Protein AF-M1VGS0-F1 (afdb_monomer)

Radius of gyration: 26.42 Å; Cα contacts (8 Å, |Δi|>4): 892; chains: 1; bounding box: 94×74×79 Å

Sequence (501 aa):
MVRCVHLRRPRSCIGFVDAQLIRDHRKLTRCRSDTGGTGLRSTCCTRRWCCAQAQRLPLPERSPGTILRVACVGDVHDQWSDVDAHLLDTVVQPDVVLFTGDYGNENVALVRNIAAYARRRSGAATSARCVASVFGNHDAWYTASARRQAAAAADAAAAAGLTRRFGVPLLETKVEGAVREQLALLREVDVGYGVRTVHLAERDIGVPLSIVGGRPFSWGGPNWRYPRFYEEYFQVSSMEESAARIRACLRAEVERVWSARLERLEEERSGQATSNRHPSKQDAFAPVPCLGVHQVVFLAHNGPCGLGDEPHDICGRDFGFGTAGGTGFDTSSKLQGDFGCPDLADVIQSLKTKPMMAILDGEASVFIDVPLCVFGHMHEQLQWDPQGYGIRQMVVESHHTVYVNAAVVPRVRAAREIAELSGQASLEPGEQPFHNFTVIDMEQRACRETEAATCPAKEPDDALYRVRKVFQVWLSEKAPQTASYVTCLYESSTEYGQDPE

Mean predicted aligned error: 13.73 Å

Structure (mmCIF, N/CA/C/O backbone):
data_AF-M1VGS0-F1
#
_entry.id   AF-M1VGS0-F1
#
loop_
_atom_site.group_PDB
_atom_site.id
_atom_site.type_symbol
_atom_site.label_atom_id
_atom_site.label_alt_id
_atom_site.label_comp_id
_atom_site.label_asym_id
_atom_site.label_entity_id
_atom_site.label_seq_id
_atom_site.pdbx_PDB_ins_code
_atom_site.Cartn_x
_atom_site.Cartn_y
_atom_site.Cartn_z
_atom_site.occupancy
_atom_site.B_iso_or_equiv
_atom_site.auth_seq_id
_atom_site.auth_comp_id
_atom_site.auth_asym_id
_atom_site.auth_atom_id
_atom_site.pdbx_PDB_model_num
ATOM 1 N N . MET A 1 1 ? 55.144 39.462 27.107 1.00 38.09 1 MET A N 1
ATOM 2 C CA . MET A 1 1 ? 54.023 39.599 26.146 1.00 38.09 1 MET A CA 1
ATOM 3 C C . MET A 1 1 ? 53.288 38.273 26.192 1.00 38.09 1 MET A C 1
ATOM 5 O O . MET A 1 1 ? 53.939 37.269 25.986 1.00 38.09 1 MET A O 1
ATOM 9 N N . VAL A 1 2 ? 52.074 38.176 26.720 1.00 26.83 2 VAL A N 1
ATOM 10 C CA . VAL A 1 2 ? 50.825 38.436 25.992 1.00 26.83 2 VAL A CA 1
ATOM 11 C C . VAL A 1 2 ? 49.760 38.918 26.986 1.00 26.83 2 VAL A C 1
ATOM 13 O O . VAL A 1 2 ? 49.619 38.376 28.079 1.00 26.83 2 VAL A O 1
ATOM 16 N N . ARG A 1 3 ? 49.054 39.985 26.597 1.00 23.03 3 ARG A N 1
ATOM 17 C CA . ARG A 1 3 ? 47.938 40.595 27.324 1.00 23.03 3 ARG A CA 1
ATOM 18 C C . ARG A 1 3 ? 46.659 39.787 27.123 1.00 23.03 3 ARG A C 1
ATOM 20 O O . ARG A 1 3 ? 46.345 39.368 26.015 1.00 23.03 3 ARG A O 1
ATOM 27 N N . CYS A 1 4 ? 45.903 39.691 28.205 1.00 22.73 4 CYS A N 1
ATOM 28 C CA . CYS A 1 4 ? 44.500 39.317 28.242 1.00 22.73 4 CYS A CA 1
ATOM 29 C C . CYS A 1 4 ? 43.649 40.429 27.596 1.00 22.73 4 CYS A C 1
ATOM 31 O O . CYS A 1 4 ? 43.816 41.595 27.958 1.00 22.73 4 CYS A O 1
ATOM 33 N N . VAL A 1 5 ? 42.725 40.087 26.692 1.00 26.44 5 VAL A N 1
ATOM 34 C CA . VAL A 1 5 ? 41.585 40.944 26.322 1.00 26.44 5 VAL A CA 1
ATOM 35 C C . VAL A 1 5 ? 40.337 40.069 26.213 1.00 26.44 5 VAL A C 1
ATOM 37 O O . VAL A 1 5 ? 40.267 39.146 25.407 1.00 26.44 5 VAL A O 1
ATOM 40 N N . HIS A 1 6 ? 39.367 40.369 27.075 1.00 25.58 6 HIS A N 1
ATOM 41 C CA . HIS A 1 6 ? 37.988 39.893 27.038 1.00 25.58 6 HIS A CA 1
ATOM 42 C C . HIS A 1 6 ? 37.260 40.390 25.789 1.00 25.58 6 HIS A C 1
ATOM 44 O O . HIS A 1 6 ? 37.245 41.597 25.574 1.00 25.58 6 HIS A O 1
ATOM 50 N N . LEU A 1 7 ? 36.502 39.525 25.106 1.00 25.22 7 LEU A N 1
ATOM 51 C CA . LEU A 1 7 ? 35.268 39.933 24.426 1.00 25.22 7 LEU A CA 1
ATOM 52 C C . LEU A 1 7 ? 34.176 38.857 24.572 1.00 25.22 7 LEU A C 1
ATOM 54 O O . LEU A 1 7 ? 34.434 37.657 24.597 1.00 25.22 7 LEU A O 1
ATOM 58 N N . ARG A 1 8 ? 32.960 39.358 24.792 1.00 24.52 8 ARG A N 1
ATOM 59 C CA . ARG A 1 8 ? 31.770 38.706 25.354 1.00 24.52 8 ARG A CA 1
ATOM 60 C C . ARG A 1 8 ? 31.062 37.756 24.375 1.00 24.52 8 ARG A C 1
ATOM 62 O O . ARG A 1 8 ? 31.015 38.009 23.179 1.00 24.52 8 ARG A O 1
ATOM 69 N N . ARG A 1 9 ? 30.408 36.730 24.939 1.00 25.30 9 ARG A N 1
ATOM 70 C CA . ARG A 1 9 ? 29.343 35.923 24.306 1.00 25.30 9 ARG A CA 1
ATOM 71 C C . ARG A 1 9 ? 28.120 36.787 23.945 1.00 25.30 9 ARG A C 1
ATOM 73 O O . ARG A 1 9 ? 27.846 37.753 24.659 1.00 25.30 9 ARG A O 1
ATOM 80 N N . PRO A 1 10 ? 27.262 36.287 23.042 1.00 25.28 10 PRO A N 1
ATOM 81 C CA . PRO A 1 10 ? 25.863 36.100 23.405 1.00 25.28 10 PRO A CA 1
ATOM 82 C C . PRO A 1 10 ? 25.462 34.620 23.363 1.00 25.28 10 PRO A C 1
ATOM 84 O O . PRO A 1 10 ? 26.018 33.804 22.634 1.00 25.28 10 PRO A O 1
ATOM 87 N N . ARG A 1 11 ? 24.528 34.288 24.253 1.00 26.25 11 ARG A N 1
ATOM 88 C CA . ARG A 1 11 ? 23.952 32.964 24.487 1.00 26.25 11 ARG A CA 1
ATOM 89 C C . ARG A 1 11 ? 22.928 32.639 23.394 1.00 26.25 11 ARG A C 1
ATOM 91 O O . ARG A 1 11 ? 22.034 33.444 23.166 1.00 26.25 11 ARG A O 1
ATOM 98 N N . SER A 1 12 ? 22.978 31.430 22.848 1.00 25.55 12 SER A N 1
ATOM 99 C CA . SER A 1 12 ? 21.788 30.701 22.405 1.00 25.55 12 SER A CA 1
ATOM 100 C C . SER A 1 12 ? 21.895 29.269 22.926 1.00 25.55 12 SER A C 1
ATOM 102 O O . SER A 1 12 ? 22.878 28.564 22.705 1.00 25.55 12 SER A O 1
ATOM 104 N N . CYS A 1 13 ? 20.917 28.893 23.743 1.00 23.45 13 CYS A N 1
ATOM 105 C CA . CYS A 1 13 ? 20.770 27.570 24.323 1.00 23.45 13 CYS A CA 1
ATOM 106 C C . CYS A 1 13 ? 19.939 26.729 23.352 1.00 23.45 13 CYS A C 1
ATOM 108 O O . CYS A 1 13 ? 18.747 26.975 23.207 1.00 23.45 13 CYS A O 1
ATOM 110 N N . ILE A 1 14 ? 20.565 25.749 22.706 1.00 26.92 14 ILE A N 1
ATOM 111 C CA . ILE A 1 14 ? 19.888 24.578 22.143 1.00 26.92 14 ILE A CA 1
ATOM 112 C C . ILE A 1 14 ? 20.425 23.400 22.951 1.00 26.92 14 ILE A C 1
ATOM 114 O O . ILE A 1 14 ? 21.624 23.120 22.934 1.00 26.92 14 ILE A O 1
ATOM 118 N N . GLY A 1 15 ? 19.548 22.800 23.755 1.00 24.41 15 GLY A N 1
ATOM 119 C CA . GLY A 1 15 ? 19.853 21.601 24.522 1.00 24.41 15 GLY A CA 1
ATOM 120 C C . GLY A 1 15 ? 20.025 20.426 23.570 1.00 24.41 15 GLY A C 1
ATOM 121 O O . GLY A 1 15 ? 19.091 20.057 22.866 1.00 24.41 15 GLY A O 1
ATOM 122 N N . PHE A 1 16 ? 21.233 19.873 23.542 1.00 24.97 16 PHE A N 1
ATOM 123 C CA . PHE A 1 16 ? 21.519 18.569 22.965 1.00 24.97 16 PHE A CA 1
ATOM 124 C C . PHE A 1 16 ? 20.865 17.493 23.839 1.00 24.97 16 PHE A C 1
ATOM 126 O O . PHE A 1 16 ? 21.088 17.474 25.049 1.00 24.97 16 PHE A O 1
ATOM 133 N N . VAL A 1 17 ? 20.077 16.609 23.227 1.00 29.06 17 VAL A N 1
ATOM 134 C CA . VAL A 1 17 ? 19.682 15.336 23.840 1.00 29.06 17 VAL A CA 1
ATOM 135 C C . VAL A 1 17 ? 20.772 14.312 23.522 1.00 29.06 17 VAL A C 1
ATOM 137 O O . VAL A 1 17 ? 21.295 14.255 22.410 1.00 29.06 17 VAL A O 1
ATOM 140 N N . ASP A 1 18 ? 21.152 13.595 24.569 1.00 25.55 18 ASP A N 1
ATOM 141 C CA . ASP A 1 18 ? 22.368 12.815 24.757 1.00 25.55 18 ASP A CA 1
ATOM 142 C C . ASP A 1 18 ? 22.451 11.565 23.857 1.00 25.55 18 ASP A C 1
ATOM 144 O O . ASP A 1 18 ? 21.531 10.750 23.799 1.00 25.55 18 ASP A O 1
ATOM 148 N N . ALA A 1 19 ? 23.578 11.404 23.162 1.00 29.12 19 ALA A N 1
ATOM 149 C CA . ALA A 1 19 ? 23.860 10.338 22.200 1.00 29.12 19 ALA A CA 1
ATOM 150 C C . ALA A 1 19 ? 24.774 9.260 22.815 1.00 29.12 19 ALA A C 1
ATOM 152 O O . ALA A 1 19 ? 25.866 8.987 22.305 1.00 29.12 19 ALA A O 1
ATOM 153 N N . GLN A 1 20 ? 24.348 8.655 23.928 1.00 25.62 20 GLN A N 1
ATOM 154 C CA . GLN A 1 20 ? 25.165 7.689 24.681 1.00 25.62 20 GLN A CA 1
ATOM 155 C C . GLN A 1 20 ? 24.482 6.356 25.031 1.00 25.62 20 GLN A C 1
ATOM 157 O O . GLN A 1 20 ? 24.907 5.679 25.962 1.00 25.62 20 GLN A O 1
ATOM 162 N N . LEU A 1 21 ? 23.508 5.900 24.234 1.00 27.95 21 LEU A N 1
ATOM 163 C CA . LEU A 1 21 ? 22.920 4.559 24.392 1.00 27.95 21 LEU A CA 1
ATOM 164 C C . LEU A 1 21 ? 22.957 3.687 23.121 1.00 27.95 21 LEU A C 1
ATOM 166 O O . LEU A 1 21 ? 22.048 2.906 22.890 1.00 27.95 21 LEU A O 1
ATOM 170 N N . ILE A 1 22 ? 23.988 3.803 22.274 1.00 30.83 22 ILE A N 1
ATOM 171 C CA . ILE A 1 22 ? 24.199 2.886 21.128 1.00 30.83 22 ILE A CA 1
ATOM 172 C C . ILE A 1 22 ? 25.700 2.644 20.913 1.00 30.83 22 ILE A C 1
ATOM 174 O O . ILE A 1 22 ? 26.270 2.998 19.885 1.00 30.83 22 ILE A O 1
ATOM 178 N N . ARG A 1 23 ? 26.389 2.077 21.905 1.00 29.64 23 ARG A N 1
ATOM 179 C CA . ARG A 1 23 ? 27.716 1.464 21.717 1.00 29.64 23 ARG A CA 1
ATOM 180 C C . ARG A 1 23 ? 27.909 0.362 22.746 1.00 29.64 23 ARG A C 1
ATOM 182 O O . ARG A 1 23 ? 28.511 0.623 23.769 1.00 29.64 23 ARG A O 1
ATOM 189 N N . ASP A 1 24 ? 27.369 -0.823 22.469 1.00 30.22 24 ASP A N 1
ATOM 190 C CA . ASP A 1 24 ? 27.946 -2.104 22.909 1.00 30.22 24 ASP A CA 1
ATOM 191 C C . ASP A 1 24 ? 27.191 -3.296 22.303 1.00 30.22 24 ASP A C 1
ATOM 193 O O . ASP A 1 24 ? 26.548 -4.084 22.981 1.00 30.22 24 ASP A O 1
ATOM 197 N N . HIS A 1 25 ? 27.305 -3.468 20.984 1.00 29.95 25 HIS A N 1
ATOM 198 C CA . HIS A 1 25 ? 27.052 -4.759 20.337 1.00 29.95 25 HIS A CA 1
ATOM 199 C C . HIS A 1 25 ? 28.072 -4.989 19.219 1.00 29.95 25 HIS A C 1
ATOM 201 O O . HIS A 1 25 ? 27.787 -4.905 18.029 1.00 29.95 25 HIS A O 1
ATOM 207 N N . ARG A 1 26 ? 29.314 -5.288 19.615 1.00 31.94 26 ARG A N 1
ATOM 208 C CA . ARG A 1 26 ? 30.295 -5.947 18.746 1.00 31.94 26 ARG A CA 1
ATOM 209 C C . ARG A 1 26 ? 30.685 -7.284 19.358 1.00 31.94 26 ARG A C 1
ATOM 211 O O . ARG A 1 26 ? 31.087 -7.332 20.514 1.00 31.94 26 ARG A O 1
ATOM 218 N N . LYS A 1 27 ? 30.686 -8.298 18.486 1.00 29.78 27 LYS A N 1
ATOM 219 C CA . LYS A 1 27 ? 31.072 -9.711 18.656 1.00 29.78 27 LYS A CA 1
ATOM 220 C C . LYS A 1 27 ? 29.912 -10.634 19.023 1.00 29.78 27 LYS A C 1
ATOM 222 O O . LYS A 1 27 ? 29.533 -10.714 20.180 1.00 29.78 27 LYS A O 1
ATOM 227 N N . LEU A 1 28 ? 29.436 -11.377 18.020 1.00 26.30 28 LEU A N 1
ATOM 228 C CA . LEU A 1 28 ? 29.247 -12.834 18.069 1.00 26.30 28 LEU A CA 1
ATOM 229 C C . LEU A 1 28 ? 28.812 -13.334 16.679 1.00 26.30 28 LEU A C 1
ATOM 231 O O . LEU A 1 28 ? 27.636 -13.335 16.336 1.00 26.30 28 LEU A O 1
ATOM 235 N N . THR A 1 29 ? 29.786 -13.763 15.876 1.00 27.98 29 THR A N 1
ATOM 236 C CA . THR A 1 29 ? 29.583 -14.573 14.667 1.00 27.98 29 THR A CA 1
ATOM 237 C C . THR A 1 29 ? 30.297 -15.908 14.851 1.00 27.98 29 THR A C 1
ATOM 239 O O . THR A 1 29 ? 31.525 -15.956 14.867 1.00 27.98 29 THR A O 1
ATOM 242 N N . ARG A 1 30 ? 29.496 -16.971 15.013 1.00 25.61 30 ARG A N 1
ATOM 243 C CA . ARG A 1 30 ? 29.707 -18.398 14.673 1.00 25.61 30 ARG A CA 1
ATOM 244 C C . ARG A 1 30 ? 29.001 -19.282 15.702 1.00 25.61 30 ARG A C 1
ATOM 246 O O . ARG A 1 30 ? 29.552 -19.547 16.763 1.00 25.61 30 ARG A O 1
ATOM 253 N N . CYS A 1 31 ? 27.841 -19.826 15.343 1.00 24.47 31 CYS A N 1
ATOM 254 C CA . CYS A 1 31 ? 27.439 -21.127 15.874 1.00 24.47 31 CYS A CA 1
ATOM 255 C C . CYS A 1 31 ? 28.011 -22.194 14.940 1.00 24.47 31 CYS A C 1
ATOM 257 O O . CYS A 1 31 ? 27.540 -22.371 13.819 1.00 24.47 31 CYS A O 1
ATOM 259 N N . ARG A 1 32 ? 29.080 -22.859 15.390 1.00 25.22 32 ARG A N 1
ATOM 260 C CA . ARG A 1 32 ? 29.419 -24.203 14.919 1.00 25.22 32 ARG A CA 1
ATOM 261 C C . ARG A 1 32 ? 28.544 -25.181 15.694 1.00 25.22 32 ARG A C 1
ATOM 263 O O . ARG A 1 32 ? 28.399 -25.050 16.904 1.00 25.22 32 ARG A O 1
ATOM 270 N N . SER A 1 33 ? 27.970 -26.130 14.973 1.00 33.16 33 SER A N 1
ATOM 271 C CA . SER A 1 33 ? 27.345 -27.325 15.518 1.00 33.16 33 SER A CA 1
ATOM 272 C C . SER A 1 33 ? 28.387 -28.139 16.285 1.00 33.16 33 SER A C 1
ATOM 274 O O . SER A 1 33 ? 29.294 -28.675 15.654 1.00 33.16 33 SER A O 1
ATOM 276 N N . ASP A 1 34 ? 28.246 -28.251 17.602 1.00 26.56 34 ASP A N 1
ATOM 277 C CA . ASP A 1 34 ? 28.884 -29.318 18.370 1.00 26.56 34 ASP A CA 1
ATOM 278 C C . ASP A 1 34 ? 27.832 -30.014 19.234 1.00 26.56 34 ASP A C 1
ATOM 280 O O . ASP A 1 34 ? 27.065 -29.408 19.983 1.00 26.56 34 ASP A O 1
ATOM 284 N N . THR A 1 35 ? 27.773 -31.323 19.039 1.00 36.28 35 THR A N 1
ATOM 285 C CA . THR A 1 35 ? 26.937 -32.290 19.736 1.00 36.28 35 THR A CA 1
ATOM 286 C C . THR A 1 35 ? 27.499 -32.598 21.122 1.00 36.28 35 THR A C 1
ATOM 288 O O . THR A 1 35 ? 28.669 -32.955 21.237 1.00 36.28 35 THR A O 1
ATOM 291 N N . GLY A 1 36 ? 26.630 -32.608 22.136 1.00 29.47 36 GLY A N 1
ATOM 292 C CA . GLY A 1 36 ? 26.839 -33.343 23.389 1.00 29.47 36 GLY A CA 1
ATOM 293 C C . GLY A 1 36 ? 27.176 -32.479 24.605 1.00 29.47 36 GLY A C 1
ATOM 294 O O . GLY A 1 36 ? 28.217 -31.837 24.659 1.00 29.47 36 GLY A O 1
ATOM 295 N N . GLY A 1 37 ? 26.316 -32.526 25.626 1.00 27.55 37 GLY A N 1
ATOM 296 C CA . GLY A 1 37 ? 26.633 -31.983 26.948 1.00 27.55 37 GLY A CA 1
ATOM 297 C C . GLY A 1 37 ? 25.408 -31.528 27.731 1.00 27.55 37 GLY A C 1
ATOM 298 O O . GLY A 1 37 ? 24.844 -30.472 27.479 1.00 27.55 37 GLY A O 1
ATOM 299 N N . THR A 1 38 ? 25.001 -32.341 28.696 1.00 32.81 38 THR A N 1
ATOM 300 C CA . THR A 1 38 ? 23.960 -32.080 29.694 1.00 32.81 38 THR A CA 1
ATOM 301 C C . THR A 1 38 ? 24.303 -30.904 30.619 1.00 32.81 38 THR A C 1
ATOM 303 O O . THR A 1 38 ? 25.372 -30.913 31.224 1.00 32.81 38 THR A O 1
ATOM 306 N N . GLY A 1 39 ? 23.349 -29.993 30.855 1.00 28.39 39 GLY A N 1
ATOM 307 C CA . GLY A 1 39 ? 23.265 -29.223 32.108 1.00 28.39 39 GLY A CA 1
ATOM 308 C C . GLY A 1 39 ? 23.200 -27.694 31.982 1.00 28.39 39 GLY A C 1
ATOM 309 O O . GLY A 1 39 ? 24.036 -27.085 31.334 1.00 28.39 39 GLY A O 1
ATOM 310 N N . LEU A 1 40 ? 22.239 -27.116 32.720 1.00 27.55 40 LEU A N 1
ATOM 311 C CA . LEU A 1 40 ? 21.983 -25.690 33.006 1.00 27.55 40 LEU A CA 1
ATOM 312 C C . LEU A 1 40 ? 21.310 -24.859 31.897 1.00 27.55 40 LEU A C 1
ATOM 314 O O . LEU A 1 40 ? 21.934 -24.246 31.038 1.00 27.55 40 LEU A O 1
ATOM 318 N N . ARG A 1 41 ? 19.975 -24.779 32.003 1.00 31.14 41 ARG A N 1
ATOM 319 C CA . ARG A 1 41 ? 19.126 -23.809 31.300 1.00 31.14 41 ARG A CA 1
ATOM 320 C C . ARG A 1 41 ? 19.409 -22.402 31.837 1.00 31.14 41 ARG A C 1
ATOM 322 O O . ARG A 1 41 ? 18.904 -22.041 32.895 1.00 31.14 41 ARG A O 1
ATOM 329 N N . SER A 1 42 ? 20.169 -21.602 31.093 1.00 26.73 42 SER A N 1
ATOM 330 C CA . SER A 1 42 ? 20.105 -20.143 31.193 1.00 26.73 42 SER A CA 1
ATOM 331 C C . SER A 1 42 ? 19.069 -19.633 30.192 1.00 26.73 42 SER A C 1
ATOM 333 O O . SER A 1 42 ? 19.208 -19.836 28.985 1.00 26.73 42 SER A O 1
ATOM 335 N N . THR A 1 43 ? 18.024 -18.985 30.689 1.00 30.53 43 THR A N 1
ATOM 336 C CA . THR A 1 43 ? 16.999 -18.283 29.914 1.00 30.53 43 THR A CA 1
ATOM 337 C C . THR A 1 43 ? 17.608 -17.078 29.188 1.00 30.53 43 THR A C 1
ATOM 339 O O . THR A 1 43 ? 17.593 -15.954 29.677 1.00 30.53 43 THR A O 1
ATOM 342 N N . CYS A 1 44 ? 18.147 -17.308 27.989 1.00 25.75 44 CYS A N 1
ATOM 343 C CA . CYS A 1 44 ? 18.466 -16.250 27.032 1.00 25.75 44 CYS A CA 1
ATOM 344 C C . CYS A 1 44 ? 17.171 -15.826 26.320 1.00 25.75 44 CYS A C 1
ATOM 346 O O . CYS A 1 44 ? 16.853 -16.274 25.221 1.00 25.75 44 CYS A O 1
ATOM 348 N N . CYS A 1 45 ? 16.384 -14.991 26.996 1.00 30.02 45 CYS A N 1
ATOM 349 C CA . CYS A 1 45 ? 15.237 -14.292 26.423 1.00 30.02 45 CYS A CA 1
ATOM 350 C C . CYS A 1 45 ? 15.718 -13.008 25.724 1.00 30.02 45 CYS A C 1
ATOM 352 O O . CYS A 1 45 ? 15.454 -11.916 26.198 1.00 30.02 45 CYS A O 1
ATOM 354 N N . THR A 1 46 ? 16.454 -13.127 24.617 1.00 31.22 46 THR A N 1
ATOM 355 C CA . THR A 1 46 ? 16.694 -12.027 23.659 1.00 31.22 46 THR A CA 1
ATOM 356 C C . THR A 1 46 ? 17.161 -12.609 22.323 1.00 31.22 46 THR A C 1
ATOM 358 O O . THR A 1 46 ? 18.350 -12.827 22.117 1.00 31.22 46 THR A O 1
ATOM 361 N N . ARG A 1 47 ? 16.185 -12.867 21.435 1.00 32.50 47 ARG A N 1
ATOM 362 C CA . ARG A 1 47 ? 16.242 -13.130 19.970 1.00 32.50 47 ARG A CA 1
ATOM 363 C C . ARG A 1 47 ? 15.307 -14.286 19.596 1.00 32.50 47 ARG A C 1
ATOM 365 O O . ARG A 1 47 ? 15.733 -15.397 19.306 1.00 32.50 47 ARG A O 1
ATOM 372 N N . ARG A 1 48 ? 14.007 -13.986 19.531 1.00 29.84 48 ARG A N 1
ATOM 373 C CA . ARG A 1 48 ? 13.002 -14.783 18.801 1.00 29.84 48 ARG A CA 1
ATOM 374 C C . ARG A 1 48 ? 13.005 -14.444 17.298 1.00 29.84 48 ARG A C 1
ATOM 376 O O . ARG A 1 48 ? 11.962 -14.369 16.676 1.00 29.84 48 ARG A O 1
ATOM 383 N N . TRP A 1 49 ? 14.181 -14.254 16.704 1.00 38.50 49 TRP A N 1
ATOM 384 C CA . TRP A 1 49 ? 14.339 -14.258 15.246 1.00 38.50 49 TRP A CA 1
ATOM 385 C C . TRP A 1 49 ? 14.962 -15.598 14.856 1.00 38.50 49 TRP A C 1
ATOM 387 O O . TRP A 1 49 ? 16.085 -15.673 14.368 1.00 38.50 49 TRP A O 1
ATOM 397 N N . CYS A 1 50 ? 14.260 -16.687 15.185 1.00 32.72 50 CYS A N 1
ATOM 398 C CA . CYS A 1 50 ? 14.471 -17.942 14.475 1.00 32.72 50 CYS A CA 1
ATOM 399 C C . CYS A 1 50 ? 13.830 -17.768 13.106 1.00 32.72 50 CYS A C 1
ATOM 401 O O . CYS A 1 50 ? 12.707 -17.279 13.029 1.00 32.72 50 CYS A O 1
ATOM 403 N N . CYS A 1 51 ? 14.555 -18.156 12.060 1.00 40.00 51 CYS A N 1
ATOM 404 C CA . CYS A 1 51 ? 14.070 -18.253 10.695 1.00 40.00 51 CYS A CA 1
ATOM 405 C C . CYS A 1 51 ? 12.655 -18.842 10.696 1.00 40.00 51 CYS A C 1
ATOM 407 O O . CYS A 1 51 ? 12.490 -20.043 10.917 1.00 40.00 51 CYS A O 1
ATOM 409 N N . ALA A 1 52 ? 11.638 -18.002 10.496 1.00 53.62 52 ALA A N 1
ATOM 410 C CA . ALA A 1 52 ? 10.314 -18.489 10.170 1.00 53.62 52 ALA A CA 1
ATOM 411 C C . ALA A 1 52 ? 10.462 -19.121 8.785 1.00 53.62 52 ALA A C 1
ATOM 413 O O . ALA A 1 52 ? 10.531 -18.431 7.772 1.00 53.62 52 ALA A O 1
ATOM 414 N N . GLN A 1 53 ? 10.681 -20.431 8.757 1.00 60.78 53 GLN A N 1
ATOM 415 C CA . GLN A 1 53 ? 10.736 -21.179 7.512 1.00 60.78 53 GLN A CA 1
ATOM 416 C C . GLN A 1 53 ? 9.316 -21.292 6.979 1.00 60.78 53 GLN A C 1
ATOM 418 O O . GLN A 1 53 ? 8.378 -21.499 7.752 1.00 60.78 53 GLN A O 1
ATOM 423 N N . ALA A 1 54 ? 9.164 -21.153 5.666 1.00 64.81 54 ALA A N 1
ATOM 424 C CA . ALA A 1 54 ? 7.887 -21.372 5.017 1.00 64.81 54 ALA A CA 1
ATOM 425 C C . ALA A 1 54 ? 7.446 -22.821 5.253 1.00 64.81 54 ALA A C 1
ATOM 427 O O . ALA A 1 54 ? 8.191 -23.757 4.968 1.00 64.81 54 ALA A O 1
ATOM 428 N N . GLN A 1 55 ? 6.247 -23.014 5.795 1.00 67.38 55 GLN A N 1
ATOM 429 C CA . GLN A 1 55 ? 5.700 -24.338 6.078 1.00 67.38 55 GLN A CA 1
ATOM 430 C C . GLN A 1 55 ? 4.515 -24.600 5.162 1.00 67.38 55 GLN A C 1
ATOM 432 O O . GLN A 1 55 ? 3.672 -23.724 4.970 1.00 67.38 55 GLN A O 1
ATOM 437 N N . ARG A 1 56 ? 4.418 -25.815 4.617 1.00 71.62 56 ARG A N 1
ATOM 438 C CA . ARG A 1 56 ? 3.224 -26.242 3.888 1.00 71.62 56 ARG A CA 1
ATOM 439 C C . ARG A 1 56 ? 2.066 -26.440 4.869 1.00 71.62 56 ARG A C 1
ATOM 441 O O . ARG A 1 56 ? 1.949 -27.490 5.496 1.00 71.62 56 ARG A O 1
ATOM 448 N N . LEU A 1 57 ? 1.244 -25.409 5.023 1.00 71.06 57 LEU A N 1
ATOM 449 C CA . LEU A 1 57 ? 0.134 -25.340 5.970 1.00 71.06 57 LEU A CA 1
ATOM 450 C C . LEU A 1 57 ? -1.094 -24.734 5.282 1.00 71.06 57 LEU A C 1
ATOM 452 O O . LEU A 1 57 ? -0.943 -23.928 4.360 1.00 71.06 57 LEU A O 1
ATOM 456 N N . PRO A 1 58 ? -2.319 -25.079 5.716 1.00 71.69 58 PRO A N 1
ATOM 457 C CA . PRO A 1 58 ? -3.489 -24.316 5.310 1.00 71.69 58 PRO A CA 1
ATOM 458 C C . PRO A 1 58 ? -3.372 -22.867 5.804 1.00 71.69 58 PRO A C 1
ATOM 460 O O . PRO A 1 58 ? -2.655 -22.570 6.765 1.00 71.69 58 PRO A O 1
ATOM 463 N N . LEU A 1 59 ? -4.106 -21.958 5.158 1.00 76.44 59 LEU A N 1
ATOM 464 C CA . LEU A 1 59 ? -4.263 -20.601 5.676 1.00 76.44 59 LEU A CA 1
ATOM 465 C C . LEU A 1 59 ? -4.841 -20.655 7.101 1.00 76.44 59 LEU A C 1
ATOM 467 O O . LEU A 1 59 ? -5.735 -21.470 7.344 1.00 76.44 59 LEU A O 1
ATOM 471 N N . PRO A 1 60 ? -4.386 -19.787 8.024 1.00 76.38 60 PRO A N 1
ATOM 472 C CA . PRO A 1 60 ? -4.965 -19.703 9.358 1.00 76.38 60 PRO A CA 1
ATOM 473 C C . PRO A 1 60 ? -6.489 -19.546 9.301 1.00 76.38 60 PRO A C 1
ATOM 475 O O . PRO A 1 60 ? -7.009 -18.678 8.583 1.00 76.38 60 PRO A O 1
ATOM 478 N N . GLU A 1 61 ? -7.203 -20.387 10.055 1.00 74.38 61 GLU A N 1
ATOM 479 C CA . GLU A 1 61 ? -8.657 -20.289 10.174 1.00 74.38 61 GLU A CA 1
ATOM 480 C C . GLU A 1 61 ? -9.048 -18.920 10.741 1.00 74.38 61 GLU A C 1
ATOM 482 O O . GLU A 1 61 ? -8.428 -18.399 11.669 1.00 74.38 61 GLU A O 1
ATOM 487 N N . ARG A 1 62 ? -10.083 -18.321 10.150 1.00 73.69 62 ARG A N 1
ATOM 488 C CA . ARG A 1 62 ? -10.622 -17.024 10.560 1.00 73.69 62 ARG A CA 1
ATOM 489 C C . ARG A 1 62 ? -11.835 -17.264 11.447 1.00 73.69 62 ARG A C 1
ATOM 491 O O . ARG A 1 62 ? -12.804 -17.842 10.966 1.00 73.69 62 ARG A O 1
ATOM 498 N N . SER A 1 63 ? -11.839 -16.725 12.665 1.00 66.50 63 SER A N 1
ATOM 499 C CA . SER A 1 63 ? -13.074 -16.590 13.447 1.00 66.50 63 SER A CA 1
ATOM 500 C C . SER A 1 63 ? -14.026 -15.616 12.732 1.00 66.50 63 SER A C 1
ATOM 502 O O . SER A 1 63 ? -13.701 -14.423 12.609 1.00 66.50 63 SER A O 1
ATOM 504 N N . PRO A 1 64 ? -15.181 -16.081 12.216 1.00 61.97 64 PRO A N 1
ATOM 505 C CA . PRO A 1 64 ? -16.150 -15.203 11.571 1.00 61.97 64 PRO A CA 1
ATOM 506 C C . PRO A 1 64 ? -16.667 -14.174 12.585 1.00 61.97 64 PRO A C 1
ATOM 508 O O . PRO A 1 64 ? -16.907 -14.503 13.741 1.00 61.97 64 PRO A O 1
ATOM 511 N N . GLY A 1 65 ? -16.813 -12.916 12.176 1.00 62.88 65 GLY A N 1
ATOM 512 C CA . GLY A 1 65 ? -17.340 -11.836 13.024 1.00 62.88 65 GLY A CA 1
ATOM 513 C C . GLY A 1 65 ? -16.322 -11.054 13.871 1.00 62.88 65 GLY A C 1
ATOM 514 O O . GLY A 1 65 ? -16.601 -9.902 14.173 1.00 62.88 65 GLY A O 1
ATOM 515 N N . THR A 1 66 ? -15.117 -11.576 14.163 1.00 71.88 66 THR A N 1
ATOM 516 C CA . THR A 1 66 ? -14.112 -10.857 14.996 1.00 71.88 66 THR A CA 1
ATOM 517 C C . THR A 1 66 ? -12.833 -10.462 14.258 1.00 71.88 66 THR A C 1
ATOM 519 O O . THR A 1 66 ? -12.281 -9.402 14.512 1.00 71.88 66 THR A O 1
ATOM 522 N N . ILE A 1 67 ? -12.416 -11.226 13.244 1.00 85.00 67 ILE A N 1
ATOM 523 C CA . ILE A 1 67 ? -11.199 -10.918 12.470 1.00 85.00 67 ILE A CA 1
ATOM 524 C C . ILE A 1 67 ? -11.518 -10.172 11.171 1.00 85.00 67 ILE A C 1
ATOM 526 O O . ILE A 1 67 ? -12.311 -10.670 10.369 1.00 85.00 67 ILE A O 1
ATOM 530 N N . LEU A 1 68 ? -10.880 -9.025 10.949 1.00 88.25 68 LEU A N 1
ATOM 531 C CA . LEU A 1 68 ? -10.749 -8.331 9.670 1.00 88.25 68 LEU A CA 1
ATOM 532 C C . LEU A 1 68 ? -9.483 -8.830 8.962 1.00 88.25 68 LEU A C 1
ATOM 534 O O . LEU A 1 68 ? -8.375 -8.637 9.460 1.00 88.25 68 LEU A O 1
ATOM 538 N N . ARG A 1 69 ? -9.641 -9.458 7.797 1.00 91.50 69 ARG A N 1
ATOM 539 C CA . ARG A 1 69 ? -8.527 -9.976 7.000 1.00 91.50 69 ARG A CA 1
ATOM 540 C C . ARG A 1 69 ? -8.145 -8.992 5.906 1.00 91.50 69 ARG A C 1
ATOM 542 O O . ARG A 1 69 ? -8.950 -8.668 5.031 1.00 91.50 69 ARG A O 1
ATOM 549 N N . VAL A 1 70 ? -6.890 -8.571 5.918 1.00 95.19 70 VAL A N 1
ATOM 550 C CA . VAL A 1 70 ? -6.293 -7.691 4.916 1.00 95.19 70 VAL A CA 1
ATOM 551 C C . VAL A 1 70 ? -5.299 -8.500 4.089 1.00 95.19 70 VAL A C 1
ATOM 553 O O . VAL A 1 70 ? -4.451 -9.191 4.645 1.00 95.19 70 VAL A O 1
ATOM 556 N N . ALA A 1 71 ? -5.387 -8.424 2.764 1.00 97.06 71 ALA A N 1
ATOM 557 C CA . ALA A 1 71 ? -4.371 -8.957 1.863 1.00 97.06 71 ALA A CA 1
ATOM 558 C C . ALA A 1 71 ? -3.605 -7.810 1.207 1.00 97.06 71 ALA A C 1
ATOM 560 O O . ALA A 1 71 ? -4.195 -6.925 0.590 1.00 97.06 71 ALA A O 1
ATOM 561 N N . CYS A 1 72 ? -2.287 -7.845 1.313 1.00 98.38 72 CYS A N 1
ATOM 562 C CA . CYS A 1 72 ? -1.379 -6.891 0.708 1.00 98.38 72 CYS A CA 1
ATOM 563 C C . CYS A 1 72 ? -0.763 -7.509 -0.550 1.00 98.38 72 CYS A C 1
ATOM 565 O O . CYS A 1 72 ? -0.124 -8.565 -0.507 1.00 98.38 72 CYS A O 1
ATOM 567 N N . VAL A 1 73 ? -0.962 -6.824 -1.669 1.00 98.06 73 VAL A N 1
ATOM 568 C CA . VAL A 1 73 ? -0.260 -7.038 -2.928 1.00 98.06 73 VAL A CA 1
ATOM 569 C C . VAL A 1 73 ? 0.900 -6.045 -2.936 1.00 98.06 73 VAL A C 1
ATOM 571 O O . VAL A 1 73 ? 0.689 -4.845 -3.112 1.00 98.06 73 VAL A O 1
ATOM 574 N N . GLY A 1 74 ? 2.099 -6.563 -2.661 1.00 95.81 74 GLY A N 1
ATOM 575 C CA . GLY A 1 74 ? 3.351 -5.808 -2.691 1.00 95.81 74 GLY A CA 1
ATOM 576 C C . GLY A 1 74 ? 3.723 -5.265 -4.069 1.00 95.81 74 GLY A C 1
ATOM 577 O O . GLY A 1 74 ? 2.924 -5.330 -5.000 1.00 95.81 74 GLY A O 1
ATOM 578 N N . ASP A 1 75 ? 4.971 -4.821 -4.204 1.00 97.69 75 ASP A N 1
ATOM 579 C CA . ASP A 1 75 ? 5.550 -4.350 -5.466 1.00 97.69 75 ASP A CA 1
ATOM 580 C C . ASP A 1 75 ? 5.330 -5.372 -6.592 1.00 97.69 75 ASP A C 1
ATOM 582 O O . ASP A 1 75 ? 5.730 -6.537 -6.501 1.00 97.69 75 ASP A O 1
ATOM 586 N N . VAL A 1 76 ? 4.609 -4.946 -7.630 1.00 97.56 76 VAL A N 1
ATOM 587 C CA . VAL A 1 76 ? 4.001 -5.861 -8.604 1.00 97.56 76 VAL A CA 1
ATOM 588 C C . VAL A 1 76 ? 4.955 -6.235 -9.735 1.00 97.56 76 VAL A C 1
ATOM 590 O O . VAL A 1 76 ? 4.987 -7.400 -10.115 1.00 97.56 76 VAL A O 1
ATOM 593 N N . HIS A 1 77 ? 5.728 -5.287 -10.266 1.00 95.06 77 HIS A N 1
ATOM 594 C CA . HIS A 1 77 ? 6.729 -5.478 -11.321 1.00 95.06 77 HIS A CA 1
ATOM 595 C C . HIS A 1 77 ? 6.267 -6.384 -12.471 1.00 95.06 77 HIS A C 1
ATOM 597 O O . HIS A 1 77 ? 6.901 -7.390 -12.784 1.00 95.06 77 HIS A O 1
ATOM 603 N N . ASP A 1 78 ? 5.131 -6.046 -13.079 1.00 95.12 78 ASP A N 1
ATOM 604 C CA . ASP A 1 78 ? 4.522 -6.793 -14.184 1.00 95.12 78 ASP A CA 1
ATOM 605 C C . ASP A 1 78 ? 3.970 -8.186 -13.815 1.00 95.12 78 ASP A C 1
ATOM 607 O O . ASP A 1 78 ? 3.448 -8.908 -14.666 1.00 95.12 78 ASP A O 1
ATOM 611 N N . GLN A 1 79 ? 4.000 -8.556 -12.530 1.00 94.25 79 GLN A N 1
ATOM 612 C CA . GLN A 1 79 ? 3.545 -9.847 -12.008 1.00 94.25 79 GLN A CA 1
ATOM 613 C C . GLN A 1 79 ? 2.156 -9.754 -11.354 1.00 94.25 79 GLN A C 1
ATOM 615 O O . GLN A 1 79 ? 1.972 -10.053 -10.169 1.00 94.25 79 GLN A O 1
ATOM 620 N N . TRP A 1 80 ? 1.165 -9.342 -12.152 1.00 95.12 80 TRP A N 1
ATOM 621 C CA . TRP A 1 80 ? -0.258 -9.388 -11.803 1.00 95.12 80 TRP A CA 1
ATOM 622 C C . TRP A 1 80 ? -1.084 -10.006 -12.931 1.00 95.12 80 TRP A C 1
ATOM 624 O O . TRP A 1 80 ? -0.962 -9.624 -14.096 1.00 95.12 80 TRP A O 1
ATOM 634 N N . SER A 1 81 ? -1.970 -10.935 -12.577 1.00 92.81 81 SER A N 1
ATOM 635 C CA . SER A 1 81 ? -2.808 -11.668 -13.524 1.00 92.81 81 SER A CA 1
ATOM 636 C C . SER A 1 81 ? -4.190 -12.002 -12.953 1.00 92.81 81 SER A C 1
ATOM 638 O O . SER A 1 81 ? -4.459 -11.825 -11.764 1.00 92.81 81 SER A O 1
ATOM 640 N N . ASP A 1 82 ? -5.069 -12.555 -13.792 1.00 92.31 82 ASP A N 1
ATOM 641 C CA . ASP A 1 82 ? -6.363 -13.083 -13.340 1.00 92.31 82 ASP A CA 1
ATOM 642 C C . ASP A 1 82 ? -6.216 -14.259 -12.357 1.00 92.31 82 ASP A C 1
ATOM 644 O O . ASP A 1 82 ? -7.129 -14.511 -11.569 1.00 92.31 82 ASP A O 1
ATOM 648 N N . VAL A 1 83 ? -5.060 -14.940 -12.345 1.00 91.50 83 VAL A N 1
ATOM 649 C CA . VAL A 1 83 ? -4.745 -15.976 -11.350 1.00 91.50 83 VAL A CA 1
ATOM 650 C C . VAL A 1 83 ? -4.635 -15.353 -9.959 1.00 91.50 83 VAL A C 1
ATOM 652 O O . VAL A 1 83 ? -5.253 -15.855 -9.022 1.00 91.50 83 VAL A O 1
ATOM 655 N N . ASP A 1 84 ? -3.939 -14.219 -9.815 1.00 94.25 84 ASP A N 1
ATOM 656 C CA . ASP A 1 84 ? -3.846 -13.500 -8.537 1.00 94.25 84 ASP A CA 1
ATOM 657 C C . ASP A 1 84 ? -5.233 -13.078 -8.038 1.00 94.25 84 ASP A C 1
ATOM 659 O O . ASP A 1 84 ? -5.581 -13.290 -6.874 1.00 94.25 84 ASP A O 1
ATOM 663 N N . ALA A 1 85 ? -6.052 -12.531 -8.941 1.00 93.94 85 ALA A N 1
ATOM 664 C CA . ALA A 1 85 ? -7.425 -12.145 -8.644 1.00 93.94 85 ALA A CA 1
ATOM 665 C C . ALA A 1 85 ? -8.273 -13.344 -8.183 1.00 93.94 85 ALA A C 1
ATOM 667 O O . ALA A 1 85 ? -9.006 -13.243 -7.197 1.00 93.94 85 ALA A O 1
ATOM 668 N N . HIS A 1 86 ? -8.159 -14.486 -8.868 1.00 91.38 86 HIS A N 1
ATOM 669 C CA . HIS A 1 86 ? -8.867 -15.713 -8.512 1.00 91.38 86 HIS A CA 1
ATOM 670 C C . HIS A 1 86 ? -8.444 -16.243 -7.137 1.00 91.38 86 HIS A C 1
ATOM 672 O O . HIS A 1 86 ? -9.306 -16.565 -6.317 1.00 91.38 86 HIS A O 1
ATOM 678 N N . LEU A 1 87 ? -7.139 -16.293 -6.854 1.00 91.94 87 LEU A N 1
ATOM 679 C CA . LEU A 1 87 ? -6.598 -16.751 -5.571 1.00 91.94 87 LEU A CA 1
ATOM 680 C C . LEU A 1 87 ? -7.041 -15.842 -4.414 1.00 91.94 87 LEU A C 1
ATOM 682 O O . LEU A 1 87 ? -7.462 -16.334 -3.364 1.00 91.94 87 LEU A O 1
ATOM 686 N N . LEU A 1 88 ? -7.034 -14.520 -4.606 1.00 93.00 88 LEU A N 1
ATOM 687 C CA . LEU A 1 88 ? -7.553 -13.583 -3.607 1.00 93.00 88 LEU A CA 1
ATOM 688 C C . LEU A 1 88 ? -9.046 -13.802 -3.336 1.00 93.00 88 LEU A C 1
ATOM 690 O O . LEU A 1 88 ? -9.462 -13.833 -2.178 1.00 93.00 88 LEU A O 1
ATOM 694 N N . ASP A 1 89 ? -9.855 -13.973 -4.381 1.00 89.88 89 ASP A N 1
ATOM 695 C CA . ASP A 1 89 ? -11.312 -14.068 -4.250 1.00 89.88 89 ASP A CA 1
ATOM 696 C C . ASP A 1 89 ? -11.799 -15.430 -3.725 1.00 89.88 89 ASP A C 1
ATOM 698 O O . ASP A 1 89 ? -12.853 -15.491 -3.088 1.00 89.88 89 ASP A O 1
ATOM 702 N N . THR A 1 90 ? -11.061 -16.516 -3.976 1.00 86.81 90 THR A N 1
ATOM 703 C CA . THR A 1 90 ? -11.511 -17.888 -3.665 1.00 86.81 90 THR A CA 1
ATOM 704 C C . THR A 1 90 ? -10.758 -18.560 -2.521 1.00 86.81 90 THR A C 1
ATOM 706 O O . THR A 1 90 ? -11.313 -19.460 -1.894 1.00 86.81 90 THR A O 1
ATOM 709 N N . VAL A 1 91 ? -9.532 -18.120 -2.219 1.00 87.44 91 VAL A N 1
ATOM 710 C CA . VAL A 1 91 ? -8.631 -18.804 -1.277 1.00 87.44 91 VAL A CA 1
ATOM 711 C C . VAL A 1 91 ? -8.330 -17.917 -0.083 1.00 87.44 91 VAL A C 1
ATOM 713 O O . VAL A 1 91 ? -8.628 -18.288 1.047 1.00 87.44 91 VAL A O 1
ATOM 716 N N . VAL A 1 92 ? -7.777 -16.724 -0.326 1.00 90.50 92 VAL A N 1
ATOM 717 C CA . VAL A 1 92 ? -7.452 -15.781 0.757 1.00 90.50 92 VAL A CA 1
ATOM 718 C C . VAL A 1 92 ? -8.728 -15.187 1.354 1.00 90.50 92 VAL A C 1
ATOM 720 O O . VAL A 1 92 ? -8.819 -15.017 2.570 1.00 90.50 92 VAL A O 1
ATOM 723 N N . GLN A 1 93 ? -9.700 -14.878 0.488 1.00 89.56 93 GLN A N 1
ATOM 724 C CA . GLN A 1 93 ? -10.987 -14.268 0.822 1.00 89.56 93 GLN A CA 1
ATOM 725 C C . GLN A 1 93 ? -10.857 -13.092 1.807 1.00 89.56 93 GLN A C 1
ATOM 727 O O . GLN A 1 93 ? -11.511 -13.087 2.854 1.00 89.56 93 GLN A O 1
ATOM 732 N N . PRO A 1 94 ? -10.004 -12.090 1.513 1.00 91.12 94 PRO A N 1
ATOM 733 C CA . PRO A 1 94 ? -9.814 -10.976 2.427 1.00 91.12 94 PRO A CA 1
ATOM 734 C C . PRO A 1 94 ? -11.071 -10.098 2.465 1.00 91.12 94 PRO A C 1
ATOM 736 O O . PRO A 1 94 ? -11.903 -10.149 1.557 1.00 91.12 94 PRO A O 1
ATOM 739 N N . ASP A 1 95 ? -11.196 -9.254 3.479 1.00 89.88 95 ASP A N 1
ATOM 740 C CA . ASP A 1 95 ? -12.170 -8.160 3.500 1.00 89.88 95 ASP A CA 1
ATOM 741 C C . ASP A 1 95 ? -11.581 -6.927 2.789 1.00 89.88 95 ASP A C 1
ATOM 743 O O . ASP A 1 95 ? -12.261 -6.249 2.019 1.00 89.88 95 ASP A O 1
ATOM 747 N N . VAL A 1 96 ? -10.275 -6.688 2.953 1.00 93.19 96 VAL A N 1
ATOM 748 C CA . VAL A 1 96 ? -9.555 -5.552 2.356 1.00 93.19 96 VAL A CA 1
ATOM 749 C C . VAL A 1 96 ? -8.386 -6.038 1.503 1.00 93.19 96 VAL A C 1
ATOM 751 O O . VAL A 1 96 ? -7.632 -6.909 1.925 1.00 93.19 96 VAL A O 1
ATOM 754 N N . VAL A 1 97 ? -8.207 -5.465 0.312 1.00 96.94 97 VAL A N 1
ATOM 755 C CA . VAL A 1 97 ? -7.014 -5.668 -0.525 1.00 96.94 97 VAL A CA 1
ATOM 756 C C . VAL A 1 97 ? -6.262 -4.349 -0.660 1.00 96.94 97 VAL A C 1
ATOM 758 O O . VAL A 1 97 ? -6.855 -3.347 -1.055 1.00 96.94 97 VAL A O 1
ATOM 761 N N . LEU A 1 98 ? -4.970 -4.352 -0.342 1.00 98.50 98 LEU A N 1
ATOM 762 C CA . LEU A 1 98 ? -4.093 -3.185 -0.411 1.00 98.50 98 LEU A CA 1
ATOM 763 C C . LEU A 1 98 ? -3.010 -3.412 -1.468 1.00 98.50 98 LEU A C 1
ATOM 765 O O . LEU A 1 98 ? -2.259 -4.376 -1.356 1.00 98.50 98 LEU A O 1
ATOM 769 N N . PHE A 1 99 ? -2.911 -2.532 -2.461 1.00 98.62 99 PHE A N 1
ATOM 770 C CA . PHE A 1 99 ? -1.817 -2.526 -3.439 1.00 98.62 99 PHE A CA 1
ATOM 771 C C . PHE A 1 99 ? -0.785 -1.456 -3.067 1.00 98.62 99 PHE A C 1
ATOM 773 O O . PHE A 1 99 ? -1.154 -0.292 -2.903 1.00 98.62 99 PHE A O 1
ATOM 780 N N . THR A 1 100 ? 0.495 -1.826 -2.952 1.00 98.38 100 THR A N 1
ATOM 781 C CA . THR A 1 100 ? 1.572 -0.894 -2.548 1.00 98.38 100 THR A CA 1
ATOM 782 C C . THR A 1 100 ? 2.267 -0.190 -3.716 1.00 98.38 100 THR A C 1
ATOM 784 O O . THR A 1 100 ? 3.148 0.635 -3.477 1.00 98.38 100 THR A O 1
ATOM 787 N N . GLY A 1 101 ? 1.865 -0.470 -4.959 1.00 97.69 101 GLY A N 1
ATOM 788 C CA . GLY A 1 101 ? 2.386 0.178 -6.164 1.00 97.69 101 GLY A CA 1
ATOM 789 C C . GLY A 1 101 ? 3.469 -0.625 -6.881 1.00 97.69 101 GLY A C 1
ATOM 790 O O . GLY A 1 101 ? 3.525 -1.847 -6.761 1.00 97.69 101 GLY A O 1
ATOM 791 N N . ASP A 1 102 ? 4.295 0.076 -7.659 1.00 98.00 102 ASP A N 1
ATOM 792 C CA . ASP A 1 102 ? 5.318 -0.503 -8.537 1.00 98.00 102 ASP A CA 1
ATOM 793 C C . ASP A 1 102 ? 4.716 -1.555 -9.478 1.00 98.00 102 ASP A C 1
ATOM 795 O O . ASP A 1 102 ? 5.155 -2.695 -9.549 1.00 98.00 102 ASP A O 1
ATOM 799 N N . TYR A 1 103 ? 3.680 -1.152 -10.215 1.00 97.31 103 TYR A N 1
ATOM 800 C CA . TYR A 1 103 ? 2.911 -1.963 -11.158 1.00 97.31 103 TYR A CA 1
ATOM 801 C C . TYR A 1 103 ? 3.740 -2.496 -12.322 1.00 97.31 103 TYR A C 1
ATOM 803 O O . TYR A 1 103 ? 3.569 -3.655 -12.694 1.00 97.31 103 TYR A O 1
ATOM 811 N N . GLY A 1 104 ? 4.659 -1.687 -12.851 1.00 86.25 104 GLY A N 1
ATOM 812 C CA . GLY A 1 104 ? 5.573 -2.107 -13.916 1.00 86.25 104 GLY A CA 1
ATOM 813 C C . GLY A 1 104 ? 5.962 -0.967 -14.845 1.00 86.25 104 GLY A C 1
ATOM 814 O O . GLY A 1 104 ? 5.398 -0.831 -15.914 1.00 86.25 104 GLY A O 1
ATOM 815 N N . ASN A 1 105 ? 6.890 -0.094 -14.442 1.00 92.00 105 ASN A N 1
ATOM 816 C CA . ASN A 1 105 ? 7.462 0.947 -15.317 1.00 92.00 105 ASN A CA 1
ATOM 817 C C . ASN A 1 105 ? 6.441 1.712 -16.193 1.00 92.00 105 ASN A C 1
ATOM 819 O O . ASN A 1 105 ? 6.625 1.814 -17.401 1.00 92.00 105 ASN A O 1
ATOM 823 N N . GLU A 1 106 ? 5.380 2.275 -15.603 1.00 93.81 106 GLU A N 1
ATOM 824 C CA . GLU A 1 106 ? 4.275 2.936 -16.336 1.00 93.81 106 GLU A CA 1
ATOM 825 C C . GLU A 1 106 ? 3.395 1.999 -17.205 1.00 93.81 106 GLU A C 1
ATOM 827 O O . GLU A 1 106 ? 2.809 2.430 -18.204 1.00 93.81 106 GLU A O 1
ATOM 832 N N . ASN A 1 107 ? 3.241 0.726 -16.826 1.00 93.75 107 ASN A N 1
ATOM 833 C CA . ASN A 1 107 ? 2.399 -0.252 -17.522 1.00 93.75 107 ASN A CA 1
ATOM 834 C C . ASN A 1 107 ? 0.891 -0.003 -17.316 1.00 93.75 107 ASN A C 1
ATOM 836 O O . ASN A 1 107 ? 0.213 -0.591 -16.468 1.00 93.75 107 ASN A O 1
ATOM 840 N N . VAL A 1 108 ? 0.337 0.842 -18.185 1.00 95.44 108 VAL A N 1
ATOM 841 C CA . VAL A 1 108 ? -1.094 1.181 -18.241 1.00 95.44 108 VAL A CA 1
ATOM 842 C C . VAL A 1 108 ? -1.992 -0.052 -18.415 1.00 95.44 108 VAL A C 1
ATOM 844 O O . VAL A 1 108 ? -3.089 -0.098 -17.855 1.00 95.44 108 VAL A O 1
ATOM 847 N N . ALA A 1 109 ? -1.573 -1.048 -19.204 1.00 94.81 109 ALA A N 1
ATOM 848 C CA . ALA A 1 109 ? -2.395 -2.227 -19.481 1.00 94.81 109 ALA A CA 1
ATOM 849 C C . ALA A 1 109 ? -2.594 -3.074 -18.218 1.00 94.81 109 ALA A C 1
ATOM 851 O O . ALA A 1 109 ? -3.718 -3.472 -17.909 1.00 94.81 109 ALA A O 1
ATOM 852 N N . LEU A 1 110 ? -1.528 -3.276 -17.445 1.00 96.06 110 LEU A N 1
ATOM 853 C CA . LEU A 1 110 ? -1.600 -3.966 -16.164 1.00 96.06 110 LEU A CA 1
ATOM 854 C C . LEU A 1 110 ? -2.428 -3.179 -15.144 1.00 96.06 110 LEU A C 1
ATOM 856 O O . LEU A 1 110 ? -3.307 -3.752 -14.498 1.00 96.06 110 LEU A O 1
ATOM 860 N N . VAL A 1 111 ? -2.234 -1.859 -15.056 1.00 97.69 111 VAL A N 1
ATOM 861 C CA . VAL A 1 111 ? -3.047 -0.996 -14.181 1.00 97.69 111 VAL A CA 1
ATOM 862 C C . VAL A 1 111 ? -4.533 -1.058 -14.555 1.00 97.69 111 VAL A C 1
ATOM 864 O O . VAL A 1 111 ? -5.396 -1.078 -13.676 1.00 97.69 111 VAL A O 1
ATOM 867 N N . ARG A 1 112 ? -4.867 -1.184 -15.846 1.00 97.38 112 ARG A N 1
ATOM 868 C CA . ARG A 1 112 ? -6.250 -1.399 -16.303 1.00 97.38 112 ARG A CA 1
ATOM 869 C C . ARG A 1 112 ? -6.828 -2.722 -15.795 1.00 97.38 112 ARG A C 1
ATOM 871 O O . ARG A 1 112 ? -8.003 -2.752 -15.420 1.00 97.38 112 ARG A O 1
ATOM 878 N N . ASN A 1 113 ? -6.027 -3.786 -15.744 1.00 97.06 113 ASN A N 1
ATOM 879 C CA . ASN A 1 113 ? -6.445 -5.081 -15.201 1.00 97.06 113 ASN A CA 1
ATOM 880 C C . ASN A 1 113 ? -6.691 -4.998 -13.686 1.00 97.06 113 ASN A C 1
ATOM 882 O O . ASN A 1 113 ? -7.720 -5.478 -13.206 1.00 97.06 113 ASN A O 1
ATOM 886 N N . ILE A 1 114 ? -5.819 -4.309 -12.940 1.00 97.19 114 ILE A N 1
ATOM 887 C CA . ILE A 1 114 ? -6.025 -4.034 -11.505 1.00 97.19 114 ILE A CA 1
ATOM 888 C C . ILE A 1 114 ? -7.303 -3.209 -11.291 1.00 97.19 114 ILE A C 1
ATOM 890 O O . ILE A 1 114 ? -8.132 -3.552 -10.448 1.00 97.19 114 ILE A O 1
ATOM 894 N N . ALA A 1 115 ? -7.530 -2.168 -12.096 1.00 96.81 115 ALA A N 1
ATOM 895 C CA . ALA A 1 115 ? -8.741 -1.352 -12.022 1.00 96.81 115 ALA A CA 1
ATOM 896 C C . ALA A 1 115 ? -10.018 -2.160 -12.328 1.00 96.81 115 ALA A C 1
ATOM 898 O O . ALA A 1 115 ? -11.073 -1.930 -11.731 1.00 96.81 115 ALA A O 1
ATOM 899 N N . ALA A 1 116 ? -9.960 -3.113 -13.264 1.00 95.50 116 ALA A N 1
ATOM 900 C CA . ALA A 1 116 ? -11.073 -4.016 -13.555 1.00 95.50 116 ALA A CA 1
ATOM 901 C C . ALA A 1 116 ? -11.371 -4.953 -12.372 1.00 95.50 116 ALA A C 1
ATOM 903 O O . ALA A 1 116 ? -12.533 -5.082 -11.976 1.00 95.50 116 ALA A O 1
ATOM 904 N N . TYR A 1 117 ? -10.330 -5.534 -11.767 1.00 94.94 117 TYR A N 1
ATOM 905 C CA . TYR A 1 117 ? -10.437 -6.317 -10.535 1.00 94.94 117 TYR A CA 1
ATOM 906 C C . TYR A 1 117 ? -11.077 -5.505 -9.399 1.00 94.94 117 TYR A C 1
ATOM 908 O O . TYR A 1 117 ? -12.071 -5.933 -8.807 1.00 94.94 117 TYR A O 1
ATOM 916 N N . ALA A 1 118 ? -10.566 -4.300 -9.144 1.00 93.81 118 ALA A N 1
ATOM 917 C CA . ALA A 1 118 ? -11.022 -3.435 -8.064 1.00 93.81 118 ALA A CA 1
ATOM 918 C C . ALA A 1 118 ? -12.502 -3.035 -8.204 1.00 93.81 118 ALA A C 1
ATOM 920 O O . ALA A 1 118 ? -13.250 -3.090 -7.222 1.00 93.81 118 ALA A O 1
ATOM 921 N N . ARG A 1 119 ? -12.948 -2.704 -9.426 1.00 91.12 119 ARG A N 1
ATOM 922 C CA . ARG A 1 119 ? -14.360 -2.401 -9.728 1.00 91.12 119 ARG A CA 1
ATOM 923 C C . ARG A 1 119 ? -15.266 -3.608 -9.515 1.00 91.12 119 ARG A C 1
ATOM 925 O O . ARG A 1 119 ? -16.296 -3.488 -8.856 1.00 91.12 119 ARG A O 1
ATOM 932 N N . ARG A 1 120 ? -14.872 -4.779 -10.027 1.00 90.38 120 ARG A N 1
ATOM 933 C CA . ARG A 1 120 ? -15.627 -6.030 -9.851 1.00 90.38 120 ARG A CA 1
ATOM 934 C C . ARG A 1 120 ? -15.789 -6.382 -8.373 1.00 90.38 120 ARG A C 1
ATOM 936 O O . ARG A 1 120 ? -16.854 -6.828 -7.959 1.00 90.38 120 ARG A O 1
ATOM 943 N N . ARG A 1 121 ? -14.734 -6.178 -7.586 1.00 86.75 121 ARG A N 1
ATOM 944 C CA . ARG A 1 121 ? -14.708 -6.507 -6.162 1.00 86.75 121 ARG A CA 1
ATOM 945 C C . ARG A 1 121 ? -15.491 -5.514 -5.302 1.00 86.75 121 ARG A C 1
ATOM 947 O O . ARG A 1 121 ? -16.222 -5.953 -4.422 1.00 86.75 121 ARG A O 1
ATOM 954 N N . SER A 1 122 ? -15.385 -4.215 -5.588 1.00 76.00 122 SER A N 1
ATOM 955 C CA . SER A 1 122 ? -16.103 -3.162 -4.849 1.00 76.00 122 SER A CA 1
ATOM 956 C C . SER A 1 122 ? -17.598 -3.094 -5.201 1.00 76.00 122 SER A C 1
ATOM 958 O O . SER A 1 122 ? -18.393 -2.637 -4.390 1.00 76.00 122 SER A O 1
ATOM 960 N N . GLY A 1 123 ? -17.996 -3.544 -6.399 1.00 66.94 123 GLY A N 1
ATOM 961 C CA . GLY A 1 123 ? -19.393 -3.555 -6.858 1.00 66.94 123 GLY A CA 1
ATOM 962 C C . GLY A 1 123 ? -20.204 -4.803 -6.481 1.00 66.94 123 GLY A C 1
ATOM 963 O O . GLY A 1 123 ? -21.397 -4.862 -6.775 1.00 66.94 123 GLY A O 1
ATOM 964 N N . ALA A 1 124 ? -19.592 -5.817 -5.860 1.00 58.06 124 ALA A N 1
ATOM 965 C CA . ALA A 1 124 ? -20.291 -7.031 -5.446 1.00 58.06 124 ALA A CA 1
ATOM 966 C C . ALA A 1 124 ? -21.154 -6.745 -4.201 1.00 58.06 124 ALA A C 1
ATOM 968 O O . ALA A 1 124 ? -20.660 -6.736 -3.077 1.00 58.06 124 ALA A O 1
ATOM 969 N N . ALA A 1 125 ? -22.449 -6.513 -4.427 1.00 47.28 125 ALA A N 1
ATOM 970 C CA . ALA A 1 125 ? -23.447 -5.985 -3.486 1.00 47.28 125 ALA A CA 1
ATOM 971 C C . ALA A 1 125 ? -23.683 -6.769 -2.172 1.00 47.28 125 ALA A C 1
ATOM 973 O O . ALA A 1 125 ? -24.566 -6.402 -1.404 1.00 47.28 125 ALA A O 1
ATOM 974 N N . THR A 1 126 ? -22.946 -7.847 -1.898 1.00 45.78 126 THR A N 1
ATOM 975 C CA . THR A 1 126 ? -23.259 -8.793 -0.813 1.00 45.78 126 THR A CA 1
ATOM 976 C C . THR A 1 126 ? -22.127 -9.036 0.181 1.00 45.78 126 THR A C 1
ATOM 978 O O . THR A 1 126 ? -22.301 -9.820 1.109 1.00 45.78 126 THR A O 1
ATOM 981 N N . SER A 1 127 ? -20.964 -8.392 0.050 1.00 51.72 127 SER A N 1
ATOM 982 C CA . SER A 1 127 ? -19.939 -8.442 1.102 1.00 51.72 127 SER A CA 1
ATOM 983 C C . SER A 1 127 ? -19.064 -7.200 1.057 1.00 51.72 127 SER A C 1
ATOM 985 O O . SER A 1 127 ? -18.539 -6.856 0.003 1.00 51.72 127 SER A O 1
ATOM 987 N N . ALA A 1 128 ? -18.895 -6.563 2.213 1.00 57.09 128 ALA A N 1
ATOM 988 C CA . ALA A 1 128 ? -18.004 -5.442 2.480 1.00 57.09 128 ALA A CA 1
ATOM 989 C C . ALA A 1 128 ? -16.554 -5.718 2.033 1.00 57.09 128 ALA A C 1
ATOM 991 O O . ALA A 1 128 ? -15.716 -6.156 2.818 1.00 57.09 128 ALA A O 1
ATOM 992 N N . ARG A 1 129 ? -16.264 -5.509 0.745 1.00 79.38 129 ARG A N 1
ATOM 993 C CA . ARG A 1 129 ? -14.950 -5.751 0.148 1.00 79.38 129 ARG A CA 1
ATOM 994 C C . ARG A 1 129 ? -14.350 -4.434 -0.302 1.00 79.38 129 ARG A C 1
ATOM 996 O O . ARG A 1 129 ? -14.850 -3.790 -1.220 1.00 79.38 129 ARG A O 1
ATOM 1003 N N . CYS A 1 130 ? -13.260 -4.049 0.345 1.00 89.69 130 CYS A N 1
ATOM 1004 C CA . CYS A 1 130 ? -12.542 -2.822 0.042 1.00 89.69 130 CYS A CA 1
ATOM 1005 C C . CYS A 1 130 ? -11.276 -3.134 -0.763 1.00 89.69 130 CYS A C 1
ATOM 1007 O O . CYS A 1 130 ? -10.577 -4.110 -0.491 1.00 89.69 130 CYS A O 1
ATOM 1009 N N . VAL A 1 131 ? -10.979 -2.298 -1.755 1.00 94.88 131 VAL A N 1
ATOM 1010 C CA . VAL A 1 131 ? -9.687 -2.279 -2.443 1.00 94.88 131 VAL A CA 1
ATOM 1011 C C . VAL A 1 131 ? -9.130 -0.870 -2.340 1.00 94.88 131 VAL A C 1
ATOM 1013 O O . VAL A 1 131 ? -9.838 0.076 -2.676 1.00 94.88 131 VAL A O 1
ATOM 1016 N N . ALA A 1 132 ? -7.890 -0.740 -1.882 1.00 97.31 132 ALA A N 1
ATOM 1017 C CA . ALA A 1 132 ? -7.151 0.514 -1.892 1.00 97.31 132 ALA A CA 1
ATOM 1018 C C . ALA A 1 132 ? -5.799 0.311 -2.577 1.00 97.31 132 ALA A C 1
ATOM 1020 O O . ALA A 1 132 ? -5.206 -0.768 -2.498 1.00 97.31 132 ALA A O 1
ATOM 1021 N N . SER A 1 133 ? -5.313 1.346 -3.245 1.00 98.25 133 SER A N 1
ATOM 1022 C CA . SER A 1 133 ? -4.029 1.322 -3.934 1.00 98.25 133 SER A CA 1
ATOM 1023 C C . SER A 1 133 ? -3.229 2.585 -3.666 1.00 98.25 133 SER A C 1
ATOM 1025 O O . SER A 1 133 ? -3.785 3.627 -3.343 1.00 98.25 133 SER A O 1
ATOM 1027 N N . VAL A 1 134 ? -1.922 2.500 -3.851 1.00 98.50 134 VAL A N 1
ATOM 1028 C CA . VAL A 1 134 ? -1.045 3.659 -4.022 1.00 98.50 134 VAL A CA 1
ATOM 1029 C C . VAL A 1 134 ? -0.132 3.392 -5.214 1.00 98.50 134 VAL A C 1
ATOM 1031 O O . VAL A 1 134 ? 0.037 2.242 -5.624 1.00 98.50 134 VAL A O 1
ATOM 1034 N N . PHE A 1 135 ? 0.430 4.442 -5.799 1.00 98.69 135 PHE A N 1
ATOM 1035 C CA . PHE A 1 135 ? 1.442 4.310 -6.841 1.00 98.69 135 PHE A CA 1
ATOM 1036 C C . PHE A 1 135 ? 2.845 4.278 -6.256 1.00 98.69 135 PHE A C 1
ATOM 1038 O O . PHE A 1 135 ? 3.177 5.057 -5.354 1.00 98.69 135 PHE A O 1
ATOM 1045 N N . GLY A 1 136 ? 3.672 3.413 -6.824 1.00 98.12 136 GLY A N 1
ATOM 1046 C CA . GLY A 1 136 ? 5.084 3.320 -6.530 1.00 98.12 136 GLY A CA 1
ATOM 1047 C C . GLY A 1 136 ? 5.940 4.111 -7.498 1.00 98.12 136 GLY A C 1
ATOM 1048 O O . GLY A 1 136 ? 5.466 4.742 -8.445 1.00 98.12 136 GLY A O 1
ATOM 1049 N N . ASN A 1 137 ? 7.232 4.164 -7.222 1.00 96.19 137 ASN A N 1
ATOM 1050 C CA . ASN A 1 137 ? 8.139 4.956 -8.033 1.00 96.19 137 ASN A CA 1
ATOM 1051 C C . ASN A 1 137 ? 8.349 4.425 -9.459 1.00 96.19 137 ASN A C 1
ATOM 1053 O O . ASN A 1 137 ? 8.651 5.211 -10.364 1.00 96.19 137 ASN A O 1
ATOM 1057 N N . HIS A 1 138 ? 8.211 3.117 -9.672 1.00 94.25 138 HIS A N 1
ATOM 1058 C CA . HIS A 1 138 ? 8.250 2.514 -10.997 1.00 94.25 138 HIS A CA 1
ATOM 1059 C C . HIS A 1 138 ? 7.013 2.915 -11.819 1.00 94.25 138 HIS A C 1
ATOM 1061 O O . HIS A 1 138 ? 7.081 2.966 -13.041 1.00 94.25 138 HIS A O 1
ATOM 1067 N N . ASP A 1 139 ? 5.928 3.368 -11.196 1.00 97.19 139 ASP A N 1
ATOM 1068 C CA . ASP A 1 139 ? 4.723 3.809 -11.914 1.00 97.19 139 ASP A CA 1
ATOM 1069 C C . ASP A 1 139 ? 4.855 5.198 -12.555 1.00 97.19 139 ASP A C 1
ATOM 1071 O O . ASP A 1 139 ? 3.959 5.636 -13.277 1.00 97.19 139 ASP A O 1
ATOM 1075 N N . ALA A 1 140 ? 5.982 5.880 -12.323 1.00 94.75 140 ALA A N 1
ATOM 1076 C CA . ALA A 1 140 ? 6.409 7.093 -13.023 1.00 94.75 140 ALA A CA 1
ATOM 1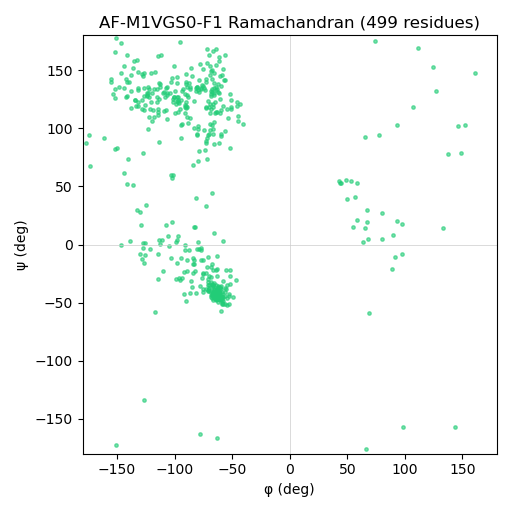077 C C . ALA A 1 140 ? 7.886 7.008 -13.456 1.00 94.75 140 ALA A C 1
ATOM 1079 O O . ALA A 1 140 ? 8.596 8.022 -13.502 1.00 94.75 140 ALA A O 1
ATOM 1080 N N . TRP A 1 141 ? 8.378 5.793 -13.730 1.00 89.94 141 TRP A N 1
ATOM 1081 C CA . TRP A 1 141 ? 9.794 5.511 -13.980 1.00 89.94 141 TRP A CA 1
ATOM 1082 C C . TRP A 1 141 ? 10.420 6.398 -15.069 1.00 89.94 141 TRP A C 1
ATOM 1084 O O . TRP A 1 141 ? 11.533 6.909 -14.896 1.00 89.94 141 TRP A O 1
ATOM 1094 N N . TYR A 1 142 ? 9.705 6.630 -16.168 1.00 87.44 142 TYR A N 1
ATOM 1095 C CA . TYR A 1 142 ? 10.142 7.456 -17.291 1.00 87.44 142 TYR A CA 1
ATOM 1096 C C . TYR A 1 142 ? 9.707 8.913 -17.136 1.00 87.44 142 TYR A C 1
ATOM 1098 O O . TYR A 1 142 ? 10.483 9.827 -17.412 1.00 87.44 142 TYR A O 1
ATOM 1106 N N . THR A 1 143 ? 8.470 9.141 -16.707 1.00 90.38 143 THR A N 1
ATOM 1107 C CA . THR A 1 143 ? 7.821 10.449 -16.641 1.00 90.38 143 THR A CA 1
ATOM 1108 C C . THR A 1 143 ? 8.430 11.332 -15.553 1.00 90.38 143 THR A C 1
ATOM 1110 O O . THR A 1 143 ? 8.654 12.515 -15.800 1.00 90.38 143 THR A O 1
ATOM 1113 N N . ALA A 1 144 ? 8.800 10.783 -14.391 1.00 88.12 144 ALA A N 1
ATOM 1114 C CA . ALA A 1 144 ? 9.439 11.564 -13.332 1.00 88.12 144 ALA A CA 1
ATOM 1115 C C . ALA A 1 144 ? 10.914 11.893 -13.639 1.00 88.12 144 ALA A C 1
ATOM 1117 O O . ALA A 1 144 ? 11.451 12.877 -13.130 1.00 88.12 144 ALA A O 1
ATOM 1118 N N . SER A 1 145 ? 11.602 11.099 -14.472 1.00 83.56 145 SER A N 1
ATOM 1119 C CA . SER A 1 145 ? 13.051 11.214 -14.686 1.00 83.56 145 SER A CA 1
ATOM 1120 C C . SER A 1 145 ? 13.429 11.521 -16.136 1.00 83.56 145 SER A C 1
ATOM 1122 O O . SER A 1 145 ? 13.498 10.628 -16.975 1.00 83.56 145 SER A O 1
ATOM 1124 N N . ALA A 1 146 ? 13.854 12.762 -16.399 1.00 76.31 146 ALA A N 1
ATOM 1125 C CA . ALA A 1 146 ? 14.355 13.182 -17.715 1.00 76.31 146 ALA A CA 1
ATOM 1126 C C . ALA A 1 146 ? 15.509 12.303 -18.245 1.00 76.31 146 ALA A C 1
ATOM 1128 O O . ALA A 1 146 ? 15.594 12.033 -19.441 1.00 76.31 146 ALA A O 1
ATOM 1129 N N . ARG A 1 147 ? 16.385 11.805 -17.357 1.00 74.56 147 ARG A N 1
ATOM 1130 C CA . ARG A 1 147 ? 17.461 10.874 -17.735 1.00 74.56 147 ARG A CA 1
ATOM 1131 C C . ARG A 1 147 ? 16.901 9.546 -18.246 1.00 74.56 147 ARG A C 1
ATOM 1133 O O . ARG A 1 147 ? 17.368 9.052 -19.267 1.00 74.56 147 ARG A O 1
ATOM 1140 N N . ARG A 1 148 ? 15.929 8.965 -17.538 1.00 75.00 148 ARG A N 1
ATOM 1141 C CA . ARG A 1 148 ? 15.297 7.700 -17.946 1.00 75.00 148 ARG A CA 1
ATOM 1142 C C . ARG A 1 148 ? 14.436 7.887 -19.188 1.00 75.00 148 ARG A C 1
ATOM 1144 O O . ARG A 1 148 ? 14.445 7.023 -20.052 1.00 75.00 148 ARG A O 1
ATOM 1151 N N . GLN A 1 149 ? 13.790 9.043 -19.332 1.00 68.00 149 GLN A N 1
ATOM 1152 C CA . GLN A 1 149 ? 13.107 9.430 -20.562 1.00 68.00 149 GLN A CA 1
ATOM 1153 C C . GLN A 1 149 ? 14.065 9.465 -21.763 1.00 68.00 149 GLN A C 1
ATOM 1155 O O . GLN A 1 149 ? 13.735 8.932 -22.818 1.00 68.00 149 GLN A O 1
ATOM 1160 N N . ALA A 1 150 ? 15.253 10.059 -21.610 1.00 66.19 150 ALA A N 1
ATOM 1161 C CA . ALA A 1 150 ? 16.255 10.101 -22.673 1.00 66.19 150 ALA A CA 1
ATOM 1162 C C . ALA A 1 150 ? 16.802 8.704 -23.018 1.00 66.19 150 ALA A C 1
ATOM 1164 O O . ALA A 1 150 ? 16.969 8.394 -24.195 1.00 66.19 150 ALA A O 1
ATOM 1165 N N . ALA A 1 151 ? 17.037 7.856 -22.009 1.00 69.31 151 ALA A N 1
ATOM 1166 C CA . ALA A 1 151 ? 17.463 6.471 -22.214 1.00 69.31 151 ALA A CA 1
ATOM 1167 C C . ALA A 1 151 ? 16.403 5.657 -22.976 1.00 69.31 151 ALA A C 1
ATOM 1169 O O . ALA A 1 151 ? 16.712 5.083 -24.013 1.00 69.31 151 ALA A O 1
ATOM 1170 N N . ALA A 1 152 ? 15.138 5.714 -22.546 1.00 68.50 152 ALA A N 1
ATOM 1171 C CA . ALA A 1 152 ? 14.039 5.017 -23.213 1.00 68.50 152 ALA A CA 1
ATOM 1172 C C . ALA A 1 152 ? 13.847 5.471 -2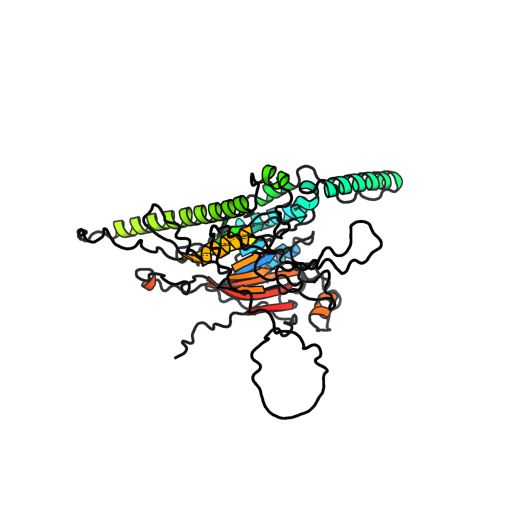4.670 1.00 68.50 152 ALA A C 1
ATOM 1174 O O . ALA A 1 152 ? 13.573 4.655 -25.545 1.00 68.50 152 ALA A O 1
ATOM 1175 N N . ALA A 1 153 ? 14.023 6.765 -24.959 1.00 65.56 153 ALA A N 1
ATOM 1176 C CA . ALA A 1 153 ? 13.963 7.277 -26.328 1.00 65.56 153 ALA A CA 1
ATOM 1177 C C . ALA A 1 153 ? 15.112 6.743 -27.205 1.00 65.56 153 ALA A C 1
ATOM 1179 O O . ALA A 1 153 ? 14.897 6.429 -28.377 1.00 65.56 153 ALA A O 1
ATOM 1180 N N . ALA A 1 154 ? 16.319 6.616 -26.643 1.00 65.31 154 ALA A N 1
ATOM 1181 C CA . ALA A 1 154 ? 17.463 6.031 -27.337 1.00 65.31 154 ALA A CA 1
ATOM 1182 C C . ALA A 1 154 ? 17.262 4.529 -27.601 1.00 65.31 154 ALA A C 1
ATOM 1184 O O . ALA A 1 154 ? 17.499 4.072 -28.721 1.00 65.31 154 ALA A O 1
ATOM 1185 N N . ASP A 1 155 ? 16.759 3.787 -26.612 1.00 66.88 155 ASP A N 1
ATOM 1186 C CA . ASP A 1 155 ? 16.460 2.358 -26.735 1.00 66.88 155 ASP A CA 1
ATOM 1187 C C . ASP A 1 155 ? 15.348 2.106 -27.760 1.00 66.88 155 ASP A C 1
ATOM 1189 O O . ASP A 1 155 ? 15.493 1.246 -28.627 1.00 66.88 155 ASP A O 1
ATOM 1193 N N . ALA A 1 156 ? 14.281 2.912 -27.746 1.00 66.06 156 ALA A N 1
ATOM 1194 C CA . ALA A 1 156 ? 13.213 2.850 -28.743 1.00 66.06 156 ALA A CA 1
ATOM 1195 C C . ALA A 1 156 ? 13.736 3.123 -30.164 1.00 66.06 156 ALA A C 1
ATOM 1197 O O . ALA A 1 156 ? 13.371 2.422 -31.110 1.00 66.06 156 ALA A O 1
ATOM 1198 N N . ALA A 1 157 ? 14.632 4.103 -30.329 1.00 65.50 157 ALA A N 1
ATOM 1199 C CA . ALA A 1 157 ? 15.258 4.396 -31.617 1.00 65.50 157 ALA A CA 1
ATOM 1200 C C . ALA A 1 157 ? 16.156 3.241 -32.103 1.00 65.50 157 ALA A C 1
ATOM 1202 O O . ALA A 1 157 ? 16.124 2.882 -33.284 1.00 65.50 157 ALA A O 1
ATOM 1203 N N . ALA A 1 158 ? 16.920 2.621 -31.198 1.00 66.50 158 ALA A N 1
ATOM 1204 C CA . ALA A 1 158 ? 17.742 1.453 -31.503 1.00 66.50 158 ALA A CA 1
ATOM 1205 C C . ALA A 1 158 ? 16.883 0.230 -31.868 1.00 66.50 158 ALA A C 1
ATOM 1207 O O . ALA A 1 158 ? 17.123 -0.413 -32.894 1.00 66.50 158 ALA A O 1
ATOM 1208 N N . ALA A 1 159 ? 15.836 -0.050 -31.086 1.00 62.91 159 ALA A N 1
ATOM 1209 C CA . ALA A 1 159 ? 14.892 -1.136 -31.322 1.00 62.91 159 ALA A CA 1
ATOM 1210 C C . ALA A 1 159 ? 14.126 -0.950 -32.637 1.00 62.91 159 ALA A C 1
ATOM 1212 O O . ALA A 1 159 ? 13.974 -1.913 -33.382 1.00 62.91 159 ALA A O 1
ATOM 1213 N N . ALA A 1 160 ? 13.723 0.273 -32.996 1.00 62.75 160 ALA A N 1
ATOM 1214 C CA . ALA A 1 160 ? 13.129 0.569 -34.302 1.00 62.75 160 ALA A CA 1
ATOM 1215 C C . ALA A 1 160 ? 14.110 0.288 -35.458 1.00 62.75 160 ALA A C 1
ATOM 1217 O O . ALA A 1 160 ? 13.719 -0.251 -36.498 1.00 62.75 160 ALA A O 1
ATOM 1218 N N . GLY A 1 161 ? 15.400 0.584 -35.262 1.00 64.44 161 GLY A N 1
ATOM 1219 C CA . GLY A 1 161 ? 16.471 0.224 -36.193 1.00 64.44 161 GLY A CA 1
ATOM 1220 C C . GLY A 1 161 ? 16.633 -1.290 -36.372 1.00 64.44 161 GLY A C 1
ATOM 1221 O O . GLY A 1 161 ? 16.767 -1.760 -37.504 1.00 64.44 161 GLY A O 1
ATOM 1222 N N . LEU A 1 162 ? 16.567 -2.065 -35.282 1.00 60.56 162 LEU A N 1
ATOM 1223 C CA . LEU A 1 162 ? 16.590 -3.532 -35.329 1.00 60.56 162 LEU A CA 1
ATOM 1224 C C . LEU A 1 162 ? 15.295 -4.132 -35.890 1.00 60.56 162 LEU A C 1
ATOM 1226 O O . LEU A 1 162 ? 15.371 -5.063 -36.684 1.00 60.56 162 LEU A O 1
ATOM 1230 N N . THR A 1 163 ? 14.127 -3.585 -35.552 1.00 57.22 163 THR A N 1
ATOM 1231 C CA . THR A 1 163 ? 12.817 -4.015 -36.074 1.00 57.22 163 THR A CA 1
ATOM 1232 C C . THR A 1 163 ? 12.806 -3.896 -37.594 1.00 57.22 163 THR A C 1
ATOM 1234 O O . THR A 1 163 ? 12.500 -4.852 -38.303 1.00 57.22 163 THR A O 1
ATOM 1237 N N . ARG A 1 164 ? 13.243 -2.742 -38.116 1.00 60.34 164 ARG A N 1
ATOM 1238 C CA . ARG A 1 164 ? 13.320 -2.480 -39.558 1.00 60.34 164 ARG A CA 1
ATOM 1239 C C . ARG A 1 164 ? 14.304 -3.404 -40.284 1.00 60.34 164 ARG A C 1
ATOM 1241 O O . ARG A 1 164 ? 14.139 -3.638 -41.477 1.00 60.34 164 ARG A O 1
ATOM 1248 N N . ARG A 1 165 ? 15.333 -3.897 -39.589 1.00 63.41 165 ARG A N 1
ATOM 1249 C CA . ARG A 1 165 ? 16.424 -4.689 -40.177 1.00 63.41 165 ARG A CA 1
ATOM 1250 C C . ARG A 1 165 ? 16.260 -6.202 -40.000 1.00 63.41 165 ARG A C 1
ATOM 1252 O O . ARG A 1 165 ? 16.740 -6.948 -40.844 1.00 63.41 165 ARG A O 1
ATOM 1259 N N . PHE A 1 166 ? 15.602 -6.643 -38.931 1.00 59.81 166 PHE A N 1
ATOM 1260 C CA . PHE A 1 166 ? 15.557 -8.046 -38.504 1.00 59.81 166 PHE A CA 1
ATOM 1261 C C . PHE A 1 166 ? 14.171 -8.515 -38.023 1.00 59.81 166 PHE A C 1
ATOM 1263 O O . PHE A 1 166 ? 14.051 -9.656 -37.592 1.00 59.81 166 PHE A O 1
ATOM 1270 N N . GLY A 1 167 ? 13.127 -7.677 -38.076 1.00 53.19 167 GLY A N 1
ATOM 1271 C CA . GLY A 1 167 ? 11.765 -8.065 -37.678 1.00 53.19 167 GLY A CA 1
ATOM 1272 C C . GLY A 1 167 ? 11.588 -8.349 -36.180 1.00 53.19 167 GLY A C 1
ATOM 1273 O O . GLY A 1 167 ? 10.642 -9.029 -35.797 1.00 53.19 167 GLY A O 1
ATOM 1274 N N . VAL A 1 168 ? 12.500 -7.859 -35.335 1.00 50.81 168 VAL A N 1
ATOM 1275 C CA . VAL A 1 168 ? 12.448 -8.034 -33.873 1.00 50.81 168 VAL A CA 1
ATOM 1276 C C . VAL A 1 168 ? 11.358 -7.125 -33.280 1.00 50.81 168 VAL A C 1
ATOM 1278 O O . VAL A 1 168 ? 11.318 -5.960 -33.669 1.00 50.81 168 VAL A O 1
ATOM 1281 N N . PRO A 1 169 ? 10.490 -7.596 -32.362 1.00 46.53 169 PRO A N 1
ATOM 1282 C CA . PRO A 1 169 ? 9.476 -6.756 -31.717 1.00 46.53 169 PRO A CA 1
ATOM 1283 C C . PRO A 1 169 ? 10.085 -5.587 -30.926 1.00 46.53 169 PRO A C 1
ATOM 1285 O O . PRO A 1 169 ? 11.148 -5.729 -30.320 1.00 46.53 169 PRO A O 1
ATOM 1288 N N . LEU A 1 170 ? 9.399 -4.439 -30.911 1.00 51.81 170 LEU A N 1
ATOM 1289 C CA . LEU A 1 170 ? 9.783 -3.263 -30.121 1.00 51.81 170 LEU A CA 1
ATOM 1290 C C . LEU A 1 170 ? 9.753 -3.588 -28.615 1.00 51.81 170 LEU A C 1
ATOM 1292 O O . LEU A 1 170 ? 8.762 -4.125 -28.124 1.00 51.81 170 LEU A O 1
ATOM 1296 N N . LEU A 1 171 ? 10.826 -3.235 -27.895 1.00 50.88 171 LEU A N 1
ATOM 1297 C CA . LEU A 1 171 ? 10.833 -3.168 -26.427 1.00 50.88 171 LEU A CA 1
ATOM 1298 C C . LEU A 1 171 ? 9.854 -2.089 -25.940 1.00 50.88 171 LEU A C 1
ATOM 1300 O O . LEU A 1 171 ? 9.600 -1.131 -26.669 1.00 50.88 171 LEU A O 1
ATOM 1304 N N . GLU A 1 172 ? 9.346 -2.241 -24.713 1.00 52.97 172 GLU A N 1
ATOM 1305 C CA . GLU A 1 172 ? 8.417 -1.311 -24.054 1.00 52.97 172 GLU A CA 1
ATOM 1306 C C . GLU A 1 172 ? 8.846 0.149 -24.233 1.00 52.97 172 GLU A C 1
ATOM 1308 O O . GLU A 1 172 ? 9.827 0.632 -23.664 1.00 52.97 172 GLU A O 1
ATOM 1313 N N . THR A 1 173 ? 8.117 0.863 -25.086 1.00 55.16 173 THR A N 1
ATOM 1314 C CA . THR A 1 173 ? 8.357 2.277 -25.352 1.00 55.16 173 THR A CA 1
ATOM 1315 C C . THR A 1 173 ? 7.533 3.115 -24.392 1.00 55.16 173 THR A C 1
ATOM 1317 O O . THR A 1 173 ? 6.349 2.835 -24.207 1.00 55.16 173 THR A O 1
ATOM 1320 N N . LYS A 1 174 ? 8.125 4.189 -23.852 1.00 64.25 174 LYS A N 1
ATOM 1321 C CA . LYS A 1 174 ? 7.408 5.211 -23.079 1.00 64.25 174 LYS A CA 1
ATOM 1322 C C . LYS A 1 174 ? 6.087 5.570 -23.771 1.00 64.25 174 LYS A C 1
ATOM 1324 O O . LYS A 1 174 ? 6.099 6.071 -24.896 1.00 64.25 174 LYS A O 1
ATOM 1329 N N . VAL A 1 175 ? 4.976 5.384 -23.066 1.00 68.25 175 VAL A N 1
ATOM 1330 C CA . VAL A 1 175 ? 3.660 5.847 -23.509 1.00 68.25 175 VAL A CA 1
ATOM 1331 C C . VAL A 1 175 ? 3.455 7.264 -22.982 1.00 68.25 175 VAL A C 1
ATOM 1333 O O . VAL A 1 175 ? 3.515 7.526 -21.780 1.00 68.25 175 VAL A O 1
ATOM 1336 N N . GLU A 1 176 ? 3.273 8.222 -23.888 1.00 78.06 176 GLU A N 1
ATOM 1337 C CA . GLU A 1 176 ? 2.983 9.599 -23.500 1.00 78.06 176 GLU A CA 1
ATOM 1338 C C . GLU A 1 176 ? 1.664 9.662 -22.716 1.00 78.06 176 GLU A C 1
ATOM 1340 O O . GLU A 1 176 ? 0.658 9.095 -23.127 1.00 78.06 176 GLU A O 1
ATOM 1345 N N . GLY A 1 177 ? 1.674 10.330 -21.560 1.00 87.44 177 GLY A N 1
ATOM 1346 C CA . GLY A 1 177 ? 0.493 10.437 -20.701 1.00 87.44 177 GLY A CA 1
ATOM 1347 C C . GLY A 1 177 ? 0.208 9.223 -19.809 1.00 87.44 177 GLY A C 1
ATOM 1348 O O . GLY A 1 177 ? -0.781 9.267 -19.080 1.00 87.44 177 GLY A O 1
ATOM 1349 N N . ALA A 1 178 ? 1.072 8.200 -19.781 1.00 92.44 178 ALA A N 1
ATOM 1350 C CA . ALA A 1 178 ? 0.858 6.982 -18.992 1.00 92.44 178 ALA A CA 1
ATOM 1351 C C . ALA A 1 178 ? 0.550 7.249 -17.510 1.00 92.44 178 ALA A C 1
ATOM 1353 O O . ALA A 1 178 ? -0.395 6.683 -16.972 1.00 92.44 178 ALA A O 1
ATOM 1354 N N . VAL A 1 179 ? 1.275 8.156 -16.843 1.00 96.00 179 VAL A N 1
ATOM 1355 C CA . VAL A 1 179 ? 0.986 8.523 -15.440 1.00 96.00 179 VAL A CA 1
ATOM 1356 C C . VAL A 1 179 ? -0.431 9.085 -15.280 1.00 96.00 179 VAL A C 1
ATOM 1358 O O . VAL A 1 179 ? -1.154 8.665 -14.381 1.00 96.00 179 VAL A O 1
ATOM 1361 N N . ARG A 1 180 ? -0.868 9.992 -16.169 1.00 96.81 180 ARG A N 1
ATOM 1362 C CA . ARG A 1 180 ? -2.232 10.553 -16.124 1.00 96.81 180 ARG A CA 1
ATOM 1363 C C . ARG A 1 180 ? -3.289 9.476 -16.348 1.00 96.81 180 ARG A C 1
ATOM 1365 O O . ARG A 1 180 ? -4.317 9.486 -15.677 1.00 96.81 180 ARG A O 1
ATOM 1372 N N . GLU A 1 181 ? -3.042 8.556 -17.274 1.00 97.38 181 GLU A N 1
ATOM 1373 C CA . GLU A 1 181 ? -3.973 7.467 -17.558 1.00 97.38 181 GLU A CA 1
ATOM 1374 C C . GLU A 1 181 ? -4.062 6.470 -16.396 1.00 97.38 181 GLU A C 1
ATOM 1376 O O . GLU A 1 181 ? -5.165 6.107 -15.993 1.00 97.38 181 GLU A O 1
ATOM 1381 N N . GLN A 1 182 ? -2.931 6.084 -15.801 1.00 97.88 182 GLN A N 1
ATOM 1382 C CA . GLN A 1 182 ? -2.894 5.225 -14.614 1.00 97.88 182 GLN A CA 1
ATOM 1383 C C . GLN A 1 182 ? -3.656 5.859 -13.440 1.00 97.88 182 GLN A C 1
ATOM 1385 O O . GLN A 1 182 ? -4.522 5.206 -12.853 1.00 97.88 182 GLN A O 1
ATOM 1390 N N . LEU A 1 183 ? -3.405 7.144 -13.154 1.00 98.06 183 LEU A N 1
ATOM 1391 C CA . LEU A 1 183 ? -4.145 7.909 -12.143 1.00 98.06 183 LEU A CA 1
ATOM 1392 C C . LEU A 1 183 ? -5.653 7.898 -12.426 1.00 98.06 183 LEU A C 1
ATOM 1394 O O . LEU A 1 183 ? -6.450 7.668 -11.522 1.00 98.06 183 LEU A O 1
ATOM 1398 N N . ALA A 1 184 ? -6.064 8.093 -13.682 1.00 98.00 184 ALA A N 1
ATOM 1399 C CA . ALA A 1 184 ? -7.475 8.058 -14.059 1.00 98.00 184 ALA A CA 1
ATOM 1400 C C . ALA A 1 184 ? -8.105 6.663 -13.887 1.00 98.00 184 ALA A C 1
ATOM 1402 O O . ALA A 1 184 ? -9.255 6.564 -13.456 1.00 98.00 184 ALA A O 1
ATOM 1403 N N . LEU A 1 185 ? -7.366 5.593 -14.201 1.00 98.12 185 LEU A N 1
ATOM 1404 C CA . LEU A 1 185 ? -7.826 4.206 -14.084 1.00 98.12 185 LEU A CA 1
ATOM 1405 C C . LEU A 1 185 ? -8.059 3.784 -12.631 1.00 98.12 185 LEU A C 1
ATOM 1407 O O . LEU A 1 185 ? -9.048 3.105 -12.354 1.00 98.12 185 LEU A O 1
ATOM 1411 N N . LEU A 1 186 ? -7.174 4.187 -11.715 1.00 97.44 186 LEU A N 1
ATOM 1412 C CA . LEU A 1 186 ? -7.264 3.839 -10.293 1.00 97.44 186 LEU A CA 1
ATOM 1413 C C . LEU A 1 186 ? -7.890 4.930 -9.423 1.00 97.44 186 LEU A C 1
ATOM 1415 O O . LEU A 1 186 ? -8.011 4.715 -8.226 1.00 97.44 186 LEU A O 1
ATOM 1419 N N . ARG A 1 187 ? -8.366 6.048 -9.990 1.00 95.56 187 ARG A N 1
ATOM 1420 C CA . ARG A 1 187 ? -8.909 7.213 -9.253 1.00 95.56 187 ARG A CA 1
ATOM 1421 C C . ARG A 1 187 ? -9.899 6.877 -8.130 1.00 95.56 187 ARG A C 1
ATOM 1423 O O . ARG A 1 187 ? -10.048 7.640 -7.188 1.00 95.56 187 ARG A O 1
ATOM 1430 N N . GLU A 1 188 ? -10.648 5.783 -8.280 1.00 92.38 188 GLU A N 1
ATOM 1431 C CA . GLU A 1 188 ? -11.694 5.381 -7.339 1.00 92.38 188 GLU A CA 1
ATOM 1432 C C . GLU A 1 188 ? -11.148 4.589 -6.157 1.00 92.38 188 GLU A C 1
ATOM 1434 O O . GLU A 1 188 ? -11.871 4.444 -5.181 1.00 92.38 188 GLU A O 1
ATOM 1439 N N . VAL A 1 189 ? -9.930 4.049 -6.238 1.00 95.56 189 VAL A N 1
ATOM 1440 C CA . VAL A 1 189 ? -9.302 3.198 -5.213 1.00 95.56 189 VAL A CA 1
ATOM 1441 C C . VAL A 1 189 ? -7.923 3.687 -4.774 1.00 95.56 189 VAL A C 1
ATOM 1443 O O . VAL A 1 189 ? -7.450 3.267 -3.720 1.00 95.56 189 VAL A O 1
ATOM 1446 N N . ASP A 1 190 ? -7.294 4.576 -5.541 1.00 97.62 190 ASP A N 1
ATOM 1447 C CA . ASP A 1 190 ? -6.044 5.225 -5.174 1.00 97.62 190 ASP A CA 1
ATOM 1448 C C . ASP A 1 190 ? -6.242 6.127 -3.955 1.00 97.62 190 ASP A C 1
ATOM 1450 O O . ASP A 1 190 ? -7.147 6.960 -3.908 1.00 97.62 190 ASP A O 1
ATOM 1454 N N . VAL A 1 191 ? -5.388 5.933 -2.954 1.00 98.12 191 VAL A N 1
ATOM 1455 C CA . VAL A 1 191 ? -5.374 6.722 -1.722 1.00 98.12 191 VAL A CA 1
ATOM 1456 C C . VAL A 1 191 ? -4.134 7.603 -1.619 1.00 98.12 191 VAL A C 1
ATOM 1458 O O . VAL A 1 191 ? -3.981 8.268 -0.603 1.00 98.12 191 VAL A O 1
ATOM 1461 N N . GLY A 1 192 ? -3.249 7.653 -2.622 1.00 98.00 192 GLY A N 1
ATOM 1462 C CA . GLY A 1 192 ? -2.099 8.563 -2.610 1.00 98.00 192 GLY A CA 1
ATOM 1463 C C . GLY A 1 192 ? -2.530 10.019 -2.401 1.00 98.00 192 GLY A C 1
ATOM 1464 O O . GLY A 1 192 ? -3.249 10.574 -3.226 1.00 98.00 192 GLY A O 1
ATOM 1465 N N . TYR A 1 193 ? -2.114 10.642 -1.291 1.00 98.06 193 TYR A N 1
ATOM 1466 C CA . TYR A 1 193 ? -2.678 11.925 -0.828 1.00 98.06 193 TYR A CA 1
ATOM 1467 C C . TYR A 1 193 ? -4.220 11.955 -0.780 1.00 98.06 193 TYR A C 1
ATOM 1469 O O . TYR A 1 193 ? -4.860 12.951 -1.123 1.00 98.06 193 TYR A O 1
ATOM 1477 N N . GLY A 1 194 ? -4.818 10.851 -0.358 1.00 97.19 194 GLY A N 1
ATOM 1478 C CA . GLY A 1 194 ? -6.251 10.624 -0.314 1.00 97.19 194 GLY A CA 1
ATOM 1479 C C . GLY A 1 194 ? -6.623 9.662 0.807 1.00 97.19 194 GLY A C 1
ATOM 1480 O O . GLY A 1 194 ? -5.808 9.296 1.659 1.00 97.19 194 GLY A O 1
ATOM 1481 N N . VAL A 1 195 ? -7.895 9.281 0.827 1.00 96.00 195 VAL A N 1
ATOM 1482 C CA . VAL A 1 195 ? -8.463 8.442 1.878 1.00 96.00 195 VAL A CA 1
ATOM 1483 C C . VAL A 1 195 ? -9.547 7.539 1.316 1.00 96.00 195 VAL A C 1
ATOM 1485 O O . VAL A 1 195 ? -10.273 7.914 0.395 1.00 96.00 195 VAL A O 1
ATOM 1488 N N . ARG A 1 196 ? -9.670 6.346 1.893 1.00 93.12 196 ARG A N 1
ATOM 1489 C CA . ARG A 1 196 ? -10.750 5.410 1.605 1.00 93.12 196 ARG A CA 1
ATOM 1490 C C . ARG A 1 196 ? -11.313 4.836 2.894 1.00 93.12 196 ARG A C 1
ATOM 1492 O O . ARG A 1 196 ? -10.592 4.228 3.677 1.00 93.12 196 ARG A O 1
ATOM 1499 N N . THR A 1 197 ? -12.614 4.980 3.082 1.00 89.50 197 THR A N 1
ATOM 1500 C CA . THR A 1 197 ? -13.334 4.392 4.211 1.00 89.50 197 THR A CA 1
ATOM 1501 C C . THR A 1 197 ? -13.648 2.924 3.934 1.00 89.50 197 THR A C 1
ATOM 1503 O O . THR A 1 197 ? -14.143 2.568 2.863 1.00 89.50 197 THR A O 1
ATOM 1506 N N . VAL A 1 198 ? -13.371 2.057 4.901 1.00 85.19 198 VAL A N 1
ATOM 1507 C CA . VAL A 1 198 ? -13.790 0.657 4.890 1.00 85.19 198 VAL A CA 1
ATOM 1508 C C . VAL A 1 198 ? -15.142 0.579 5.592 1.00 85.19 198 VAL A C 1
ATOM 1510 O O . VAL A 1 198 ? -15.239 0.830 6.790 1.00 85.19 198 VAL A O 1
ATOM 1513 N N . HIS A 1 199 ? -16.182 0.243 4.834 1.00 74.56 199 HIS A N 1
ATOM 1514 C CA . HIS A 1 199 ? -17.524 0.011 5.364 1.00 74.56 199 HIS A CA 1
ATOM 1515 C C . HIS A 1 199 ? -17.713 -1.477 5.599 1.00 74.56 199 HIS A C 1
ATOM 1517 O O . HIS A 1 199 ? -17.688 -2.237 4.632 1.00 74.56 199 HIS A O 1
ATOM 1523 N N . LEU A 1 200 ? -17.906 -1.899 6.846 1.00 66.06 200 LEU A N 1
ATOM 1524 C CA . LEU A 1 200 ? -18.121 -3.299 7.186 1.00 66.06 200 LEU A CA 1
ATOM 1525 C C . LEU A 1 200 ? -19.550 -3.450 7.714 1.00 66.06 200 LEU A C 1
ATOM 1527 O O . LEU A 1 200 ? -19.792 -3.367 8.913 1.00 66.06 200 LEU A O 1
ATOM 1531 N N . ALA A 1 201 ? -20.499 -3.688 6.803 1.00 54.25 201 ALA A N 1
ATOM 1532 C CA . ALA A 1 201 ? -21.947 -3.655 7.064 1.00 54.25 201 ALA A CA 1
ATOM 1533 C C . ALA A 1 201 ? -22.445 -4.503 8.262 1.00 54.25 201 ALA A C 1
ATOM 1535 O O . ALA A 1 201 ? -23.510 -4.215 8.793 1.00 54.25 201 ALA A O 1
ATOM 1536 N N . GLU A 1 202 ? -21.690 -5.517 8.702 1.00 50.00 202 GLU A N 1
ATOM 1537 C CA . GLU A 1 202 ? -22.025 -6.397 9.841 1.00 50.00 202 GLU A CA 1
ATOM 1538 C C . GLU A 1 202 ? -21.083 -6.231 11.053 1.00 50.00 202 GLU A C 1
ATOM 1540 O O . GLU A 1 202 ? -21.218 -6.937 12.049 1.00 50.00 202 GLU A O 1
ATOM 1545 N N . ARG A 1 203 ? -20.096 -5.330 10.969 1.00 53.28 203 ARG A N 1
ATOM 1546 C CA . ARG A 1 203 ? -19.032 -5.135 11.973 1.00 53.28 203 ARG A CA 1
ATOM 1547 C C . ARG A 1 203 ? -18.849 -3.687 12.402 1.00 53.28 203 ARG A C 1
ATOM 1549 O O . ARG A 1 203 ? -18.083 -3.426 13.327 1.00 53.28 203 ARG A O 1
ATOM 1556 N N . ASP A 1 204 ? -19.503 -2.742 11.741 1.00 50.91 204 ASP A N 1
ATOM 1557 C CA . ASP A 1 204 ? -19.418 -1.338 12.107 1.00 50.91 204 ASP A CA 1
ATOM 1558 C C . ASP A 1 204 ? -20.074 -1.140 13.483 1.00 50.91 204 ASP A C 1
ATOM 1560 O O . ASP A 1 204 ? -21.287 -0.981 13.600 1.00 50.91 204 ASP A O 1
ATOM 1564 N N . ILE A 1 205 ? -19.260 -1.077 14.542 1.00 50.50 205 ILE A N 1
ATOM 1565 C CA . ILE A 1 205 ? -19.670 -0.670 15.903 1.00 50.50 205 ILE A CA 1
ATOM 1566 C C . ILE A 1 205 ? -19.918 0.859 15.952 1.00 50.50 205 ILE A C 1
ATOM 1568 O O . ILE A 1 205 ? -19.639 1.542 16.933 1.00 50.50 205 ILE A O 1
ATOM 1572 N N . GLY A 1 206 ? -20.396 1.435 14.845 1.00 56.16 206 GLY A N 1
ATOM 1573 C CA . GLY A 1 206 ? -20.702 2.855 14.682 1.00 56.16 206 GLY A CA 1
ATOM 1574 C C . GLY A 1 206 ? -19.581 3.750 14.132 1.00 56.16 206 GLY A C 1
ATOM 1575 O O . GLY A 1 206 ? -19.894 4.884 13.766 1.00 56.16 206 GLY A O 1
ATOM 1576 N N . VAL A 1 207 ? -18.327 3.280 14.018 1.00 64.44 207 VAL A N 1
ATOM 1577 C CA . VAL A 1 207 ? -17.190 4.052 13.459 1.00 64.44 207 VAL A CA 1
ATOM 1578 C C . VAL A 1 207 ? -16.416 3.210 12.428 1.00 64.44 207 VAL A C 1
ATOM 1580 O O . VAL A 1 207 ? -15.955 2.121 12.776 1.00 64.44 207 VAL A O 1
ATOM 1583 N N . PRO A 1 208 ? -16.265 3.677 11.173 1.00 77.62 208 PRO A N 1
ATOM 1584 C CA . PRO A 1 208 ? -15.554 2.938 10.136 1.00 77.62 208 PRO A CA 1
ATOM 1585 C C . PRO A 1 208 ? -14.027 3.039 10.276 1.00 77.62 208 PRO A C 1
ATOM 1587 O O . PRO A 1 208 ? -13.493 4.022 10.786 1.00 77.62 208 PRO A O 1
ATOM 1590 N N . LEU A 1 209 ? -13.319 2.043 9.740 1.00 86.69 209 LEU A N 1
ATOM 1591 C CA . LEU A 1 209 ? -11.862 2.070 9.573 1.00 86.69 209 LEU A CA 1
ATOM 1592 C C . LEU A 1 209 ? -11.497 2.914 8.340 1.00 86.69 209 LEU A C 1
ATOM 1594 O O . LEU A 1 209 ? -12.040 2.676 7.261 1.00 86.69 209 LEU A O 1
ATOM 1598 N N . SER A 1 210 ? -10.552 3.849 8.452 1.00 92.62 210 SER A N 1
ATOM 1599 C CA . SER A 1 210 ? -10.095 4.656 7.306 1.00 92.62 210 SER A CA 1
ATOM 1600 C C . SER A 1 210 ? -8.700 4.240 6.839 1.00 92.62 210 SER A C 1
ATOM 1602 O O . SER A 1 210 ? -7.785 4.083 7.641 1.00 92.62 210 SER A O 1
ATOM 1604 N N . ILE A 1 211 ? -8.518 4.103 5.527 1.00 96.81 211 ILE A N 1
ATOM 1605 C CA . ILE A 1 211 ? -7.222 3.882 4.880 1.00 96.81 211 ILE A CA 1
ATOM 1606 C C . ILE A 1 211 ? -6.738 5.223 4.335 1.00 96.81 211 ILE A C 1
ATOM 1608 O O . ILE A 1 211 ? -7.350 5.760 3.414 1.00 96.81 211 ILE A O 1
ATOM 1612 N N . VAL A 1 212 ? -5.654 5.764 4.883 1.00 98.06 212 VAL A N 1
ATOM 1613 C CA . VAL A 1 212 ? -5.058 7.038 4.451 1.00 98.06 212 VAL A CA 1
ATOM 1614 C C . VAL A 1 212 ? -3.778 6.757 3.685 1.00 98.06 212 VAL A C 1
ATOM 1616 O O . VAL A 1 212 ? -2.913 6.026 4.171 1.00 98.06 212 VAL A O 1
ATOM 1619 N N . GLY A 1 213 ? -3.635 7.332 2.491 1.00 98.44 213 GLY A N 1
ATOM 1620 C CA . GLY A 1 213 ? -2.427 7.116 1.711 1.00 98.44 213 GLY A CA 1
ATOM 1621 C C . GLY A 1 213 ? -1.323 8.134 1.971 1.00 98.44 213 GLY A C 1
ATOM 1622 O O . GLY A 1 213 ? -1.567 9.313 2.232 1.00 98.44 213 GLY A O 1
ATOM 1623 N N . GLY A 1 214 ? -0.081 7.661 1.880 1.00 98.31 214 GLY A N 1
ATOM 1624 C CA . GLY A 1 214 ? 1.111 8.505 1.899 1.00 98.31 214 GLY A CA 1
ATOM 1625 C C . GLY A 1 214 ? 1.369 9.204 0.559 1.00 98.31 214 GLY A C 1
ATOM 1626 O O . GLY A 1 214 ? 0.501 9.277 -0.314 1.00 98.31 214 GLY A O 1
ATOM 1627 N N . ARG A 1 215 ? 2.601 9.693 0.377 1.00 98.38 215 ARG A N 1
ATOM 1628 C CA . ARG A 1 215 ? 3.051 10.275 -0.892 1.00 98.38 215 ARG A CA 1
ATOM 1629 C C . ARG A 1 215 ? 3.122 9.201 -1.995 1.00 98.38 215 ARG A C 1
ATOM 1631 O O . ARG A 1 215 ? 3.934 8.277 -1.867 1.00 98.38 215 ARG A O 1
ATOM 1638 N N . PRO A 1 216 ? 2.343 9.321 -3.088 1.00 98.00 216 PRO A N 1
ATOM 1639 C CA . PRO A 1 216 ? 2.436 8.413 -4.229 1.00 98.00 216 PRO A CA 1
ATOM 1640 C C . PRO A 1 216 ? 3.728 8.663 -5.017 1.00 98.00 216 PRO A C 1
ATOM 1642 O O . PRO A 1 216 ? 4.286 9.758 -4.965 1.00 98.00 216 PRO A O 1
ATOM 1645 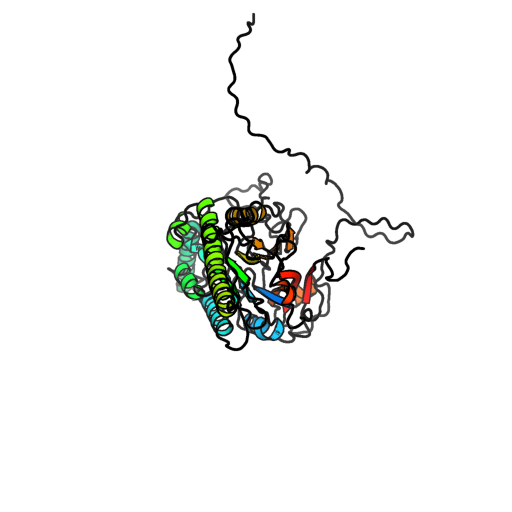N N . PHE A 1 217 ? 4.207 7.664 -5.759 1.00 98.06 217 PHE A N 1
ATOM 1646 C CA . PHE A 1 217 ? 5.430 7.728 -6.578 1.00 98.06 217 PHE A CA 1
ATOM 1647 C C . PHE A 1 217 ? 6.714 8.067 -5.791 1.00 98.06 217 PHE A C 1
ATOM 1649 O O . PHE A 1 217 ? 7.704 8.555 -6.354 1.00 98.06 217 PHE A O 1
ATOM 1656 N N . SER A 1 218 ? 6.712 7.849 -4.472 1.00 96.44 218 SER A N 1
ATOM 1657 C CA . SER A 1 218 ? 7.863 8.138 -3.612 1.00 96.44 218 SER A CA 1
ATOM 1658 C C . SER A 1 218 ? 9.041 7.225 -3.947 1.00 96.44 218 SER A C 1
ATOM 1660 O O . SER A 1 218 ? 8.852 6.040 -4.148 1.00 96.44 218 SER A O 1
ATOM 1662 N N . TRP A 1 219 ? 10.257 7.772 -3.956 1.00 93.19 219 TRP A N 1
ATOM 1663 C CA . TRP A 1 219 ? 11.516 7.013 -4.067 1.00 93.19 219 TRP A CA 1
ATOM 1664 C C . TRP A 1 219 ? 12.169 6.740 -2.705 1.00 93.19 219 TRP A C 1
ATOM 1666 O O . TRP A 1 219 ? 13.339 6.355 -2.644 1.00 93.19 219 TRP A O 1
ATOM 1676 N N . GLY A 1 220 ? 11.457 7.077 -1.630 1.00 93.00 220 GLY A N 1
ATOM 1677 C CA . GLY A 1 220 ? 11.995 7.042 -0.282 1.00 93.00 220 GLY A CA 1
ATOM 1678 C C . GLY A 1 220 ? 13.115 8.054 -0.029 1.00 93.00 220 GLY A C 1
ATOM 1679 O O . GLY A 1 220 ? 13.490 8.883 -0.872 1.00 93.00 220 GLY A O 1
ATOM 1680 N N . GLY A 1 221 ? 13.656 7.964 1.178 1.00 91.31 221 GLY A N 1
ATOM 1681 C CA . GLY A 1 221 ? 14.795 8.729 1.652 1.00 91.31 221 GLY A CA 1
ATOM 1682 C C . GLY A 1 221 ? 14.507 10.197 1.974 1.00 91.31 221 GLY A C 1
ATOM 1683 O O . GLY A 1 221 ? 13.417 10.724 1.739 1.00 91.31 221 GLY A O 1
ATOM 1684 N N . PRO A 1 222 ? 15.524 10.896 2.508 1.00 90.94 222 PRO A N 1
ATOM 1685 C CA . PRO A 1 222 ? 15.350 12.229 3.082 1.00 90.94 222 PRO A CA 1
ATOM 1686 C C . PRO A 1 222 ? 15.225 13.353 2.045 1.00 90.94 222 PRO A C 1
ATOM 1688 O O . PRO A 1 222 ? 14.849 14.474 2.378 1.00 90.94 222 PRO A O 1
ATOM 1691 N N . ASN A 1 223 ? 15.557 13.083 0.781 1.00 90.94 223 ASN A N 1
ATOM 1692 C CA . ASN A 1 223 ? 15.646 14.107 -0.255 1.00 90.94 223 ASN A CA 1
ATOM 1693 C C . ASN A 1 223 ? 14.328 14.246 -1.023 1.00 90.94 223 ASN A C 1
ATOM 1695 O O . ASN A 1 223 ? 13.794 13.258 -1.527 1.00 90.94 223 ASN A O 1
ATOM 1699 N N . TRP A 1 224 ? 13.869 15.483 -1.228 1.00 93.06 224 TRP A N 1
ATOM 1700 C CA . TRP A 1 224 ? 12.733 15.782 -2.105 1.00 93.06 224 TRP A CA 1
ATOM 1701 C C . TRP A 1 224 ? 13.111 15.594 -3.582 1.00 93.06 224 TRP A C 1
ATOM 1703 O O . TRP A 1 224 ? 13.658 16.482 -4.241 1.00 93.06 224 TRP A O 1
ATOM 1713 N N . ARG A 1 225 ? 12.885 14.385 -4.099 1.00 89.88 225 ARG A N 1
ATOM 1714 C CA . ARG A 1 225 ? 13.217 14.008 -5.478 1.00 89.88 225 ARG A CA 1
ATOM 1715 C C . ARG A 1 225 ? 12.099 14.414 -6.437 1.00 89.88 225 ARG A C 1
ATOM 1717 O O . ARG A 1 225 ? 10.927 14.294 -6.116 1.00 89.88 225 ARG A O 1
ATOM 1724 N N . TYR A 1 226 ? 12.482 14.813 -7.649 1.00 91.81 226 TYR A N 1
ATOM 1725 C CA . TYR A 1 226 ? 11.568 15.133 -8.757 1.00 91.81 226 TYR A CA 1
ATOM 1726 C C . TYR A 1 226 ? 10.551 16.260 -8.457 1.00 91.81 226 TYR A C 1
ATOM 1728 O O . TYR A 1 226 ? 9.361 16.087 -8.706 1.00 91.81 226 TYR A O 1
ATOM 1736 N N . PRO A 1 227 ? 10.994 17.450 -7.997 1.00 93.31 227 PRO A N 1
ATOM 1737 C CA . PRO A 1 227 ? 10.093 18.538 -7.595 1.00 93.31 227 PRO A CA 1
ATOM 1738 C C . PRO A 1 227 ? 9.108 18.964 -8.692 1.00 93.31 227 PRO A C 1
ATOM 1740 O O . PRO A 1 227 ? 7.932 19.136 -8.409 1.00 93.31 227 PRO A O 1
ATOM 1743 N N . ARG A 1 228 ? 9.554 19.050 -9.955 1.00 93.38 228 ARG A N 1
ATOM 1744 C CA . ARG A 1 228 ? 8.680 19.415 -11.087 1.00 93.38 228 ARG A CA 1
ATOM 1745 C C . ARG A 1 228 ? 7.544 18.416 -11.312 1.00 93.38 228 ARG A C 1
ATOM 1747 O O . ARG A 1 228 ? 6.451 18.821 -11.676 1.00 93.38 228 ARG A O 1
ATOM 1754 N N . PHE A 1 229 ? 7.804 17.124 -11.098 1.00 95.38 229 PHE A N 1
ATOM 1755 C CA . PHE A 1 229 ? 6.784 16.084 -11.228 1.00 95.38 229 PHE A CA 1
ATOM 1756 C C . PHE A 1 229 ? 5.711 16.251 -10.147 1.00 95.38 229 PHE A C 1
ATOM 1758 O O . PHE A 1 229 ? 4.523 16.266 -10.453 1.00 95.38 229 PHE A O 1
ATOM 1765 N N . TYR A 1 230 ? 6.119 16.442 -8.891 1.00 97.44 230 TYR A N 1
ATOM 1766 C CA . TYR A 1 230 ? 5.163 16.639 -7.801 1.00 97.44 230 TYR A CA 1
ATOM 1767 C C . TYR A 1 230 ? 4.394 17.960 -7.903 1.00 97.44 230 TYR A C 1
ATOM 1769 O O . TYR A 1 230 ? 3.202 17.992 -7.603 1.00 97.44 230 TYR A O 1
ATOM 1777 N N . GLU A 1 231 ? 5.032 19.024 -8.388 1.00 96.56 231 GLU A N 1
ATOM 1778 C CA . GLU A 1 231 ? 4.371 20.299 -8.662 1.00 96.56 231 GLU A CA 1
ATOM 1779 C C . GLU A 1 231 ? 3.308 20.154 -9.765 1.00 96.56 231 GLU A C 1
ATOM 1781 O O . GLU A 1 231 ? 2.166 20.565 -9.571 1.00 96.56 231 GLU A O 1
ATOM 1786 N N . GLU A 1 232 ? 3.641 19.500 -10.884 1.00 95.81 232 GLU A N 1
ATOM 1787 C CA . GLU A 1 232 ? 2.729 19.320 -12.023 1.00 95.81 232 GLU A CA 1
ATOM 1788 C C . GLU A 1 232 ? 1.530 18.414 -11.697 1.00 95.81 232 GLU A C 1
ATOM 1790 O O . GLU A 1 232 ? 0.406 18.723 -12.092 1.00 95.81 232 GLU A O 1
ATOM 1795 N N . TYR A 1 233 ? 1.753 17.293 -11.002 1.00 96.69 233 TYR A N 1
ATOM 1796 C CA . TYR A 1 233 ? 0.721 16.265 -10.800 1.00 96.69 233 TYR A CA 1
ATOM 1797 C C . TYR A 1 233 ? -0.041 16.405 -9.480 1.00 96.69 233 TYR A C 1
ATOM 1799 O O . TYR A 1 233 ? -1.212 16.036 -9.417 1.00 96.69 233 TYR A O 1
ATOM 1807 N N . PHE A 1 234 ? 0.596 16.935 -8.432 1.00 97.31 234 PHE A N 1
ATOM 1808 C CA . PHE A 1 234 ? 0.028 16.963 -7.078 1.00 97.31 234 PHE A CA 1
ATOM 1809 C C . PHE A 1 234 ? -0.021 18.360 -6.458 1.00 97.31 234 PHE A C 1
ATOM 1811 O O . PHE A 1 234 ? -0.652 18.526 -5.409 1.00 97.31 234 PHE A O 1
ATOM 1818 N N . GLN A 1 235 ? 0.603 19.356 -7.101 1.00 97.62 235 GLN A N 1
ATOM 1819 C CA . GLN A 1 235 ? 0.739 20.720 -6.585 1.00 97.62 235 GLN A CA 1
ATOM 1820 C C . GLN A 1 235 ? 1.416 20.742 -5.204 1.00 97.62 235 GLN A C 1
ATOM 1822 O O . GLN A 1 235 ? 0.994 21.459 -4.302 1.00 97.62 235 GLN A O 1
ATOM 1827 N N . VAL A 1 236 ? 2.446 19.906 -5.037 1.00 97.31 236 VAL A N 1
ATOM 1828 C CA . VAL A 1 236 ? 3.256 19.795 -3.815 1.00 97.31 236 VAL A CA 1
ATOM 1829 C C . VAL A 1 236 ? 4.719 20.022 -4.179 1.00 97.31 236 VAL A C 1
ATOM 1831 O O . VAL A 1 236 ? 5.242 19.381 -5.089 1.00 97.31 236 VAL A O 1
ATOM 1834 N N . SER A 1 237 ? 5.393 20.917 -3.463 1.00 96.94 237 SER A N 1
ATOM 1835 C CA . SER A 1 237 ? 6.744 21.382 -3.792 1.00 96.94 237 SER A CA 1
ATOM 1836 C C . SER A 1 237 ? 7.816 20.996 -2.769 1.00 96.94 237 SER A C 1
ATOM 1838 O O . SER A 1 237 ? 9.008 21.169 -3.037 1.00 96.94 237 SER A O 1
ATOM 1840 N N . SER A 1 238 ? 7.429 20.439 -1.617 1.00 97.38 238 SER A N 1
ATOM 1841 C CA . SER A 1 238 ? 8.359 20.087 -0.541 1.00 97.38 238 SER A CA 1
ATOM 1842 C C . SER A 1 238 ? 7.885 18.911 0.319 1.00 97.38 238 SER A C 1
ATOM 1844 O O . SER A 1 238 ? 6.713 18.538 0.314 1.00 97.38 238 SER A O 1
ATOM 1846 N N . MET A 1 239 ? 8.812 18.357 1.111 1.00 96.31 239 MET A N 1
ATOM 1847 C CA . MET A 1 239 ? 8.519 17.324 2.115 1.00 96.31 239 MET A CA 1
ATOM 1848 C C . MET A 1 239 ? 7.505 17.820 3.162 1.00 96.31 239 MET A C 1
ATOM 1850 O O . MET A 1 239 ? 6.610 17.080 3.558 1.00 96.31 239 MET A O 1
ATOM 1854 N N . GLU A 1 240 ? 7.613 19.089 3.562 1.00 97.31 240 GLU A N 1
ATOM 1855 C CA . GLU A 1 240 ? 6.706 19.735 4.518 1.00 97.31 240 GLU A CA 1
ATOM 1856 C C . GLU A 1 240 ? 5.277 19.824 3.956 1.00 97.31 240 GLU A C 1
ATOM 1858 O O . GLU A 1 240 ? 4.309 19.461 4.623 1.00 97.31 240 GLU A O 1
ATOM 1863 N N . GLU A 1 241 ? 5.140 20.255 2.696 1.00 98.06 241 GLU A N 1
ATOM 1864 C CA . GLU A 1 241 ? 3.846 20.323 2.006 1.00 98.06 241 GLU A CA 1
ATOM 1865 C C . GLU A 1 241 ? 3.249 18.930 1.769 1.00 98.06 241 GLU A C 1
ATOM 1867 O O . GLU A 1 241 ? 2.037 18.758 1.882 1.00 98.06 241 GLU A O 1
ATOM 1872 N N . SER A 1 242 ? 4.090 17.925 1.506 1.00 98.44 242 SER A N 1
ATOM 1873 C CA . SER A 1 242 ? 3.684 16.517 1.419 1.00 98.44 242 SER A CA 1
ATOM 1874 C C . SER A 1 242 ? 3.053 16.043 2.730 1.00 98.44 242 SER A C 1
ATOM 1876 O O . SER A 1 242 ? 1.922 15.553 2.744 1.00 98.44 242 SER A O 1
ATOM 1878 N N . ALA A 1 243 ? 3.736 16.270 3.856 1.00 97.69 243 ALA A N 1
ATOM 1879 C CA . ALA A 1 243 ? 3.231 15.925 5.182 1.00 97.69 243 ALA A CA 1
ATOM 1880 C C . ALA A 1 243 ? 1.936 16.690 5.511 1.00 97.69 243 ALA A C 1
ATOM 1882 O O . ALA A 1 243 ? 0.977 16.117 6.035 1.00 97.69 243 ALA A O 1
ATOM 1883 N N . ALA A 1 244 ? 1.873 17.979 5.158 1.00 96.12 244 ALA A N 1
ATOM 1884 C CA . ALA A 1 244 ? 0.680 18.801 5.329 1.00 96.12 244 ALA A CA 1
ATOM 1885 C C . ALA A 1 244 ? -0.511 18.278 4.511 1.00 96.12 244 ALA A C 1
ATOM 1887 O O . ALA A 1 244 ? -1.628 18.241 5.028 1.00 96.12 244 ALA A O 1
ATOM 1888 N N . ARG A 1 245 ? -0.282 17.816 3.275 1.00 97.62 245 ARG A N 1
ATOM 1889 C CA . ARG A 1 245 ? -1.315 17.204 2.432 1.00 97.62 245 ARG A CA 1
ATOM 1890 C C . ARG A 1 245 ? -1.856 15.917 3.060 1.00 97.62 245 ARG A C 1
ATOM 1892 O O . ARG A 1 245 ? -3.071 15.780 3.160 1.00 97.62 245 ARG A O 1
ATOM 1899 N N . ILE A 1 246 ? -0.988 15.023 3.544 1.00 97.44 246 ILE A N 1
ATOM 1900 C CA . ILE A 1 246 ? -1.406 13.782 4.227 1.00 97.44 246 ILE A CA 1
ATOM 1901 C C . ILE A 1 246 ? -2.234 14.112 5.483 1.00 97.44 246 ILE A C 1
ATOM 1903 O O . ILE A 1 246 ? -3.314 13.551 5.682 1.00 97.44 246 ILE A O 1
ATOM 1907 N N . ARG A 1 247 ? -1.779 15.071 6.305 1.00 94.38 247 ARG A N 1
ATOM 1908 C CA . ARG A 1 247 ? -2.528 15.548 7.484 1.00 94.38 247 ARG A CA 1
ATOM 1909 C C . ARG A 1 247 ? -3.898 16.109 7.124 1.00 94.38 247 ARG A C 1
ATOM 1911 O O . ARG A 1 247 ? -4.860 15.842 7.837 1.00 94.38 247 ARG A O 1
ATOM 1918 N N . ALA A 1 248 ? -3.985 16.895 6.052 1.00 92.88 248 ALA A N 1
ATOM 1919 C CA . ALA A 1 248 ? -5.241 17.488 5.609 1.00 92.88 248 ALA A CA 1
ATOM 1920 C C . ALA A 1 248 ? -6.255 16.411 5.197 1.00 92.88 248 ALA A C 1
ATOM 1922 O O . ALA A 1 248 ? -7.412 16.492 5.599 1.00 92.88 248 ALA A O 1
ATOM 1923 N N . CYS A 1 249 ? -5.818 15.376 4.472 1.00 93.44 249 CYS A N 1
ATOM 1924 C CA . CYS A 1 249 ? -6.666 14.242 4.097 1.00 93.44 249 CYS A CA 1
ATOM 1925 C C . CYS A 1 249 ? -7.185 13.481 5.320 1.00 93.44 249 CYS A C 1
ATOM 1927 O O . CYS A 1 249 ? -8.381 13.216 5.415 1.00 93.44 249 CYS A O 1
ATOM 1929 N N . LEU A 1 250 ? -6.299 13.173 6.273 1.00 92.12 250 LEU A N 1
ATOM 1930 C CA . LEU A 1 250 ? -6.688 12.515 7.518 1.00 92.12 250 LEU A CA 1
ATOM 1931 C C . LEU A 1 250 ? -7.688 13.364 8.315 1.00 92.12 250 LEU A C 1
ATOM 1933 O O . LEU A 1 250 ? -8.711 12.852 8.757 1.00 92.12 250 LEU A O 1
ATOM 1937 N N . ARG A 1 251 ? -7.407 14.661 8.483 1.00 89.31 251 ARG A N 1
ATOM 1938 C CA . ARG A 1 251 ? -8.293 15.581 9.204 1.00 89.31 251 ARG A CA 1
ATOM 1939 C C . ARG A 1 251 ? -9.680 15.635 8.565 1.00 89.31 251 ARG A C 1
ATOM 1941 O O . ARG A 1 251 ? -10.660 15.450 9.276 1.00 89.31 251 ARG A O 1
ATOM 1948 N N . ALA A 1 252 ? -9.748 15.840 7.250 1.00 89.75 252 ALA A N 1
ATOM 1949 C CA . ALA A 1 252 ? -11.013 15.936 6.529 1.00 89.75 252 ALA A CA 1
ATOM 1950 C C . ALA A 1 252 ? -11.852 14.653 6.655 1.00 89.75 252 ALA A C 1
ATOM 1952 O O . ALA A 1 252 ? -13.072 14.722 6.778 1.00 89.75 252 ALA A O 1
ATOM 1953 N N . GLU A 1 253 ? -11.213 13.479 6.661 1.00 89.75 253 GLU A N 1
ATOM 1954 C CA . GLU A 1 253 ? -11.912 12.210 6.884 1.00 89.75 253 GLU A CA 1
ATOM 1955 C C . GLU A 1 253 ? -12.464 12.090 8.304 1.00 89.75 253 GLU A C 1
ATOM 1957 O O . GLU A 1 253 ? -13.616 11.698 8.482 1.00 89.75 253 GLU A O 1
ATOM 1962 N N . VAL A 1 254 ? -11.656 12.423 9.312 1.00 85.44 254 VAL A N 1
ATOM 1963 C CA . VAL A 1 254 ? -12.088 12.373 10.714 1.00 85.44 254 VAL A CA 1
ATOM 1964 C C . VAL A 1 254 ? -13.257 13.329 10.936 1.00 85.44 254 VAL A C 1
ATOM 1966 O O . VAL A 1 254 ? -14.273 12.919 11.488 1.00 85.44 254 VAL A O 1
ATOM 1969 N N . GLU A 1 255 ? -13.163 14.562 10.438 1.00 85.06 255 GLU A N 1
ATOM 1970 C CA . GLU A 1 255 ? -14.260 15.537 10.471 1.00 85.06 255 GLU A CA 1
ATOM 1971 C C . GLU A 1 255 ? -15.526 14.963 9.827 1.00 85.06 255 GLU A C 1
ATOM 1973 O O . GLU A 1 255 ? -16.573 14.888 10.465 1.00 85.06 255 GLU A O 1
ATOM 1978 N N . ARG A 1 256 ? -15.420 14.433 8.605 1.00 86.38 256 ARG A N 1
ATOM 1979 C CA . ARG A 1 256 ? -16.555 13.847 7.884 1.00 86.38 256 ARG A CA 1
ATOM 1980 C C . ARG A 1 256 ? -17.218 12.690 8.642 1.00 86.38 256 ARG A C 1
ATOM 1982 O O . ARG A 1 256 ? -18.445 12.612 8.683 1.00 86.38 256 ARG A O 1
ATOM 1989 N N . VAL A 1 257 ? -16.432 11.762 9.192 1.00 81.69 257 VAL A N 1
ATOM 1990 C CA . VAL A 1 257 ? -16.948 10.575 9.897 1.00 81.69 257 VAL A CA 1
ATOM 1991 C C . VAL A 1 257 ? -17.634 10.966 11.201 1.00 81.69 257 VAL A C 1
ATOM 1993 O O . VAL A 1 257 ? -18.720 10.466 11.505 1.00 81.69 257 VAL A O 1
ATOM 1996 N N . TRP A 1 258 ? -17.007 11.853 11.969 1.00 79.12 258 TRP A N 1
ATOM 1997 C CA . TRP A 1 258 ? -17.446 12.154 13.323 1.00 79.12 258 TRP A CA 1
ATOM 1998 C C . TRP A 1 258 ? -18.534 13.223 13.380 1.00 79.12 258 TRP A C 1
ATOM 2000 O O . TRP A 1 258 ? -19.433 13.074 14.204 1.00 79.12 258 TRP A O 1
ATOM 2010 N N . SER A 1 259 ? -18.572 14.197 12.463 1.00 78.69 259 SER A N 1
ATOM 2011 C CA . SER A 1 259 ? -19.725 15.105 12.331 1.00 78.69 259 SER A CA 1
ATOM 2012 C C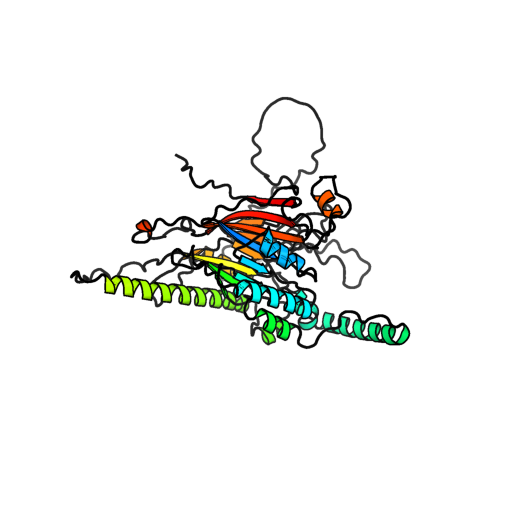 . SER A 1 259 ? -21.012 14.328 12.024 1.00 78.69 259 SER A C 1
ATOM 2014 O O . SER A 1 259 ? -22.011 14.485 12.719 1.00 78.69 259 SER A O 1
ATOM 2016 N N . ALA A 1 260 ? -20.965 13.366 11.095 1.00 75.25 260 ALA A N 1
ATOM 2017 C CA . ALA A 1 260 ? -22.117 12.511 10.783 1.00 75.25 260 ALA A CA 1
ATOM 2018 C C . ALA A 1 260 ? -22.517 11.561 11.933 1.00 75.25 260 ALA A C 1
ATOM 2020 O O . ALA A 1 260 ? -23.627 11.022 11.971 1.00 75.25 260 ALA A O 1
ATOM 2021 N N . ARG A 1 261 ? -21.599 11.263 12.860 1.00 73.62 261 ARG A N 1
ATOM 2022 C CA . ARG A 1 261 ? -21.904 10.482 14.069 1.00 73.62 261 ARG A CA 1
ATOM 2023 C C . ARG A 1 261 ? -22.534 11.362 15.145 1.00 73.62 261 ARG A C 1
ATOM 2025 O O . ARG A 1 261 ? -23.492 10.913 15.766 1.00 73.62 261 ARG A O 1
ATOM 2032 N N . LEU A 1 262 ? -22.021 12.577 15.334 1.00 72.50 262 LEU A N 1
ATOM 2033 C CA . LEU A 1 262 ? -22.556 13.567 16.267 1.00 72.50 262 LEU A CA 1
ATOM 2034 C C . LEU A 1 262 ? -24.015 13.901 15.957 1.00 72.50 262 LEU A C 1
ATOM 2036 O O . LEU A 1 262 ? -24.853 13.746 16.839 1.00 72.50 262 LEU A O 1
ATOM 2040 N N . GLU A 1 263 ? -24.326 14.236 14.703 1.00 73.38 263 GLU A N 1
ATOM 2041 C CA . GLU A 1 263 ? -25.698 14.541 14.264 1.00 73.38 263 GLU A CA 1
ATOM 2042 C C . GLU A 1 263 ? -26.671 13.400 14.617 1.00 73.38 263 GLU A C 1
ATOM 2044 O O . GLU A 1 263 ? -27.715 13.628 15.225 1.00 73.38 263 GLU A O 1
ATOM 2049 N N . ARG A 1 264 ? -26.285 12.142 14.351 1.00 71.19 264 ARG A N 1
ATOM 2050 C CA . ARG A 1 264 ? -27.096 10.960 14.702 1.00 71.19 264 ARG A CA 1
ATOM 2051 C C . ARG A 1 264 ? -27.312 10.806 16.210 1.00 71.19 264 ARG A C 1
ATOM 2053 O O . ARG A 1 264 ? -28.415 10.484 16.641 1.00 71.19 264 ARG A O 1
ATOM 2060 N N . LEU A 1 265 ? -26.278 11.036 17.019 1.00 68.50 265 LEU A N 1
ATOM 2061 C CA . LEU A 1 265 ? -26.387 10.957 18.481 1.00 68.50 265 LEU A CA 1
ATOM 2062 C C . LEU A 1 265 ? -27.278 12.076 19.049 1.00 68.50 265 LEU A C 1
ATOM 2064 O O . LEU A 1 265 ? -27.981 11.866 20.039 1.00 68.50 265 LEU A O 1
ATOM 2068 N N . GLU A 1 266 ? -27.268 13.263 18.445 1.00 71.44 266 GLU A N 1
ATOM 2069 C CA . GLU A 1 266 ? -28.145 14.376 18.825 1.00 71.44 266 GLU A CA 1
ATOM 2070 C C . GLU A 1 266 ? -29.611 14.114 18.453 1.00 71.44 266 GLU A C 1
ATOM 2072 O O . GLU A 1 266 ? -30.511 14.375 19.260 1.00 71.44 266 GLU A O 1
ATOM 2077 N N . GLU A 1 267 ? -29.867 13.529 17.282 1.00 73.12 267 GLU A N 1
ATOM 2078 C CA . GLU A 1 267 ? -31.196 13.063 16.865 1.00 73.12 267 GLU A CA 1
ATOM 2079 C C . GLU A 1 267 ? -31.745 11.978 17.810 1.00 73.12 267 GLU A C 1
ATOM 2081 O O . GLU A 1 267 ? -32.888 12.062 18.264 1.00 73.12 267 GLU A O 1
ATOM 2086 N N . GLU A 1 268 ? -30.924 10.997 18.196 1.00 69.00 268 GLU A N 1
ATOM 2087 C CA . GLU A 1 268 ? -31.303 9.956 19.163 1.00 69.00 268 GLU A CA 1
ATOM 2088 C C . GLU A 1 268 ? -31.622 10.545 20.551 1.00 69.00 268 GLU A C 1
ATOM 2090 O O . GLU A 1 268 ? -32.640 10.200 21.165 1.00 69.00 268 GLU A O 1
ATOM 2095 N N . ARG A 1 269 ? -30.793 11.482 21.041 1.00 67.25 269 ARG A N 1
ATOM 2096 C CA . ARG A 1 269 ? -31.007 12.167 22.331 1.00 67.25 269 ARG A CA 1
ATOM 2097 C C . ARG A 1 269 ? -32.259 13.038 22.323 1.00 67.25 269 ARG A C 1
ATOM 2099 O O . ARG A 1 269 ? -32.989 13.054 23.314 1.00 67.25 269 ARG A O 1
ATOM 2106 N N . SER A 1 270 ? -32.516 13.759 21.235 1.00 67.25 270 SER A N 1
ATOM 2107 C CA . SER A 1 270 ? -33.713 14.597 21.089 1.00 67.25 270 SER A CA 1
ATOM 2108 C C . SER A 1 270 ? -34.989 13.764 20.915 1.00 67.25 270 SER A C 1
ATOM 2110 O O . SER A 1 270 ? -36.028 14.142 21.454 1.00 67.25 270 SER A O 1
ATOM 2112 N N . GLY A 1 271 ? -34.905 12.586 20.287 1.00 61.59 271 GLY A N 1
ATOM 2113 C CA . GLY A 1 271 ? -35.998 11.611 20.212 1.00 61.59 271 GLY A CA 1
ATOM 2114 C C . GLY A 1 271 ? -36.331 10.920 21.544 1.00 61.59 271 GLY A C 1
ATOM 2115 O O . GLY A 1 271 ? -37.481 10.544 21.765 1.00 61.59 271 GLY A O 1
ATOM 2116 N N . GLN A 1 272 ? -35.362 10.786 22.461 1.00 54.75 272 GLN A N 1
ATOM 2117 C CA . GLN A 1 272 ? -35.562 10.231 23.813 1.00 54.75 272 GLN A CA 1
ATOM 2118 C C . GLN A 1 272 ? -35.942 11.280 24.876 1.00 54.75 272 GLN A C 1
ATOM 2120 O O . GLN A 1 272 ? -36.381 10.926 25.976 1.00 54.75 272 GLN A O 1
ATOM 2125 N N . ALA A 1 273 ? -35.802 12.574 24.583 1.00 49.47 273 ALA A N 1
ATOM 2126 C CA . ALA A 1 273 ? -36.069 13.658 25.524 1.00 49.47 273 ALA A CA 1
ATOM 2127 C C . ALA A 1 273 ? -37.574 13.981 25.663 1.00 49.47 273 ALA A C 1
ATOM 2129 O O . ALA A 1 273 ? -38.039 15.049 25.277 1.00 49.47 273 ALA A O 1
ATOM 2130 N N . THR A 1 274 ? -38.336 13.094 26.314 1.00 45.28 274 THR A N 1
ATOM 2131 C CA . THR A 1 274 ? -39.656 13.409 26.908 1.00 45.28 274 THR A CA 1
ATOM 2132 C C . THR A 1 274 ? -39.594 13.589 28.432 1.00 45.28 274 THR A C 1
ATOM 2134 O O . THR A 1 274 ? -40.615 13.500 29.111 1.00 45.28 274 THR A O 1
ATOM 2137 N N . SER A 1 275 ? -38.417 13.838 29.015 1.00 48.78 275 SER A N 1
ATOM 2138 C CA . SER A 1 275 ? -38.270 14.035 30.465 1.00 48.78 275 SER A CA 1
ATOM 2139 C C . SER A 1 275 ? -37.545 15.347 30.783 1.00 48.78 275 SER A C 1
ATOM 2141 O O . SER A 1 275 ? -36.373 15.526 30.454 1.00 48.78 275 SER A O 1
ATOM 2143 N N . ASN A 1 276 ? -38.273 16.255 31.440 1.00 46.28 276 ASN A N 1
ATOM 2144 C CA . ASN A 1 276 ? -37.829 17.567 31.905 1.00 46.28 276 ASN A CA 1
ATOM 2145 C C . ASN A 1 276 ? -36.561 17.487 32.775 1.00 46.28 276 ASN A C 1
ATOM 2147 O O . ASN A 1 276 ? -36.629 17.130 33.953 1.00 46.28 276 ASN A O 1
ATOM 2151 N N . ARG A 1 277 ? -35.423 17.947 32.248 1.00 45.72 277 ARG A N 1
ATOM 2152 C CA . ARG A 1 277 ? -34.320 18.471 33.065 1.00 45.72 277 ARG A CA 1
ATOM 2153 C C . ARG A 1 277 ? -33.807 19.776 32.472 1.00 45.72 277 ARG A C 1
ATOM 2155 O O . ARG A 1 277 ? -33.416 19.825 31.313 1.00 45.72 277 ARG A O 1
ATOM 2162 N N . HIS A 1 278 ? -33.799 20.823 33.292 1.00 41.28 278 HIS A N 1
ATOM 2163 C CA . HIS A 1 278 ? -33.153 22.090 32.966 1.00 41.28 278 HIS A CA 1
ATOM 2164 C C . HIS A 1 278 ? -31.637 21.988 33.199 1.00 41.28 278 HIS A C 1
ATOM 2166 O O . HIS A 1 278 ? -31.236 21.519 34.268 1.00 41.28 278 HIS A O 1
ATOM 2172 N N . PRO A 1 279 ? -30.794 22.446 32.257 1.00 40.28 279 PRO A N 1
ATOM 2173 C CA . PRO A 1 279 ? -29.352 22.513 32.462 1.00 40.28 279 PRO A CA 1
ATOM 2174 C C . PRO A 1 279 ? -28.995 23.645 33.438 1.00 40.28 279 PRO A C 1
ATOM 2176 O O . PRO A 1 279 ? -29.623 24.708 33.450 1.00 40.28 279 PRO A O 1
ATOM 2179 N N . SER A 1 280 ? -27.996 23.406 34.289 1.00 40.78 280 SER A N 1
ATOM 2180 C CA . SER A 1 280 ? -27.526 24.356 35.305 1.00 40.78 280 SER A CA 1
ATOM 2181 C C . SER A 1 280 ? -26.252 25.071 34.845 1.00 40.78 280 SER A C 1
ATOM 2183 O O . SER A 1 280 ? -25.474 24.535 34.068 1.00 40.78 280 SER A O 1
ATOM 2185 N N . LYS A 1 281 ? -25.995 26.282 35.353 1.00 40.88 281 LYS A N 1
ATOM 2186 C CA . LYS A 1 281 ? -24.881 27.167 34.944 1.00 40.88 281 LYS A CA 1
ATOM 2187 C C . LYS A 1 281 ? -23.451 26.662 35.260 1.00 40.88 281 LYS A C 1
ATOM 2189 O O . LYS A 1 281 ? -22.512 27.441 35.132 1.00 40.88 281 LYS A O 1
ATOM 2194 N N . GLN A 1 282 ? -23.263 25.410 35.684 1.00 36.94 282 GLN A N 1
ATOM 2195 C CA . GLN A 1 282 ? -21.948 24.826 36.004 1.00 36.94 282 GLN A CA 1
ATOM 2196 C C . GLN A 1 282 ? -21.256 24.118 34.824 1.00 36.94 282 GLN A C 1
ATOM 2198 O O . GLN A 1 282 ? -20.088 23.763 34.950 1.00 36.94 282 GLN A O 1
ATOM 2203 N N . ASP A 1 283 ? -21.907 24.002 33.664 1.00 44.25 283 ASP A N 1
ATOM 2204 C CA . ASP A 1 283 ? -21.369 23.258 32.510 1.00 44.25 283 ASP A CA 1
ATOM 2205 C C . ASP A 1 283 ? -20.332 24.043 31.668 1.00 44.25 283 ASP A C 1
ATOM 2207 O O . ASP A 1 283 ? -19.719 23.495 30.759 1.00 44.25 283 ASP A O 1
ATOM 2211 N N . ALA A 1 284 ? -20.072 25.318 31.983 1.00 38.53 284 ALA A N 1
ATOM 2212 C CA . ALA A 1 284 ? -19.237 26.219 31.169 1.00 38.53 284 ALA A CA 1
ATOM 2213 C C . ALA A 1 284 ? -17.707 26.010 31.285 1.00 38.53 284 ALA A C 1
ATOM 2215 O O . ALA A 1 284 ? -16.946 26.698 30.610 1.00 38.53 284 ALA A O 1
ATOM 2216 N N . PHE A 1 285 ? -17.248 25.090 32.140 1.00 37.25 285 PHE A N 1
ATOM 2217 C CA . PHE A 1 285 ? -15.826 24.733 32.306 1.00 37.25 285 PHE A CA 1
ATOM 2218 C C . PHE A 1 285 ? -15.579 23.220 32.217 1.00 37.25 285 PHE A C 1
ATOM 2220 O O . PHE A 1 285 ? -14.534 22.732 32.654 1.00 37.25 285 PHE A O 1
ATOM 2227 N N . ALA A 1 286 ? -16.534 22.459 31.677 1.00 39.25 286 ALA A N 1
ATOM 2228 C CA . ALA A 1 286 ? -16.331 21.036 31.462 1.00 39.25 286 ALA A CA 1
ATOM 2229 C C . ALA A 1 286 ? -15.221 20.821 30.410 1.00 39.25 286 ALA A C 1
ATOM 2231 O O . ALA A 1 286 ? -15.210 21.513 29.390 1.00 39.25 286 ALA A O 1
ATOM 2232 N N . PRO A 1 287 ? -14.262 19.903 30.642 1.00 45.91 287 PRO A N 1
ATOM 2233 C CA . PRO A 1 287 ? -13.292 19.536 29.618 1.00 45.91 287 PRO A CA 1
ATOM 2234 C C . PRO A 1 287 ? -14.022 19.050 28.362 1.00 45.91 287 PRO A C 1
ATOM 2236 O O . PRO A 1 287 ? -15.034 18.358 28.469 1.00 45.91 287 PRO A O 1
ATOM 2239 N N . VAL A 1 288 ? -13.483 19.411 27.193 1.00 46.22 288 VAL A N 1
ATOM 2240 C CA . VAL A 1 288 ? -13.951 18.956 25.877 1.00 46.22 288 VAL A CA 1
ATOM 2241 C C . VAL A 1 288 ? -14.187 17.436 25.921 1.00 46.22 288 VAL A C 1
ATOM 2243 O O . VAL A 1 288 ? -13.241 16.699 26.223 1.00 46.22 288 VAL A O 1
ATOM 2246 N N . PRO A 1 289 ? -15.415 16.939 25.691 1.00 52.62 289 PRO A N 1
ATOM 2247 C CA . PRO A 1 289 ? -15.684 15.509 25.722 1.00 52.62 289 PRO A CA 1
ATOM 2248 C C . PRO A 1 289 ? -14.955 14.791 24.574 1.00 52.62 289 PRO A C 1
ATOM 2250 O O . PRO A 1 289 ? -15.047 15.187 23.411 1.00 52.62 289 PRO A O 1
ATOM 2253 N N . CYS A 1 290 ? -14.239 13.713 24.911 1.00 54.50 290 CYS A N 1
ATOM 2254 C CA . CYS A 1 290 ? -13.717 12.761 23.931 1.00 54.50 290 CYS A CA 1
ATOM 2255 C C . CYS A 1 290 ? -14.893 11.961 23.355 1.00 54.50 290 CYS A C 1
ATOM 2257 O O . CYS A 1 290 ? -15.635 11.336 24.116 1.00 54.50 290 CYS A O 1
ATOM 2259 N N . LEU A 1 291 ? -15.065 11.982 22.034 1.00 61.62 291 LEU A N 1
ATOM 2260 C CA . LEU A 1 291 ? -16.141 11.273 21.3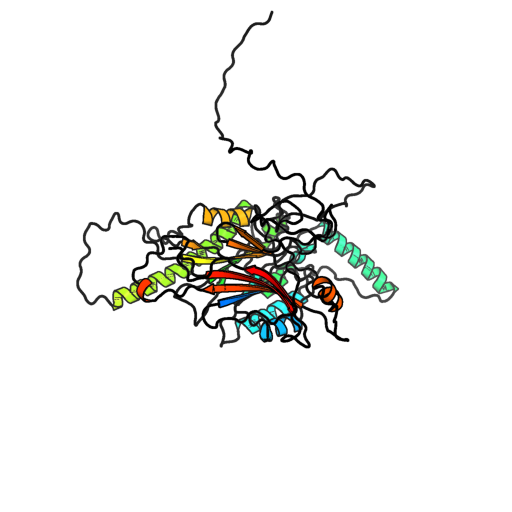35 1.00 61.62 291 LEU A CA 1
ATOM 2261 C C . LEU A 1 291 ? -15.819 9.795 21.099 1.00 61.62 291 LEU A C 1
ATOM 2263 O O . LEU A 1 291 ? -16.734 8.990 20.936 1.00 61.62 291 LEU A O 1
ATOM 2267 N N . GLY A 1 292 ? -14.533 9.437 21.088 1.00 71.81 292 GLY A N 1
ATOM 2268 C CA . GLY A 1 292 ? -14.055 8.068 20.920 1.00 71.81 292 GLY A CA 1
ATOM 2269 C C . GLY A 1 292 ? -12.763 7.981 20.107 1.00 71.81 292 GLY A C 1
ATOM 2270 O O . GLY A 1 292 ? -11.994 8.942 20.028 1.00 71.81 292 GLY A O 1
ATOM 2271 N N . VAL A 1 293 ? -12.530 6.804 19.520 1.00 76.94 293 VAL A N 1
ATOM 2272 C CA . VAL A 1 293 ? -11.310 6.457 18.778 1.00 76.94 293 VAL A CA 1
ATOM 2273 C C . VAL A 1 293 ? -11.624 6.259 17.295 1.00 76.94 293 VAL A C 1
ATOM 2275 O O . VAL A 1 293 ? -12.466 5.437 16.938 1.00 76.94 293 VAL A O 1
ATOM 2278 N N . HIS A 1 294 ? -10.924 6.985 16.426 1.00 82.94 294 HIS A N 1
ATOM 2279 C CA . HIS A 1 294 ? -10.903 6.775 14.983 1.00 82.94 294 HIS A CA 1
ATOM 2280 C C . HIS A 1 294 ? -9.718 5.894 14.603 1.00 82.94 294 HIS A C 1
ATOM 2282 O O . HIS A 1 294 ? -8.575 6.235 14.905 1.00 82.94 294 HIS A O 1
ATOM 2288 N N . GLN A 1 295 ? -9.980 4.781 13.921 1.00 86.38 295 GLN A N 1
ATOM 2289 C CA . GLN A 1 295 ? -8.931 3.855 13.507 1.00 86.38 295 GLN A CA 1
ATOM 2290 C C . GLN A 1 295 ? -8.432 4.157 12.095 1.00 86.38 295 GLN A C 1
ATOM 2292 O O . GLN A 1 295 ? -9.223 4.293 11.156 1.00 86.38 295 GLN A O 1
ATOM 2297 N N . VAL A 1 296 ? -7.108 4.211 11.938 1.00 91.88 296 VAL A N 1
ATOM 2298 C CA . VAL A 1 296 ? -6.447 4.551 10.675 1.00 91.88 296 VAL A CA 1
ATOM 2299 C C . VAL A 1 296 ? -5.428 3.492 10.276 1.00 91.88 296 VAL A C 1
ATOM 2301 O O . VAL A 1 296 ? -4.508 3.169 11.022 1.00 91.88 296 VAL A O 1
ATOM 2304 N N . VAL A 1 297 ? -5.542 3.007 9.042 1.00 96.19 297 VAL A N 1
ATOM 2305 C CA . VAL A 1 297 ? -4.477 2.260 8.368 1.00 96.19 297 VAL A CA 1
ATOM 2306 C C . VAL A 1 297 ? -3.758 3.196 7.409 1.00 96.19 297 VAL A C 1
ATOM 2308 O O . VAL A 1 297 ? -4.394 3.797 6.545 1.00 96.19 297 VAL A O 1
ATOM 2311 N N . PHE A 1 298 ? -2.434 3.298 7.510 1.00 98.44 298 PHE A N 1
ATOM 2312 C CA . PHE A 1 298 ? -1.653 3.976 6.473 1.00 98.44 298 PHE A CA 1
ATOM 2313 C C . PHE A 1 298 ? -1.286 3.012 5.347 1.00 98.44 298 PHE A C 1
ATOM 2315 O O . PHE A 1 298 ? -0.818 1.905 5.613 1.00 98.44 298 PHE A O 1
ATOM 2322 N N . LEU A 1 299 ? -1.447 3.456 4.100 1.00 98.81 299 LEU A N 1
ATOM 2323 C CA . LEU A 1 299 ? -0.958 2.768 2.905 1.00 98.81 299 LEU A CA 1
ATOM 2324 C C . LEU A 1 299 ? 0.015 3.678 2.152 1.00 98.81 299 LEU A C 1
ATOM 2326 O O . LEU A 1 299 ? -0.332 4.782 1.749 1.00 98.81 299 LEU A O 1
ATOM 2330 N N . ALA A 1 300 ? 1.243 3.239 1.932 1.00 98.62 300 ALA A N 1
ATOM 2331 C CA . ALA A 1 300 ? 2.220 4.021 1.182 1.00 98.62 300 ALA A CA 1
ATOM 2332 C C . ALA A 1 300 ? 3.052 3.1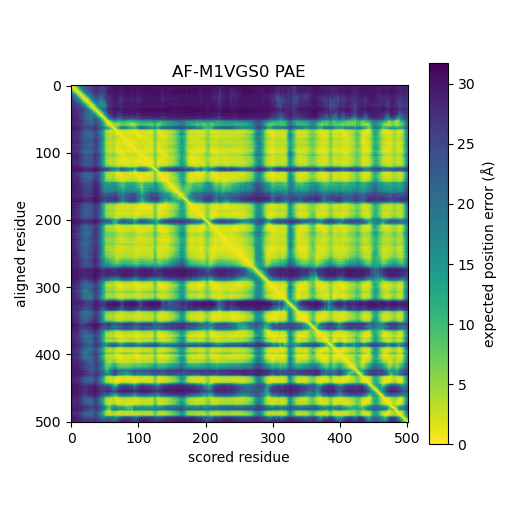16 0.285 1.00 98.62 300 ALA A C 1
ATOM 2334 O O . ALA A 1 300 ? 3.086 1.911 0.480 1.00 98.62 300 ALA A O 1
ATOM 2335 N N . HIS A 1 301 ? 3.735 3.676 -0.709 1.00 98.38 301 HIS A N 1
ATOM 2336 C CA . HIS A 1 301 ? 4.716 2.872 -1.429 1.00 98.38 301 HIS A CA 1
ATOM 2337 C C . HIS A 1 301 ? 5.990 2.687 -0.595 1.00 98.38 301 HIS A C 1
ATOM 2339 O O . HIS A 1 301 ? 6.548 1.604 -0.547 1.00 98.38 301 HIS A O 1
ATOM 2345 N N . ASN A 1 302 ? 6.414 3.721 0.134 1.00 97.69 302 ASN A N 1
ATOM 2346 C CA . ASN A 1 302 ? 7.563 3.666 1.038 1.00 97.69 302 ASN A CA 1
ATOM 2347 C C . ASN A 1 302 ? 7.105 3.817 2.489 1.00 97.69 302 ASN A C 1
ATOM 2349 O O . ASN A 1 302 ? 6.266 4.673 2.782 1.00 97.69 302 ASN A O 1
ATOM 2353 N N . GLY A 1 303 ? 7.697 3.036 3.391 1.00 97.31 303 GLY A N 1
ATOM 2354 C CA . GLY A 1 303 ? 7.450 3.148 4.828 1.00 97.31 303 GLY A CA 1
ATOM 2355 C C . GLY A 1 303 ? 7.956 4.468 5.409 1.00 97.31 303 GLY A C 1
ATOM 2356 O O . GLY A 1 303 ? 8.698 5.189 4.739 1.00 97.31 303 GLY A O 1
ATOM 2357 N N . PRO A 1 304 ? 7.570 4.828 6.642 1.00 97.69 304 PRO A N 1
ATOM 2358 C CA . PRO A 1 304 ? 8.121 5.996 7.323 1.00 97.69 304 PRO A CA 1
ATOM 2359 C C . PRO A 1 304 ? 9.598 5.774 7.679 1.00 97.69 304 PRO A C 1
ATOM 2361 O O . PRO A 1 304 ? 10.016 4.645 7.939 1.00 97.69 304 PRO A O 1
ATOM 2364 N N . CYS A 1 305 ? 10.390 6.848 7.711 1.00 96.12 305 CYS A N 1
ATOM 2365 C CA . CYS A 1 305 ? 11.726 6.777 8.305 1.00 96.12 305 CYS A CA 1
ATOM 2366 C C . CYS A 1 305 ? 11.649 6.656 9.839 1.00 96.12 305 CYS A C 1
ATOM 2368 O O . CYS A 1 305 ? 10.604 6.887 10.449 1.00 96.12 305 CYS A O 1
ATOM 2370 N N . GLY A 1 306 ? 12.774 6.342 10.473 1.00 94.62 306 GLY A N 1
ATOM 2371 C CA . GLY A 1 306 ? 12.895 6.015 11.891 1.00 94.62 306 GLY A CA 1
ATOM 2372 C C . GLY A 1 306 ? 12.725 4.524 12.199 1.00 94.62 306 GLY A C 1
ATOM 2373 O O . GLY A 1 306 ? 12.646 4.170 13.373 1.00 94.62 306 GLY A O 1
ATOM 2374 N N . LEU A 1 307 ? 12.661 3.660 11.178 1.00 94.62 307 LEU A N 1
ATOM 2375 C CA . LEU A 1 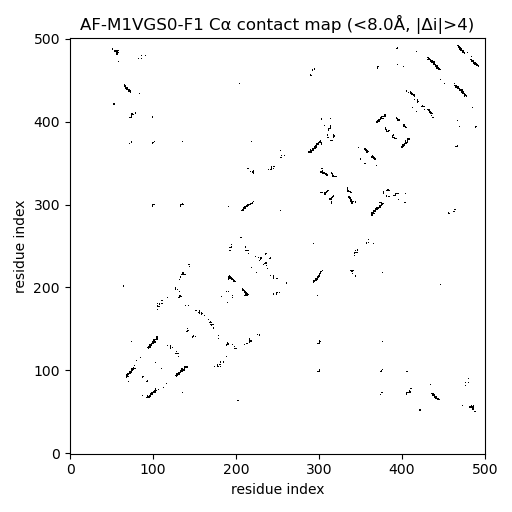307 ? 12.480 2.208 11.331 1.00 94.62 307 LEU A CA 1
ATOM 2376 C C . LEU A 1 307 ? 13.761 1.395 11.068 1.00 94.62 307 LEU A C 1
ATOM 2378 O O . LEU A 1 307 ? 13.705 0.167 11.051 1.00 94.62 307 LEU A O 1
ATOM 2382 N N . GLY A 1 308 ? 14.895 2.075 10.884 1.00 91.06 308 GLY A N 1
ATOM 2383 C CA . GLY A 1 308 ? 16.226 1.476 10.782 1.00 91.06 308 GLY A CA 1
ATOM 2384 C C . GLY A 1 308 ? 16.963 1.862 9.498 1.00 91.06 308 GLY A C 1
ATOM 2385 O O . GLY A 1 308 ? 16.350 2.199 8.482 1.00 91.06 308 GLY A O 1
ATOM 2386 N N . ASP A 1 309 ? 18.293 1.861 9.568 1.00 89.94 309 ASP A N 1
ATOM 2387 C CA . ASP A 1 309 ? 19.200 2.350 8.529 1.00 89.94 309 ASP A CA 1
ATOM 2388 C C . ASP A 1 309 ? 20.184 1.293 7.998 1.00 89.94 309 ASP A C 1
ATOM 2390 O O . ASP A 1 309 ? 20.901 1.553 7.023 1.00 89.94 309 ASP A O 1
ATOM 2394 N N . GLU A 1 310 ? 20.188 0.089 8.567 1.00 89.44 310 GLU A N 1
ATOM 2395 C CA . GLU A 1 310 ? 20.983 -1.036 8.083 1.00 89.44 310 GLU A CA 1
ATOM 2396 C C . GLU A 1 310 ? 20.246 -1.805 6.971 1.00 89.44 310 GLU A C 1
ATOM 2398 O O . GLU A 1 310 ? 19.021 -1.870 6.978 1.00 89.44 310 GLU A O 1
ATOM 2403 N N . PRO A 1 311 ? 20.944 -2.467 6.026 1.00 87.81 311 PRO A N 1
ATOM 2404 C CA . PRO A 1 311 ? 20.308 -3.142 4.885 1.00 87.81 311 PRO A CA 1
ATOM 2405 C C . PRO A 1 311 ? 19.173 -4.114 5.243 1.00 87.81 311 PRO A C 1
ATOM 2407 O O . PRO A 1 311 ? 18.213 -4.234 4.493 1.00 87.81 311 PRO A O 1
ATOM 2410 N N . HIS A 1 312 ? 19.272 -4.796 6.386 1.00 89.81 312 HIS A N 1
ATOM 2411 C CA . HIS A 1 312 ? 18.277 -5.762 6.855 1.00 89.81 312 HIS A CA 1
ATOM 2412 C C . HIS A 1 312 ? 17.093 -5.119 7.588 1.00 89.81 312 HIS A C 1
ATOM 2414 O O . HIS A 1 312 ? 16.087 -5.797 7.790 1.00 89.81 312 HIS A O 1
ATOM 2420 N N . ASP A 1 313 ? 17.188 -3.848 7.976 1.00 93.00 313 ASP A N 1
ATOM 2421 C CA . ASP A 1 313 ? 16.082 -3.126 8.596 1.00 93.00 313 ASP A CA 1
ATOM 2422 C C . ASP A 1 313 ? 14.969 -2.887 7.574 1.00 93.00 313 ASP A C 1
ATOM 2424 O O . ASP A 1 313 ? 15.210 -2.788 6.373 1.00 93.00 313 ASP A O 1
ATOM 2428 N N . ILE A 1 314 ? 13.728 -2.745 8.031 1.00 95.75 314 ILE A N 1
ATOM 2429 C CA . ILE A 1 314 ? 12.551 -2.675 7.147 1.00 95.75 314 ILE A CA 1
ATOM 2430 C C . ILE A 1 314 ? 12.600 -1.530 6.114 1.00 95.75 314 ILE A C 1
ATOM 2432 O O . ILE A 1 314 ? 12.093 -1.695 5.004 1.00 95.75 314 ILE A O 1
ATOM 2436 N N . CYS A 1 315 ? 13.245 -0.405 6.454 1.00 95.12 315 CYS A N 1
ATOM 2437 C CA . CYS A 1 315 ? 13.414 0.780 5.600 1.00 95.12 315 CYS A CA 1
ATOM 2438 C C . CYS A 1 315 ? 14.876 1.038 5.181 1.00 95.12 315 CYS A C 1
ATOM 2440 O O . CYS A 1 315 ? 15.164 2.059 4.551 1.00 95.12 315 CYS A O 1
ATOM 2442 N N . GLY A 1 316 ? 15.813 0.156 5.537 1.00 92.38 316 GLY A N 1
ATOM 2443 C CA . GLY A 1 316 ? 17.238 0.408 5.341 1.00 92.38 316 GLY A CA 1
ATOM 2444 C C . GLY A 1 316 ? 17.716 0.136 3.916 1.00 92.38 316 GLY A C 1
ATOM 2445 O O . GLY A 1 316 ? 17.385 -0.865 3.287 1.00 92.38 316 GLY A O 1
ATOM 2446 N N . ARG A 1 317 ? 18.525 1.024 3.356 1.00 89.06 317 ARG A N 1
ATOM 2447 C CA . ARG A 1 317 ? 18.964 0.887 1.967 1.00 89.06 317 ARG A CA 1
ATOM 2448 C C . ARG A 1 317 ? 20.043 -0.180 1.772 1.00 89.06 317 ARG A C 1
ATOM 2450 O O . ARG A 1 317 ? 21.047 -0.213 2.477 1.00 89.06 317 ARG A O 1
ATOM 2457 N N . ASP A 1 318 ? 19.884 -0.953 0.703 1.00 84.81 318 ASP A N 1
ATOM 2458 C CA . ASP A 1 318 ? 20.782 -2.026 0.262 1.00 84.81 318 ASP A CA 1
ATOM 2459 C C . ASP A 1 318 ? 21.213 -1.902 -1.219 1.00 84.81 318 ASP A C 1
ATOM 2461 O O . ASP A 1 318 ? 21.977 -2.719 -1.724 1.00 84.81 318 ASP A O 1
ATOM 2465 N N . PHE A 1 319 ? 20.770 -0.860 -1.932 1.00 78.06 319 PHE A N 1
ATOM 2466 C CA . PHE A 1 319 ? 21.012 -0.677 -3.370 1.00 78.06 319 PHE A CA 1
ATOM 2467 C C . PHE A 1 319 ? 21.887 0.537 -3.724 1.00 78.06 319 PHE A C 1
ATOM 2469 O O . PHE A 1 319 ? 22.013 1.518 -2.986 1.00 78.06 319 PHE A O 1
ATOM 2476 N N . GLY A 1 320 ? 22.427 0.541 -4.947 1.00 63.72 320 GLY A N 1
ATOM 2477 C CA . GLY A 1 320 ? 23.181 1.667 -5.517 1.00 63.72 320 GLY A CA 1
ATOM 2478 C C . GLY A 1 320 ? 24.696 1.603 -5.324 1.00 63.72 320 GLY A C 1
ATOM 2479 O O . GLY A 1 320 ? 25.365 2.627 -5.463 1.00 63.72 320 GLY A O 1
ATOM 2480 N N . PHE A 1 321 ? 25.239 0.416 -5.050 1.00 54.03 321 PHE A N 1
ATOM 2481 C CA . PHE A 1 321 ? 26.664 0.144 -5.212 1.00 54.03 321 PHE A CA 1
ATOM 2482 C C . PHE A 1 321 ? 27.026 0.190 -6.699 1.00 54.03 321 PHE A C 1
ATOM 2484 O O . PHE A 1 321 ? 26.472 -0.556 -7.498 1.00 54.03 321 PHE A O 1
ATOM 2491 N N . GLY A 1 322 ? 27.952 1.082 -7.063 1.00 48.38 322 GLY A N 1
ATOM 2492 C CA . GLY A 1 322 ? 28.557 1.139 -8.393 1.00 48.38 322 GLY A CA 1
ATOM 2493 C C . GLY A 1 322 ? 27.600 1.499 -9.534 1.00 48.38 322 GLY A C 1
ATOM 2494 O O . GLY A 1 322 ? 27.033 0.625 -10.171 1.00 48.38 322 GLY A O 1
ATOM 2495 N N . THR A 1 323 ? 27.491 2.788 -9.872 1.00 38.91 323 THR A N 1
ATOM 2496 C CA . THR A 1 323 ? 27.487 3.262 -11.278 1.00 38.91 323 THR A CA 1
ATOM 2497 C C . THR A 1 323 ? 27.432 4.790 -11.364 1.00 38.91 323 THR A C 1
ATOM 2499 O O . THR A 1 323 ? 26.388 5.408 -11.556 1.00 38.91 323 THR A O 1
ATOM 2502 N N . ALA A 1 324 ? 28.621 5.397 -11.329 1.00 33.69 324 ALA A N 1
ATOM 2503 C CA . ALA A 1 324 ? 28.950 6.553 -12.159 1.00 33.69 324 ALA A CA 1
ATOM 2504 C C . ALA A 1 324 ? 30.464 6.566 -12.471 1.00 33.69 324 ALA A C 1
ATOM 2506 O O . ALA A 1 324 ? 31.242 7.242 -11.813 1.00 33.69 324 ALA A O 1
ATOM 2507 N N . GLY A 1 325 ? 30.876 5.808 -13.496 1.00 34.62 325 GLY A N 1
ATOM 2508 C CA . GLY A 1 325 ? 31.929 6.257 -14.421 1.00 34.62 325 GLY A CA 1
ATOM 2509 C C . GLY A 1 325 ? 33.417 6.147 -14.050 1.00 34.62 325 GLY A C 1
ATOM 2510 O O . GLY A 1 325 ? 34.199 6.908 -14.607 1.00 34.62 325 GLY A O 1
ATOM 2511 N N . GLY A 1 326 ? 33.857 5.216 -13.202 1.00 30.59 326 GLY A N 1
ATOM 2512 C CA . GLY A 1 326 ? 35.291 4.983 -12.981 1.00 30.59 326 GLY A CA 1
ATOM 2513 C C . GLY A 1 326 ? 35.570 3.565 -12.500 1.00 30.59 326 GLY A C 1
ATOM 2514 O O . GLY A 1 326 ? 34.790 3.006 -11.740 1.00 30.59 326 GLY A O 1
ATOM 2515 N N . THR A 1 327 ? 36.671 2.975 -12.956 1.00 31.28 327 THR A N 1
ATOM 2516 C CA . THR A 1 327 ? 37.167 1.617 -12.666 1.00 31.28 327 THR A CA 1
ATOM 2517 C C . THR A 1 327 ? 37.625 1.424 -11.208 1.00 31.28 327 THR A C 1
ATOM 2519 O O . THR A 1 327 ? 38.689 0.862 -10.957 1.00 31.28 327 THR A O 1
ATOM 2522 N N . GLY A 1 328 ? 36.857 1.913 -10.234 1.00 34.34 328 GLY A N 1
ATOM 2523 C CA . GLY A 1 328 ? 37.176 1.853 -8.812 1.00 34.34 328 GLY A CA 1
ATOM 2524 C C . GLY A 1 328 ? 35.990 1.342 -8.008 1.00 34.34 328 GLY A C 1
ATOM 2525 O O . GLY A 1 328 ? 34.923 1.949 -8.000 1.00 34.34 328 GLY A O 1
ATOM 2526 N N . PHE A 1 329 ? 36.190 0.219 -7.323 1.00 37.31 329 PHE A N 1
ATOM 2527 C CA . PHE A 1 329 ? 35.297 -0.266 -6.279 1.00 37.31 329 PHE A CA 1
ATOM 2528 C C . PHE A 1 329 ? 35.489 0.644 -5.055 1.00 37.31 329 PHE A C 1
ATOM 2530 O O . PHE A 1 329 ? 36.384 0.418 -4.244 1.00 37.31 329 PHE A O 1
ATOM 2537 N N . ASP A 1 330 ? 34.731 1.739 -4.973 1.00 37.50 330 ASP A N 1
ATOM 2538 C CA . ASP A 1 330 ? 34.761 2.614 -3.802 1.00 37.50 330 ASP A CA 1
ATOM 2539 C C . ASP A 1 330 ? 33.903 2.012 -2.681 1.00 37.50 330 ASP A C 1
ATOM 2541 O O . ASP A 1 330 ? 32.679 2.122 -2.667 1.00 37.50 330 ASP A O 1
ATOM 2545 N N . THR A 1 331 ? 34.563 1.352 -1.731 1.00 44.91 331 THR A N 1
ATOM 2546 C CA . THR A 1 331 ? 33.958 0.834 -0.495 1.00 44.91 331 THR A CA 1
ATOM 2547 C C . THR A 1 331 ? 33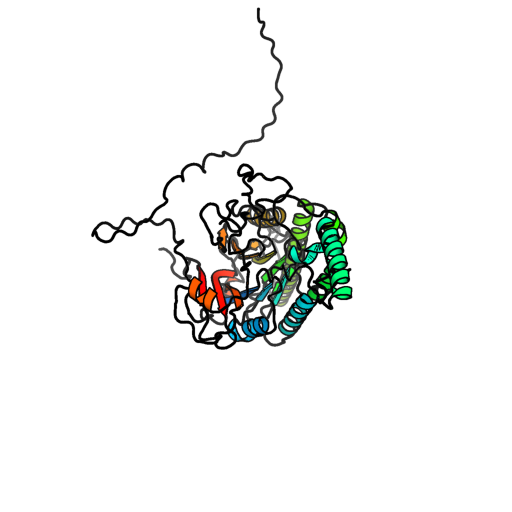.761 1.913 0.576 1.00 44.91 331 THR A C 1
ATOM 2549 O O . THR A 1 331 ? 33.369 1.583 1.695 1.00 44.91 331 THR A O 1
ATOM 2552 N N . SER A 1 332 ? 34.101 3.181 0.304 1.00 40.72 332 SER A N 1
ATOM 2553 C CA . SER A 1 332 ? 34.141 4.240 1.321 1.00 40.72 332 SER A CA 1
ATOM 2554 C C . SER A 1 332 ? 32.833 5.020 1.472 1.00 40.72 332 SER A C 1
ATOM 2556 O O . SER A 1 332 ? 32.557 5.511 2.570 1.00 40.72 332 SER A O 1
ATOM 2558 N N . SER A 1 333 ? 31.966 5.067 0.452 1.00 45.78 333 SER A N 1
ATOM 2559 C CA . SER A 1 333 ? 30.599 5.554 0.642 1.00 45.78 333 SER A CA 1
ATOM 2560 C C . SER A 1 333 ? 29.750 4.432 1.241 1.00 45.78 333 SER A C 1
ATOM 2562 O O . SER A 1 333 ? 29.210 3.590 0.524 1.00 45.78 333 SER A O 1
ATOM 2564 N N . LYS A 1 334 ? 29.630 4.403 2.571 1.00 49.53 334 LYS A N 1
ATOM 2565 C CA . LYS A 1 334 ? 28.559 3.660 3.243 1.00 49.53 334 LYS A CA 1
ATOM 2566 C C . LYS A 1 334 ? 27.220 4.166 2.696 1.00 49.53 334 LYS A C 1
ATOM 2568 O O . LYS A 1 334 ? 26.746 5.213 3.113 1.00 49.53 334 LYS A O 1
ATOM 2573 N N . LEU A 1 335 ? 26.638 3.451 1.736 1.00 59.84 335 LEU A N 1
ATOM 2574 C CA . LEU A 1 335 ? 25.305 3.728 1.184 1.00 59.84 335 LEU A CA 1
ATOM 2575 C C . LEU A 1 335 ? 24.183 3.145 2.064 1.00 59.84 335 LEU A C 1
ATOM 2577 O O . LEU A 1 335 ? 23.046 3.053 1.612 1.00 59.84 335 LEU A O 1
ATOM 2581 N N . GLN A 1 336 ? 24.524 2.767 3.300 1.00 67.75 336 GLN A N 1
ATOM 2582 C CA . GLN A 1 336 ? 23.585 2.490 4.382 1.00 67.75 336 GLN A CA 1
ATOM 2583 C C . GLN A 1 336 ? 22.863 3.785 4.756 1.00 67.75 336 GLN A C 1
ATOM 2585 O O . GLN A 1 336 ? 23.422 4.881 4.637 1.00 67.75 336 GLN A O 1
ATOM 2590 N N . GLY A 1 337 ? 21.615 3.666 5.173 1.00 86.44 337 GLY A N 1
ATOM 2591 C CA . GLY A 1 337 ? 20.776 4.808 5.469 1.00 86.44 337 GLY A CA 1
ATOM 2592 C C . GLY A 1 337 ? 19.312 4.419 5.477 1.00 86.44 337 GLY A C 1
ATOM 2593 O O . GLY A 1 337 ? 18.878 3.571 4.696 1.00 86.44 337 GLY A O 1
ATOM 2594 N N . ASP A 1 338 ? 18.553 5.093 6.327 1.00 92.44 338 ASP A N 1
ATOM 2595 C CA . ASP A 1 338 ? 17.106 4.977 6.346 1.00 92.44 338 ASP A CA 1
ATOM 2596 C C . ASP A 1 338 ? 16.530 5.643 5.091 1.00 92.44 338 ASP A C 1
ATOM 2598 O O . ASP A 1 338 ? 16.732 6.837 4.830 1.00 92.44 338 ASP A O 1
ATOM 2602 N N . PHE A 1 339 ? 15.861 4.837 4.276 1.00 93.69 339 PHE A N 1
ATOM 2603 C CA . PHE A 1 339 ? 15.207 5.265 3.048 1.00 93.69 339 PHE A CA 1
ATOM 2604 C C . PHE A 1 339 ? 13.682 5.281 3.179 1.00 93.69 339 PHE A C 1
ATOM 2606 O O . PHE A 1 339 ? 12.971 5.408 2.185 1.00 93.69 339 PHE A O 1
ATOM 2613 N N . GLY A 1 340 ? 13.169 5.266 4.404 1.00 95.75 340 GLY A N 1
ATOM 2614 C CA . GLY A 1 340 ? 11.794 5.630 4.680 1.00 95.75 340 GLY A CA 1
ATOM 2615 C C . GLY A 1 340 ? 11.499 7.100 4.356 1.00 95.75 340 GLY A C 1
ATOM 2616 O O . GLY A 1 340 ? 12.383 7.921 4.099 1.00 95.75 340 GLY A O 1
ATOM 2617 N N . CYS A 1 341 ? 10.215 7.436 4.346 1.00 97.00 341 CYS A N 1
ATOM 2618 C CA . CYS A 1 341 ? 9.672 8.749 4.027 1.00 97.00 341 CYS A CA 1
ATOM 2619 C C . CYS A 1 341 ? 9.569 9.641 5.278 1.00 97.00 341 CYS A C 1
ATOM 2621 O O . CYS A 1 341 ? 8.800 9.304 6.186 1.00 97.00 341 CYS A O 1
ATOM 2623 N N . PRO A 1 342 ? 10.277 10.790 5.329 1.00 97.75 342 PRO A N 1
ATOM 2624 C CA . PRO A 1 342 ? 10.196 11.717 6.460 1.00 97.75 342 PRO A CA 1
ATOM 2625 C C . PRO A 1 342 ? 8.826 12.353 6.669 1.00 97.75 342 PRO A C 1
ATOM 2627 O O . PRO A 1 342 ? 8.417 12.559 7.801 1.00 97.75 342 PRO A O 1
ATOM 2630 N N . ASP A 1 343 ? 8.097 12.644 5.598 1.00 97.94 343 ASP A N 1
ATOM 2631 C CA . ASP A 1 343 ? 6.750 13.212 5.659 1.00 97.94 343 ASP A CA 1
ATOM 2632 C C . ASP A 1 343 ? 5.723 12.251 6.266 1.00 97.94 343 ASP A C 1
ATOM 2634 O O . ASP A 1 343 ? 4.900 12.665 7.079 1.00 97.94 343 ASP A O 1
ATOM 2638 N N . LEU A 1 344 ? 5.782 10.961 5.918 1.00 97.69 344 LEU A N 1
ATOM 2639 C CA . LEU A 1 344 ? 4.917 9.952 6.533 1.00 97.69 344 LEU A CA 1
ATOM 2640 C C . LEU A 1 344 ? 5.295 9.723 8.003 1.00 97.69 344 LEU A C 1
ATOM 2642 O O . LEU A 1 344 ? 4.411 9.595 8.851 1.00 97.69 344 LEU A O 1
ATOM 2646 N N . ALA A 1 345 ? 6.597 9.703 8.310 1.00 96.69 345 ALA A N 1
ATOM 2647 C CA . ALA A 1 345 ? 7.086 9.605 9.682 1.00 96.69 345 ALA A CA 1
ATOM 2648 C C . ALA A 1 345 ? 6.610 10.789 10.532 1.00 96.69 345 ALA A C 1
ATOM 2650 O O . ALA A 1 345 ? 6.075 10.572 11.615 1.00 96.69 345 ALA A O 1
ATOM 2651 N N . ASP A 1 346 ? 6.726 12.014 10.015 1.00 95.19 346 ASP A N 1
ATOM 2652 C CA . ASP A 1 346 ? 6.259 13.239 10.667 1.00 95.19 346 ASP A CA 1
ATOM 2653 C C . ASP A 1 346 ? 4.754 13.179 10.959 1.00 95.19 346 ASP A C 1
ATOM 2655 O O . ASP A 1 346 ? 4.324 13.450 12.081 1.00 95.19 346 ASP A O 1
ATOM 2659 N N . VAL A 1 347 ? 3.939 12.728 9.997 1.00 94.31 347 VAL A N 1
ATOM 2660 C CA . VAL A 1 347 ? 2.497 12.528 10.212 1.00 94.31 347 VAL A CA 1
ATOM 2661 C C . VAL A 1 347 ? 2.253 11.526 11.341 1.00 94.31 347 VAL A C 1
ATOM 2663 O O . VAL A 1 347 ? 1.624 11.888 12.333 1.00 94.31 347 VAL A O 1
ATOM 2666 N N . ILE A 1 348 ? 2.771 10.298 11.246 1.00 92.69 348 ILE A N 1
ATOM 2667 C CA . ILE A 1 348 ? 2.514 9.244 12.243 1.00 92.69 348 ILE A CA 1
ATOM 2668 C C . ILE A 1 348 ? 3.053 9.642 13.628 1.00 92.69 348 ILE A C 1
ATOM 2670 O O . ILE A 1 348 ? 2.385 9.435 14.639 1.00 92.69 348 ILE A O 1
ATOM 2674 N N . GLN A 1 349 ? 4.235 10.254 13.698 1.00 89.06 349 GLN A N 1
ATOM 2675 C CA . GLN A 1 349 ? 4.822 10.736 14.948 1.00 89.06 349 GLN A CA 1
ATOM 2676 C C . GLN A 1 349 ? 4.010 11.889 15.551 1.00 89.06 349 GLN A C 1
ATOM 2678 O O . GLN A 1 349 ? 3.855 11.960 16.774 1.00 89.06 349 GLN A O 1
ATOM 2683 N N . SER A 1 350 ? 3.458 12.776 14.719 1.00 85.75 350 SER A N 1
ATOM 2684 C CA . SER A 1 350 ? 2.592 13.855 15.196 1.00 85.75 350 SER A CA 1
ATOM 2685 C C . SER A 1 350 ? 1.331 13.312 15.868 1.00 85.75 350 SER A C 1
ATOM 2687 O O . SER A 1 350 ? 0.977 13.828 16.922 1.00 85.75 350 SER A O 1
ATOM 2689 N N . LEU A 1 351 ? 0.743 12.223 15.346 1.00 82.12 351 LEU A N 1
ATOM 2690 C CA . LEU A 1 351 ? -0.411 11.535 15.946 1.00 82.12 351 LEU A CA 1
ATOM 2691 C C . LEU A 1 351 ? -0.077 10.896 17.302 1.00 82.12 351 LEU A C 1
ATOM 2693 O O . LEU A 1 351 ? -0.920 10.857 18.193 1.00 82.12 351 LEU A O 1
ATOM 2697 N N . LYS A 1 352 ? 1.164 10.421 17.469 1.00 75.06 352 LYS A N 1
ATOM 2698 C CA . LYS A 1 352 ? 1.649 9.786 18.708 1.00 75.06 352 LYS A CA 1
ATOM 2699 C C . LYS A 1 352 ? 1.992 10.796 19.806 1.00 75.06 352 LYS A C 1
ATOM 2701 O O . LYS A 1 352 ? 1.819 10.514 20.985 1.00 75.06 352 LYS A O 1
ATOM 2706 N N . THR A 1 353 ? 2.530 11.957 19.433 1.00 65.25 353 THR A N 1
ATOM 2707 C CA . THR A 1 353 ? 3.060 12.960 20.385 1.00 65.25 353 THR A CA 1
ATOM 2708 C C . THR A 1 353 ? 2.044 14.024 20.770 1.00 65.25 353 THR A C 1
ATOM 2710 O O . THR A 1 353 ? 2.099 14.582 21.866 1.00 65.25 353 THR A O 1
ATOM 2713 N N . LYS A 1 354 ? 1.110 14.313 19.869 1.00 55.78 354 LYS A N 1
ATOM 2714 C CA . LYS A 1 354 ? -0.070 15.119 20.126 1.00 55.78 354 LYS A CA 1
ATOM 2715 C C . LYS A 1 354 ? -1.219 14.191 19.768 1.00 55.78 354 LYS A C 1
ATOM 2717 O O . LYS A 1 354 ? -1.346 13.919 18.576 1.00 55.78 354 LYS A O 1
ATOM 2722 N N . PRO A 1 355 ? -2.032 13.684 20.719 1.00 51.44 355 PRO A N 1
ATOM 2723 C CA . PRO A 1 355 ? -3.276 13.040 20.318 1.00 51.44 355 PRO A CA 1
ATOM 2724 C C . PRO A 1 355 ? -3.928 14.052 19.395 1.00 51.44 355 PRO A C 1
ATOM 2726 O O . PRO A 1 355 ? -4.081 15.217 19.783 1.00 51.44 355 PRO A O 1
ATOM 2729 N N . MET A 1 356 ? -4.107 13.688 18.128 1.00 48.31 356 MET A N 1
ATOM 2730 C CA . MET A 1 356 ? -4.611 14.626 17.147 1.00 48.31 356 MET A CA 1
ATOM 2731 C C . MET A 1 356 ? -6.080 14.779 17.483 1.00 48.31 356 MET A C 1
ATOM 2733 O O . MET A 1 356 ? -6.933 14.122 16.908 1.00 48.31 356 MET A O 1
ATOM 2737 N N . MET A 1 357 ? -6.331 15.626 18.479 1.00 50.22 357 MET A N 1
ATOM 2738 C CA . MET A 1 357 ? -7.610 16.187 18.813 1.00 50.22 357 MET A CA 1
ATOM 2739 C C . MET A 1 357 ? -7.968 16.968 17.556 1.00 50.22 357 MET A C 1
ATOM 2741 O O . MET A 1 357 ? -7.590 18.132 17.396 1.00 50.22 357 MET A O 1
ATOM 2745 N N . ALA A 1 358 ? -8.594 16.292 16.595 1.00 49.12 358 ALA A N 1
ATOM 2746 C CA . ALA A 1 358 ? -9.437 16.973 15.644 1.00 49.12 358 ALA A CA 1
ATOM 2747 C C . ALA A 1 358 ? -10.496 17.624 16.525 1.00 49.12 358 ALA A C 1
ATOM 2749 O O . ALA A 1 358 ? -11.395 16.961 17.035 1.00 49.12 358 ALA A O 1
ATOM 2750 N N . ILE A 1 359 ? -10.250 18.889 16.851 1.00 47.88 359 ILE A N 1
ATOM 2751 C CA . ILE A 1 359 ? -11.214 19.716 17.534 1.00 47.88 359 ILE A CA 1
ATOM 2752 C C . ILE A 1 359 ? -12.299 19.937 16.488 1.00 47.88 359 ILE A C 1
ATOM 2754 O O . ILE A 1 359 ? -12.116 20.745 15.578 1.00 47.88 359 ILE A O 1
ATOM 2758 N N . LEU A 1 360 ? -13.374 19.159 16.578 1.00 50.69 360 LEU A N 1
ATOM 2759 C CA . LEU A 1 360 ? -14.583 19.435 15.818 1.00 50.69 360 LEU A CA 1
ATOM 2760 C C . LEU A 1 360 ? -15.173 20.702 16.438 1.00 50.69 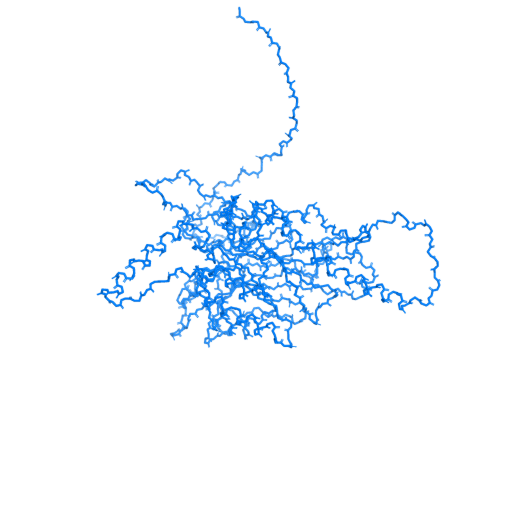360 LEU A C 1
ATOM 2762 O O . LEU A 1 360 ? -15.489 20.721 17.629 1.00 50.69 360 LEU A O 1
ATOM 2766 N N . ASP A 1 361 ? -15.175 21.786 15.665 1.00 52.06 361 ASP A N 1
ATOM 2767 C CA . ASP A 1 361 ? -15.816 23.074 15.972 1.00 52.06 361 ASP A CA 1
ATOM 2768 C C . ASP A 1 361 ? -15.441 23.774 17.294 1.00 52.06 361 ASP A C 1
ATOM 2770 O O . ASP A 1 361 ? -16.085 24.734 17.700 1.00 52.06 361 ASP A O 1
ATOM 2774 N N . GLY A 1 362 ? -14.357 23.371 17.958 1.00 53.84 362 GLY A N 1
ATOM 2775 C CA . GLY A 1 362 ? -13.936 23.944 19.247 1.00 53.84 362 GLY A CA 1
ATOM 2776 C C . GLY A 1 362 ? -14.366 23.128 20.467 1.00 53.84 362 GLY A C 1
ATOM 2777 O O . GLY A 1 362 ? -13.917 23.431 21.571 1.00 53.84 362 GLY A O 1
ATOM 2778 N N . GLU A 1 363 ? -15.203 22.103 20.280 1.00 51.09 363 GLU A N 1
ATOM 2779 C CA . GLU A 1 363 ? -16.082 21.598 21.344 1.00 51.09 363 GLU A CA 1
ATOM 2780 C C . GLU A 1 363 ? -16.007 20.088 21.591 1.00 51.09 363 GLU A C 1
ATOM 2782 O O . GLU A 1 363 ? -16.479 19.630 22.630 1.00 51.09 363 GLU A O 1
ATOM 2787 N N . ALA A 1 364 ? -15.381 19.308 20.703 1.00 57.38 364 ALA A N 1
ATOM 2788 C CA . ALA A 1 364 ? -15.237 17.860 20.870 1.00 57.38 364 ALA A CA 1
ATOM 2789 C C . ALA A 1 364 ? -13.893 17.344 20.348 1.00 57.38 364 ALA A C 1
ATOM 2791 O O . ALA A 1 364 ? -13.297 17.951 19.457 1.00 57.38 364 ALA A O 1
ATOM 2792 N N . SER A 1 365 ? -13.407 16.224 20.891 1.00 63.88 365 SER A N 1
ATOM 2793 C CA . SER A 1 365 ? -12.141 15.632 20.460 1.00 63.88 365 SER A CA 1
ATOM 2794 C C . SER A 1 365 ? -12.244 14.149 20.115 1.00 63.88 365 SER A C 1
ATOM 2796 O O . SER A 1 365 ? -13.023 13.404 20.704 1.00 63.88 365 SER A O 1
ATOM 2798 N N . VAL A 1 366 ? -11.442 13.719 19.140 1.00 73.25 366 VAL A N 1
ATOM 2799 C CA . VAL A 1 366 ? -11.371 12.333 18.659 1.00 73.25 366 VAL A CA 1
ATOM 2800 C C . VAL A 1 366 ? -9.933 11.848 18.794 1.00 73.25 366 VAL A C 1
ATOM 2802 O O . VAL A 1 366 ? -9.011 12.541 18.364 1.00 73.25 366 VAL A O 1
ATOM 2805 N N . PHE A 1 367 ? -9.725 10.674 19.387 1.00 77.00 367 PHE A N 1
ATOM 2806 C CA . PHE A 1 367 ? -8.413 10.030 19.410 1.00 77.00 367 PHE A CA 1
ATOM 2807 C C . PHE A 1 367 ? -8.172 9.312 18.083 1.00 77.00 367 PHE A C 1
ATOM 2809 O O . PHE A 1 367 ? -9.061 8.624 17.596 1.00 77.00 367 PHE A O 1
ATOM 2816 N N . ILE A 1 368 ? -6.985 9.448 17.495 1.00 83.00 368 ILE A N 1
ATOM 2817 C CA . ILE A 1 368 ? -6.633 8.740 16.260 1.00 83.00 368 ILE A CA 1
ATOM 2818 C C . ILE A 1 368 ? -5.638 7.645 16.602 1.00 83.00 368 ILE A C 1
ATOM 2820 O O . ILE A 1 368 ? -4.518 7.941 17.019 1.00 83.00 368 ILE A O 1
ATOM 2824 N N . ASP A 1 369 ? -6.048 6.402 16.388 1.00 85.12 369 ASP A N 1
ATOM 2825 C CA . ASP A 1 369 ? -5.201 5.230 16.556 1.00 85.12 369 ASP A CA 1
ATOM 2826 C C . ASP A 1 369 ? -4.710 4.717 15.194 1.00 85.12 369 ASP A C 1
ATOM 2828 O O . ASP A 1 369 ? -5.405 4.799 14.177 1.00 85.12 369 ASP A O 1
ATOM 2832 N N . VAL A 1 370 ? -3.467 4.234 15.172 1.00 91.12 370 VAL A N 1
ATOM 2833 C CA . VAL A 1 370 ? -2.771 3.772 13.965 1.00 91.12 370 VAL A CA 1
ATOM 2834 C C . VAL A 1 370 ? -2.242 2.359 14.212 1.00 91.12 370 VAL A C 1
ATOM 2836 O O . VAL A 1 370 ? -1.046 2.185 14.475 1.00 91.12 370 VAL A O 1
ATOM 2839 N N . PRO A 1 371 ? -3.102 1.331 14.127 1.00 91.44 371 PRO A N 1
ATOM 2840 C CA . PRO A 1 371 ? -2.718 -0.046 14.414 1.00 91.44 371 PRO A CA 1
ATOM 2841 C C . PRO A 1 371 ? -1.840 -0.645 13.314 1.00 91.44 371 PRO A C 1
ATOM 2843 O O . PRO A 1 371 ? -1.084 -1.582 13.568 1.00 91.44 371 PRO A O 1
ATOM 2846 N N . LEU A 1 372 ? -1.935 -0.125 12.086 1.00 96.69 372 LEU A N 1
ATOM 2847 C CA . LEU A 1 372 ? -1.286 -0.711 10.921 1.00 96.69 372 LEU A CA 1
ATOM 2848 C C . LEU A 1 372 ? -0.778 0.353 9.938 1.00 96.69 372 LEU A C 1
ATOM 2850 O O . LEU A 1 372 ? -1.496 1.276 9.555 1.00 96.69 372 LEU A O 1
ATOM 2854 N N . CYS A 1 373 ? 0.453 0.172 9.468 1.00 98.44 373 CYS A N 1
ATOM 2855 C CA . CYS A 1 373 ? 1.024 0.895 8.337 1.00 98.44 373 CYS A CA 1
ATOM 2856 C C . CYS A 1 373 ? 1.606 -0.114 7.340 1.00 98.44 373 CYS A C 1
ATOM 2858 O O . CYS A 1 373 ? 2.538 -0.844 7.672 1.00 98.44 373 CYS A O 1
ATOM 2860 N N . VAL A 1 374 ? 1.046 -0.164 6.131 1.00 98.75 374 VAL A N 1
ATOM 2861 C CA . VAL A 1 374 ? 1.465 -1.071 5.055 1.00 98.75 374 VAL A CA 1
ATOM 2862 C C . VAL A 1 374 ? 2.202 -0.295 3.974 1.00 98.75 374 VAL A C 1
ATOM 2864 O O . VAL A 1 374 ? 1.745 0.766 3.542 1.00 98.75 374 VAL A O 1
ATOM 2867 N N . PHE A 1 375 ? 3.321 -0.843 3.510 1.00 98.75 375 PHE A N 1
ATOM 2868 C CA . PHE A 1 375 ? 4.090 -0.269 2.412 1.00 98.75 375 PHE A CA 1
ATOM 2869 C C . PHE A 1 375 ? 4.868 -1.298 1.591 1.00 98.75 375 PHE A C 1
ATOM 2871 O O . PHE A 1 375 ? 4.796 -2.487 1.881 1.00 98.75 375 PHE A O 1
ATOM 2878 N N . GLY A 1 376 ? 5.563 -0.850 0.543 1.00 96.31 376 GLY A N 1
ATOM 2879 C CA . GLY A 1 376 ? 6.409 -1.664 -0.334 1.00 96.31 376 GLY A CA 1
ATOM 2880 C C . GLY A 1 376 ? 7.836 -1.105 -0.474 1.00 96.31 376 GLY A C 1
ATOM 2881 O O . GLY A 1 376 ? 8.457 -0.724 0.521 1.00 96.31 376 GLY A O 1
ATOM 2882 N N . HIS A 1 377 ? 8.342 -1.032 -1.709 1.00 92.56 377 HIS A N 1
ATOM 2883 C CA . HIS A 1 377 ? 9.643 -0.493 -2.135 1.00 92.56 377 HIS A CA 1
ATOM 2884 C C . HIS A 1 377 ? 10.888 -1.284 -1.708 1.00 92.56 377 HIS A C 1
ATOM 2886 O O . HIS A 1 377 ? 11.719 -1.681 -2.525 1.00 92.56 377 HIS A O 1
ATOM 2892 N N . MET A 1 378 ? 11.084 -1.466 -0.403 1.00 92.38 378 MET A N 1
ATOM 2893 C CA . MET A 1 378 ? 12.285 -2.105 0.131 1.00 92.38 378 MET A CA 1
ATOM 2894 C C . MET A 1 378 ? 12.151 -3.621 0.018 1.00 92.38 378 MET A C 1
ATOM 2896 O O . MET A 1 378 ? 11.543 -4.250 0.878 1.00 92.38 378 MET A O 1
ATOM 2900 N N . HIS A 1 379 ? 12.683 -4.205 -1.056 1.00 93.19 379 HIS A N 1
ATOM 2901 C CA . HIS A 1 379 ? 12.447 -5.615 -1.371 1.00 93.19 379 HIS A CA 1
ATOM 2902 C C . HIS A 1 379 ? 12.898 -6.571 -0.250 1.00 93.19 379 HIS A C 1
ATOM 2904 O O . HIS A 1 379 ? 13.907 -6.336 0.421 1.00 93.19 379 HIS A O 1
ATOM 2910 N N . GLU A 1 380 ? 12.156 -7.673 -0.087 1.00 91.38 380 GLU A N 1
ATOM 2911 C CA . GLU A 1 380 ? 12.443 -8.761 0.862 1.00 91.38 380 GLU A CA 1
ATOM 2912 C C . GLU A 1 380 ? 13.867 -9.295 0.702 1.00 91.38 380 GLU A C 1
ATOM 2914 O O . GLU A 1 380 ? 14.608 -9.425 1.677 1.00 91.38 380 GLU A O 1
ATOM 2919 N N . GLN A 1 381 ? 14.240 -9.636 -0.530 1.00 87.69 381 GLN A N 1
ATOM 2920 C CA . GLN A 1 381 ? 15.572 -10.127 -0.828 1.00 87.69 381 GLN A CA 1
ATOM 2921 C C . GLN A 1 381 ? 16.514 -8.941 -1.007 1.00 87.69 381 GLN A C 1
ATOM 2923 O O . GLN A 1 381 ? 16.292 -8.091 -1.872 1.00 87.69 381 GLN A O 1
ATOM 2928 N N . LEU A 1 382 ? 17.588 -8.919 -0.218 1.00 84.69 382 LEU A N 1
ATOM 2929 C CA . LEU A 1 382 ? 18.573 -7.852 -0.307 1.00 84.69 382 LEU A CA 1
ATOM 2930 C C . LEU A 1 382 ? 19.323 -7.919 -1.646 1.00 84.69 382 LEU A C 1
ATOM 2932 O O . LEU A 1 382 ? 19.840 -8.972 -2.027 1.00 84.69 382 LEU A O 1
ATOM 2936 N N . GLN A 1 383 ? 19.426 -6.785 -2.341 1.00 76.81 383 GLN A N 1
ATOM 2937 C CA . GLN A 1 383 ? 20.256 -6.630 -3.539 1.00 76.81 383 GLN A CA 1
ATOM 2938 C C . GLN A 1 383 ? 21.743 -6.747 -3.198 1.00 76.81 383 GLN A C 1
ATOM 2940 O O . GLN A 1 383 ? 22.531 -7.271 -3.989 1.00 76.81 383 GLN A O 1
ATOM 2945 N N . TRP A 1 384 ? 22.132 -6.255 -2.021 1.00 66.00 384 TRP A N 1
ATOM 2946 C CA . TRP A 1 384 ? 23.484 -6.375 -1.501 1.00 66.00 384 TRP A CA 1
ATOM 2947 C C . TRP A 1 384 ? 23.493 -6.454 0.025 1.00 66.00 384 TRP A C 1
ATOM 2949 O O . TRP A 1 384 ? 22.863 -5.657 0.714 1.00 66.00 384 TRP A O 1
ATOM 2959 N N . ASP A 1 385 ? 24.291 -7.378 0.549 1.00 60.12 385 ASP A N 1
ATOM 2960 C CA . ASP A 1 385 ? 24.615 -7.484 1.968 1.00 60.12 385 ASP A CA 1
ATOM 2961 C C . ASP A 1 385 ? 26.103 -7.869 2.082 1.00 60.12 385 ASP A C 1
ATOM 2963 O O . ASP A 1 385 ? 26.540 -8.839 1.448 1.00 60.12 385 ASP A O 1
ATOM 2967 N N . PRO A 1 386 ? 26.913 -7.127 2.866 1.00 52.88 386 PRO A N 1
ATOM 2968 C CA . PRO A 1 386 ? 28.334 -7.420 3.024 1.00 52.88 386 PRO A CA 1
ATOM 2969 C C . PRO A 1 386 ? 28.607 -8.785 3.683 1.00 52.88 386 PRO A C 1
ATOM 2971 O O . PRO A 1 386 ? 29.757 -9.227 3.699 1.00 52.88 386 PRO A O 1
ATOM 2974 N N . GLN A 1 387 ? 27.583 -9.453 4.222 1.00 53.84 387 GLN A N 1
ATOM 2975 C CA . GLN A 1 387 ? 27.633 -10.766 4.869 1.00 53.84 387 GLN A CA 1
ATOM 2976 C C . GLN A 1 387 ? 27.048 -11.906 3.997 1.00 53.84 387 GLN A C 1
ATOM 2978 O O . GLN A 1 387 ? 27.153 -13.066 4.398 1.00 53.84 387 GLN A O 1
ATOM 2983 N N . GLY A 1 388 ? 26.533 -11.616 2.789 1.00 52.88 388 GLY A N 1
ATOM 2984 C CA . GLY A 1 388 ? 25.925 -12.577 1.842 1.00 52.88 388 GLY A CA 1
ATOM 2985 C C . GLY A 1 388 ? 24.408 -12.392 1.672 1.00 52.88 388 GLY A C 1
ATOM 2986 O O . GLY A 1 388 ? 23.821 -11.650 2.437 1.00 52.88 388 GLY A O 1
ATOM 2987 N N . TYR A 1 389 ? 23.770 -13.042 0.680 1.00 59.38 389 TYR A N 1
ATOM 2988 C CA . TYR A 1 389 ? 22.323 -12.908 0.390 1.00 59.38 389 TYR A CA 1
ATOM 2989 C C . TYR A 1 389 ? 21.466 -12.971 1.667 1.00 59.38 389 TYR A C 1
ATOM 2991 O O . TYR A 1 389 ? 21.366 -14.026 2.296 1.00 59.38 389 TYR A O 1
ATOM 2999 N N . GLY A 1 390 ? 20.868 -11.839 2.037 1.00 76.12 390 GLY A N 1
ATOM 3000 C CA . GLY A 1 390 ? 20.071 -11.687 3.249 1.00 76.12 390 GLY A CA 1
ATOM 3001 C C . GLY A 1 390 ? 18.591 -11.472 2.948 1.00 76.12 390 GLY A C 1
ATOM 3002 O O . GLY A 1 390 ? 18.207 -11.123 1.829 1.00 76.12 390 GLY A O 1
ATOM 3003 N N . ILE A 1 391 ? 17.770 -11.685 3.974 1.00 85.75 391 ILE A N 1
ATOM 3004 C CA . ILE A 1 391 ? 16.339 -11.378 3.968 1.00 85.75 391 ILE A CA 1
ATOM 3005 C C . ILE A 1 391 ? 16.113 -10.180 4.882 1.00 85.75 391 ILE A C 1
ATOM 3007 O O . ILE A 1 391 ? 16.594 -10.149 6.017 1.00 85.75 391 ILE A O 1
ATOM 3011 N N . ARG A 1 392 ? 15.383 -9.199 4.368 1.00 90.31 392 ARG A N 1
ATOM 3012 C CA . ARG A 1 392 ? 14.970 -8.000 5.081 1.00 90.31 392 ARG A CA 1
ATOM 3013 C C . ARG A 1 392 ? 13.945 -8.332 6.159 1.00 90.31 392 ARG A C 1
ATOM 3015 O O . ARG A 1 392 ? 13.082 -9.192 5.989 1.00 90.31 392 ARG A O 1
ATOM 3022 N N . GLN A 1 393 ? 13.995 -7.602 7.264 1.00 92.19 393 GLN A N 1
ATOM 3023 C CA . GLN A 1 393 ? 12.901 -7.568 8.217 1.00 92.19 393 GLN A CA 1
ATOM 3024 C C . GLN A 1 393 ? 11.656 -6.971 7.547 1.00 92.19 393 GLN A C 1
ATOM 3026 O O . GLN A 1 393 ? 11.629 -5.788 7.233 1.00 92.19 393 GLN A O 1
ATOM 3031 N N . MET A 1 394 ? 10.609 -7.777 7.367 1.00 95.19 394 MET A N 1
ATOM 3032 C CA . MET A 1 394 ? 9.383 -7.337 6.683 1.00 95.19 394 MET A CA 1
ATOM 3033 C C . MET A 1 394 ? 8.293 -6.824 7.631 1.00 95.19 394 MET A C 1
ATOM 3035 O O . MET A 1 394 ? 7.321 -6.223 7.177 1.00 95.19 394 MET A O 1
ATOM 3039 N N . VAL A 1 395 ? 8.440 -7.042 8.944 1.00 96.94 395 VAL A N 1
ATOM 3040 C CA . VAL A 1 395 ? 7.488 -6.573 9.961 1.00 96.94 395 VAL A CA 1
ATOM 3041 C C . VAL A 1 395 ? 8.223 -6.010 11.177 1.00 96.94 395 VAL A C 1
ATOM 3043 O O . VAL A 1 395 ? 9.133 -6.646 11.716 1.00 96.94 395 VAL A O 1
ATOM 3046 N N . VAL A 1 396 ? 7.809 -4.825 11.623 1.00 95.25 396 VAL A N 1
ATOM 3047 C CA . VAL A 1 396 ? 8.282 -4.154 12.844 1.00 95.25 396 VAL A CA 1
ATOM 3048 C C . VAL A 1 396 ? 7.064 -3.680 13.628 1.00 95.25 396 VAL A C 1
ATOM 3050 O O . VAL A 1 396 ? 6.171 -3.070 13.056 1.00 95.25 396 VAL A O 1
ATOM 3053 N N . GLU A 1 397 ? 7.030 -3.899 14.938 1.00 92.44 397 GLU A N 1
ATOM 3054 C CA . GLU A 1 397 ? 6.055 -3.248 15.818 1.00 92.44 397 GLU A CA 1
ATOM 3055 C C . GLU A 1 397 ? 6.744 -2.129 16.601 1.00 92.44 397 GLU A C 1
ATOM 3057 O O . GLU A 1 397 ? 7.808 -2.337 17.186 1.00 92.44 397 GLU A O 1
ATOM 3062 N N . SER A 1 398 ? 6.148 -0.935 16.613 1.00 88.31 398 SER A N 1
ATOM 3063 C CA . SER A 1 398 ? 6.644 0.188 17.409 1.00 88.31 398 SER A CA 1
ATOM 3064 C C . SER A 1 398 ? 5.518 1.138 17.816 1.00 88.31 398 SER A C 1
ATOM 3066 O O . SER A 1 398 ? 4.776 1.658 16.976 1.00 88.31 398 SER A O 1
ATOM 3068 N N . HIS A 1 399 ? 5.415 1.396 19.124 1.00 81.62 399 HIS A N 1
ATOM 3069 C CA . HIS A 1 399 ? 4.386 2.246 19.736 1.00 81.62 399 HIS A CA 1
ATOM 3070 C C . HIS A 1 399 ? 2.966 1.894 19.255 1.00 81.62 399 HIS A C 1
ATOM 3072 O O . HIS A 1 399 ? 2.283 2.754 18.702 1.00 81.62 399 HIS A O 1
ATOM 3078 N N . HIS A 1 400 ? 2.565 0.626 19.412 1.00 80.50 400 HIS A N 1
ATOM 3079 C CA . HIS A 1 400 ? 1.252 0.074 19.028 1.00 80.50 400 HIS A CA 1
ATOM 3080 C C . HIS A 1 400 ? 0.910 0.098 17.527 1.00 80.50 400 HIS A C 1
ATOM 3082 O O . HIS A 1 400 ? -0.157 -0.367 17.137 1.00 80.50 400 HIS A O 1
ATOM 3088 N N . THR A 1 401 ? 1.821 0.564 16.670 1.00 91.12 401 THR A N 1
ATOM 3089 C CA . THR A 1 401 ? 1.694 0.436 15.216 1.00 91.12 401 THR A CA 1
ATOM 3090 C C . THR A 1 401 ? 2.504 -0.758 14.738 1.00 91.12 401 THR A C 1
ATOM 3092 O O . THR A 1 401 ? 3.712 -0.825 14.984 1.00 91.12 401 THR A O 1
ATOM 3095 N N . VAL A 1 402 ? 1.867 -1.663 13.997 1.00 96.56 402 VAL A N 1
ATOM 3096 C CA . VAL A 1 402 ? 2.579 -2.680 13.221 1.00 96.56 402 VAL A CA 1
ATOM 3097 C C . VAL A 1 402 ? 2.866 -2.123 11.829 1.00 96.56 402 VAL A C 1
ATOM 3099 O O . VAL A 1 402 ? 1.969 -1.700 11.102 1.00 96.56 402 VAL A O 1
ATOM 3102 N N . TYR A 1 403 ? 4.138 -2.102 11.467 1.00 98.31 403 TYR A N 1
ATOM 3103 C CA . TYR A 1 403 ? 4.654 -1.688 10.173 1.00 98.31 403 TYR A CA 1
ATOM 3104 C C . TYR A 1 403 ? 4.922 -2.937 9.342 1.00 98.31 403 TYR A C 1
ATOM 3106 O O . TYR A 1 403 ? 5.699 -3.795 9.760 1.00 98.31 403 TYR A O 1
ATOM 3114 N N . VAL A 1 404 ? 4.275 -3.047 8.184 1.00 98.62 404 VAL A N 1
ATOM 3115 C CA . VAL A 1 404 ? 4.378 -4.207 7.294 1.00 98.62 404 VAL A CA 1
ATOM 3116 C C . VAL A 1 404 ? 4.873 -3.754 5.933 1.00 98.62 404 VAL A C 1
ATOM 3118 O O . VAL A 1 404 ? 4.183 -3.027 5.220 1.00 98.62 404 VAL A O 1
ATOM 3121 N N . ASN A 1 405 ? 6.049 -4.233 5.557 1.00 98.19 405 ASN A N 1
ATOM 3122 C CA . ASN A 1 405 ? 6.548 -4.121 4.203 1.00 98.19 405 ASN A CA 1
ATOM 3123 C C . ASN A 1 405 ? 6.112 -5.360 3.408 1.00 98.19 405 ASN A C 1
ATOM 3125 O O . ASN A 1 405 ? 6.427 -6.492 3.771 1.00 98.19 405 ASN A O 1
ATOM 3129 N N . ALA A 1 406 ? 5.357 -5.153 2.337 1.00 97.44 406 ALA A N 1
ATOM 3130 C CA . ALA A 1 406 ? 4.806 -6.200 1.492 1.00 97.44 406 ALA A CA 1
ATOM 3131 C C . ALA A 1 406 ? 5.630 -6.451 0.216 1.00 97.44 406 ALA A C 1
ATOM 3133 O O . ALA A 1 406 ? 5.230 -7.299 -0.579 1.00 97.44 406 ALA A O 1
ATOM 3134 N N . ALA A 1 407 ? 6.757 -5.757 0.001 1.00 96.12 407 ALA A N 1
ATOM 3135 C CA . ALA A 1 407 ? 7.566 -5.834 -1.222 1.00 96.12 407 ALA A CA 1
ATOM 3136 C C . ALA A 1 407 ? 8.345 -7.155 -1.375 1.00 96.12 407 ALA A C 1
ATOM 3138 O O . ALA A 1 407 ? 9.564 -7.227 -1.217 1.00 96.12 407 ALA A O 1
ATOM 3139 N N . VAL A 1 408 ? 7.637 -8.232 -1.705 1.00 93.62 408 VAL A N 1
ATOM 3140 C CA . VAL A 1 408 ? 8.226 -9.537 -2.022 1.00 93.62 408 VAL A CA 1
ATOM 3141 C C . VAL A 1 408 ? 8.415 -9.641 -3.529 1.00 93.62 408 VAL A C 1
ATOM 3143 O O . VAL A 1 408 ? 7.455 -9.870 -4.259 1.00 93.62 408 VAL A O 1
ATOM 3146 N N . VAL A 1 409 ? 9.654 -9.491 -3.996 1.00 89.06 409 VAL A N 1
ATOM 3147 C CA . VAL A 1 409 ? 9.992 -9.491 -5.428 1.00 89.06 409 VAL A CA 1
ATOM 3148 C C . VAL A 1 409 ? 11.044 -10.573 -5.715 1.00 89.06 409 VAL A C 1
ATOM 3150 O O . VAL A 1 409 ? 12.043 -10.637 -4.998 1.00 89.06 409 VAL A O 1
ATOM 3153 N N . PRO A 1 410 ? 10.852 -11.440 -6.730 1.00 89.44 410 PRO A N 1
ATOM 3154 C CA . PRO A 1 410 ? 9.632 -11.585 -7.530 1.00 89.44 410 PRO A CA 1
ATOM 3155 C C . PRO A 1 410 ? 8.463 -12.140 -6.694 1.00 89.44 410 PRO A C 1
ATOM 3157 O O . PRO A 1 410 ? 8.662 -13.025 -5.855 1.00 89.44 410 PRO A O 1
ATOM 3160 N N . ARG A 1 411 ? 7.249 -11.636 -6.956 1.00 91.81 411 ARG A N 1
ATOM 3161 C CA . ARG A 1 411 ? 5.975 -12.095 -6.370 1.00 91.81 411 ARG A CA 1
ATOM 3162 C C . ARG A 1 411 ? 5.549 -13.456 -6.896 1.00 91.81 411 ARG A C 1
ATOM 3164 O O . ARG A 1 411 ? 4.834 -14.182 -6.209 1.00 91.81 411 ARG A O 1
ATOM 3171 N N . VAL A 1 412 ? 5.929 -13.763 -8.132 1.00 90.31 412 VAL A N 1
ATOM 3172 C CA . VAL A 1 412 ? 5.619 -15.030 -8.789 1.00 90.31 412 VAL A CA 1
ATOM 3173 C C . VAL A 1 412 ? 6.906 -15.833 -8.894 1.00 90.31 412 VAL A C 1
ATOM 3175 O O . VAL A 1 412 ? 7.844 -15.415 -9.574 1.00 90.31 412 VAL A O 1
ATOM 3178 N N . ARG A 1 413 ? 6.956 -16.967 -8.192 1.00 87.00 413 ARG A N 1
ATOM 3179 C CA . ARG A 1 413 ? 8.129 -17.854 -8.123 1.00 87.00 413 ARG A CA 1
ATOM 3180 C C . ARG A 1 413 ? 7.778 -19.242 -8.635 1.00 87.00 413 ARG A C 1
ATOM 3182 O O . ARG A 1 413 ? 6.652 -19.712 -8.477 1.00 87.00 413 ARG A O 1
ATOM 3189 N N . ALA A 1 414 ? 8.738 -19.919 -9.249 1.00 81.75 414 ALA A N 1
ATOM 3190 C CA . ALA A 1 414 ? 8.564 -21.311 -9.632 1.00 81.75 414 ALA A CA 1
ATOM 3191 C C . ALA A 1 414 ? 8.474 -22.196 -8.379 1.00 81.75 414 ALA A C 1
ATOM 3193 O O . ALA A 1 414 ? 9.111 -21.920 -7.364 1.00 81.75 414 ALA A O 1
ATOM 3194 N N . ALA A 1 415 ? 7.750 -23.312 -8.474 1.00 73.12 415 ALA A N 1
ATOM 3195 C CA . ALA A 1 415 ? 7.582 -24.261 -7.374 1.00 73.12 415 ALA A CA 1
ATOM 3196 C C . ALA A 1 415 ? 8.909 -24.661 -6.709 1.00 73.12 415 ALA A C 1
ATOM 3198 O O . ALA A 1 415 ? 9.047 -24.605 -5.488 1.00 73.12 415 ALA A O 1
ATOM 3199 N N . ARG A 1 416 ? 9.930 -24.955 -7.528 1.00 71.38 416 ARG A N 1
ATOM 3200 C CA . ARG A 1 416 ? 11.276 -25.314 -7.057 1.00 71.38 416 ARG A CA 1
ATOM 3201 C C . ARG A 1 416 ? 11.911 -24.277 -6.133 1.00 71.38 416 ARG A C 1
ATOM 3203 O O . ARG A 1 416 ? 12.538 -24.648 -5.152 1.00 71.38 416 ARG A O 1
ATOM 3210 N N . GLU A 1 417 ? 11.703 -22.996 -6.420 1.00 72.12 417 GLU A N 1
ATOM 3211 C CA . GLU A 1 417 ? 12.290 -21.898 -5.651 1.00 72.12 417 GLU A CA 1
ATOM 3212 C C . GLU A 1 417 ? 11.621 -21.812 -4.273 1.00 72.12 417 GLU A C 1
ATOM 3214 O O . GLU A 1 417 ? 12.281 -21.561 -3.270 1.00 72.12 417 GLU A O 1
ATOM 3219 N N . ILE A 1 418 ? 10.319 -22.108 -4.192 1.00 70.19 418 ILE A N 1
ATOM 3220 C CA . ILE A 1 418 ? 9.579 -22.162 -2.925 1.00 70.19 418 ILE A CA 1
ATOM 3221 C C . ILE A 1 418 ? 9.943 -23.402 -2.096 1.00 70.19 418 ILE A C 1
ATOM 3223 O O . ILE A 1 418 ? 10.089 -23.303 -0.875 1.00 70.19 418 ILE A O 1
ATOM 3227 N N . ALA A 1 419 ? 10.148 -24.562 -2.724 1.00 65.44 419 ALA A N 1
ATOM 3228 C CA . ALA A 1 419 ? 10.636 -25.761 -2.032 1.00 65.44 419 ALA A CA 1
ATOM 3229 C C . ALA A 1 419 ? 12.032 -25.559 -1.420 1.00 65.44 419 ALA A C 1
ATOM 3231 O O . ALA A 1 419 ? 12.279 -25.957 -0.281 1.00 65.44 419 ALA A O 1
ATOM 3232 N N . GLU A 1 420 ? 12.929 -24.883 -2.142 1.00 67.62 420 GLU A N 1
ATOM 3233 C CA . GLU A 1 420 ? 14.257 -24.525 -1.636 1.00 67.62 420 GLU A CA 1
ATOM 3234 C C . GLU A 1 420 ? 14.171 -23.566 -0.437 1.00 67.62 420 GLU A C 1
ATOM 3236 O O . GLU A 1 420 ? 14.841 -23.785 0.573 1.00 67.62 420 GLU A O 1
ATOM 3241 N N . LEU A 1 421 ? 13.293 -22.556 -0.495 1.00 64.75 421 LEU A N 1
ATOM 3242 C CA . LEU A 1 421 ? 13.071 -21.600 0.602 1.00 64.75 421 LEU A CA 1
ATOM 3243 C C . LEU A 1 421 ? 12.402 -22.221 1.840 1.00 64.75 421 LEU A C 1
ATOM 3245 O O . LEU A 1 421 ? 12.663 -21.797 2.965 1.00 64.75 421 LEU A O 1
ATOM 3249 N N . SER A 1 422 ? 11.539 -23.220 1.646 1.00 61.31 422 SER A N 1
ATOM 3250 C CA . SER A 1 422 ? 10.846 -23.937 2.729 1.00 61.31 422 SER A CA 1
ATOM 3251 C C . SER A 1 422 ? 11.671 -25.075 3.337 1.00 61.31 422 SER A C 1
ATOM 3253 O O . SER A 1 422 ? 11.293 -25.621 4.373 1.00 61.31 422 SER A O 1
ATOM 3255 N N . GLY A 1 423 ? 12.791 -25.462 2.716 1.00 59.53 423 GLY A N 1
ATOM 3256 C CA . GLY A 1 423 ? 13.577 -26.627 3.132 1.00 59.53 423 GLY A CA 1
ATOM 3257 C C . GLY A 1 423 ? 12.835 -27.964 2.969 1.00 59.53 423 GLY A C 1
ATOM 3258 O O . GLY A 1 423 ? 13.266 -28.972 3.531 1.00 59.53 423 GLY A O 1
ATOM 3259 N N . GLN A 1 424 ? 11.725 -27.991 2.220 1.00 57.56 424 GLN A N 1
ATOM 3260 C CA . GLN A 1 424 ? 10.902 -29.177 1.979 1.00 57.56 424 GLN A CA 1
ATOM 3261 C C . GLN A 1 424 ? 11.119 -29.677 0.544 1.00 57.56 424 GLN A C 1
ATOM 3263 O O . GLN A 1 424 ? 10.678 -29.064 -0.419 1.00 57.56 424 GLN A O 1
ATOM 3268 N N . ALA A 1 425 ? 11.811 -30.812 0.405 1.00 44.75 425 ALA A N 1
ATOM 3269 C CA . ALA A 1 425 ? 12.332 -31.316 -0.873 1.00 44.75 425 ALA A CA 1
ATOM 3270 C C . ALA A 1 425 ? 11.309 -32.016 -1.796 1.00 44.75 425 ALA A C 1
ATOM 3272 O O . ALA A 1 425 ? 11.672 -32.439 -2.893 1.00 44.75 425 ALA A O 1
ATOM 3273 N N . SER A 1 426 ? 10.053 -32.193 -1.378 1.00 53.91 426 SER A N 1
ATOM 3274 C CA . SER A 1 426 ? 9.045 -32.903 -2.176 1.00 53.91 426 SER A CA 1
ATOM 3275 C C . SER A 1 426 ? 8.220 -31.927 -3.016 1.00 53.91 426 SER A C 1
ATOM 3277 O O . SER A 1 426 ? 7.202 -31.415 -2.550 1.00 53.91 426 SER A O 1
ATOM 3279 N N . LEU A 1 427 ? 8.681 -31.686 -4.243 1.00 54.16 427 LEU A N 1
ATOM 3280 C CA . LEU A 1 427 ? 7.922 -31.033 -5.311 1.00 54.16 427 LEU A CA 1
ATOM 3281 C C . LEU A 1 427 ? 7.164 -32.092 -6.107 1.00 54.16 427 LEU A C 1
ATOM 3283 O O . LEU A 1 427 ? 7.781 -33.047 -6.587 1.00 54.16 427 LEU A O 1
ATOM 3287 N N . GLU A 1 428 ? 5.861 -31.913 -6.304 1.00 54.62 428 GLU A N 1
ATOM 3288 C CA . GLU A 1 428 ? 5.131 -32.751 -7.255 1.00 54.62 428 GLU A CA 1
ATOM 3289 C C . GLU A 1 428 ? 5.452 -32.309 -8.701 1.00 54.62 428 GLU A C 1
ATOM 3291 O O . GLU A 1 428 ? 5.491 -31.107 -8.997 1.00 54.62 428 GLU A O 1
ATOM 3296 N N . PRO A 1 429 ? 5.689 -33.239 -9.648 1.00 43.31 429 PRO A N 1
ATOM 3297 C CA . PRO A 1 429 ? 5.932 -32.888 -11.044 1.00 43.31 429 PRO A CA 1
ATOM 3298 C C . PRO A 1 429 ? 4.762 -32.083 -11.641 1.00 43.31 429 PRO A C 1
ATOM 3300 O O . PRO A 1 429 ? 3.642 -32.579 -11.745 1.00 43.31 429 PRO A O 1
ATOM 3303 N N . GLY A 1 430 ? 5.024 -30.849 -12.088 1.00 54.34 430 GLY A N 1
ATOM 3304 C CA . GLY A 1 430 ? 4.030 -30.001 -12.765 1.00 54.34 430 GLY A CA 1
ATOM 3305 C C . GLY A 1 430 ? 3.314 -28.962 -11.890 1.00 54.34 430 GLY A C 1
ATOM 3306 O O . GLY A 1 430 ? 2.269 -28.444 -12.312 1.00 54.34 430 GLY A O 1
ATOM 3307 N N . GLU A 1 431 ? 3.858 -28.648 -10.708 1.00 59.56 431 GLU A N 1
ATOM 3308 C CA . GLU A 1 431 ? 3.448 -27.488 -9.909 1.00 59.56 431 GLU A CA 1
ATOM 3309 C C . GLU A 1 431 ? 3.654 -26.182 -10.708 1.00 59.56 431 GLU A C 1
ATOM 3311 O O . GLU A 1 431 ? 4.765 -25.825 -11.107 1.00 59.56 431 GLU A O 1
ATOM 3316 N N . GLN A 1 432 ? 2.531 -25.509 -10.989 1.00 66.69 432 GLN A N 1
ATOM 3317 C CA . GLN A 1 432 ? 2.436 -24.153 -11.553 1.00 66.69 432 GLN A CA 1
ATOM 3318 C C . GLN A 1 432 ? 3.210 -23.149 -10.671 1.00 66.69 432 GLN A C 1
ATOM 3320 O O . GLN A 1 432 ? 3.494 -23.461 -9.508 1.00 66.69 432 GLN A O 1
ATOM 3325 N N . PRO A 1 433 ? 3.537 -21.941 -11.169 1.00 83.38 433 PRO A N 1
ATOM 3326 C CA . PRO A 1 433 ? 4.143 -20.915 -10.331 1.00 83.38 433 PRO A CA 1
ATOM 3327 C C . PRO A 1 433 ? 3.264 -20.571 -9.119 1.00 83.38 433 PRO A C 1
ATOM 3329 O O . PRO A 1 433 ? 2.037 -20.686 -9.146 1.00 83.38 433 PRO A O 1
ATOM 3332 N N . PHE A 1 434 ? 3.924 -20.154 -8.045 1.00 87.31 434 PHE A N 1
ATOM 3333 C CA . PHE A 1 434 ? 3.306 -19.711 -6.808 1.00 87.31 434 PHE A CA 1
ATOM 3334 C C . PHE A 1 434 ? 3.218 -18.193 -6.784 1.00 87.31 434 PHE A C 1
ATOM 3336 O O . PHE A 1 434 ? 4.175 -17.507 -7.142 1.00 87.31 434 PHE A O 1
ATOM 3343 N N . HIS A 1 435 ? 2.089 -17.688 -6.301 1.00 92.50 435 HIS A N 1
ATOM 3344 C CA . HIS A 1 435 ? 1.798 -16.267 -6.182 1.00 92.50 435 HIS A CA 1
ATOM 3345 C C . HIS A 1 435 ? 1.868 -15.838 -4.719 1.00 92.50 435 HIS A C 1
ATOM 3347 O O . HIS A 1 435 ? 1.266 -16.477 -3.851 1.00 92.50 435 HIS A O 1
ATOM 3353 N N . ASN A 1 436 ? 2.604 -14.762 -4.454 1.00 93.75 436 ASN A N 1
ATOM 3354 C CA . ASN A 1 436 ? 2.795 -14.231 -3.114 1.00 93.75 436 ASN A CA 1
ATOM 3355 C C . ASN A 1 436 ? 1.700 -13.240 -2.695 1.00 93.75 436 ASN A C 1
ATOM 3357 O O . ASN A 1 436 ? 1.339 -12.329 -3.448 1.00 93.75 436 ASN A O 1
ATOM 3361 N N . PHE A 1 437 ? 1.262 -13.348 -1.443 1.00 95.81 437 PHE A N 1
ATOM 3362 C CA . PHE A 1 437 ? 0.531 -12.293 -0.744 1.00 95.81 437 PHE A CA 1
ATOM 3363 C C . PHE A 1 437 ? 1.044 -12.167 0.691 1.00 95.81 437 PHE A C 1
ATOM 3365 O O . PHE A 1 437 ? 1.362 -13.169 1.333 1.00 95.81 437 PHE A O 1
ATOM 3372 N N . THR A 1 438 ? 1.054 -10.950 1.230 1.00 97.31 438 THR A N 1
ATOM 3373 C CA . THR A 1 438 ? 1.187 -10.742 2.678 1.00 97.31 438 THR A CA 1
ATOM 3374 C C . THR A 1 438 ? -0.210 -10.581 3.253 1.00 97.31 438 THR A C 1
ATOM 3376 O O . THR A 1 438 ? -0.961 -9.715 2.817 1.00 97.31 438 THR A O 1
ATOM 3379 N N . VAL A 1 439 ? -0.594 -11.425 4.203 1.00 96.62 439 VAL A N 1
ATOM 3380 C CA . VAL A 1 439 ? -1.928 -11.426 4.808 1.00 96.62 439 VAL A CA 1
ATOM 3381 C C . VAL A 1 439 ? -1.818 -11.001 6.264 1.00 96.62 439 VAL A C 1
ATOM 3383 O O . VAL A 1 439 ? -0.927 -11.434 6.995 1.00 96.62 439 VAL A O 1
ATOM 3386 N N . ILE A 1 440 ? -2.725 -10.122 6.671 1.00 96.06 440 ILE A N 1
ATOM 3387 C CA . ILE A 1 440 ? -2.769 -9.522 7.996 1.00 96.06 440 ILE A CA 1
ATOM 3388 C C . ILE A 1 440 ? -4.154 -9.784 8.568 1.00 96.06 440 ILE A C 1
ATOM 3390 O O . ILE A 1 440 ? -5.159 -9.346 8.008 1.00 96.06 440 ILE A O 1
ATOM 3394 N N . ASP A 1 441 ? -4.197 -10.473 9.699 1.00 93.25 441 ASP A N 1
ATOM 3395 C CA . ASP A 1 441 ? -5.419 -10.651 10.470 1.00 93.25 441 ASP A CA 1
ATOM 3396 C C . ASP A 1 441 ? -5.436 -9.609 11.592 1.00 93.25 441 ASP A C 1
ATOM 3398 O O . ASP A 1 441 ? -4.591 -9.616 12.493 1.00 93.25 441 ASP A O 1
ATOM 3402 N N . MET A 1 442 ? -6.396 -8.690 11.511 1.00 90.00 442 MET A N 1
ATOM 3403 C CA . MET A 1 442 ? -6.671 -7.677 12.524 1.00 90.00 442 MET A CA 1
ATOM 3404 C C . MET A 1 442 ? -7.880 -8.114 13.345 1.00 90.00 442 MET A C 1
ATOM 3406 O O . MET A 1 442 ? -8.942 -8.391 12.796 1.00 90.00 442 MET A O 1
ATOM 3410 N N . GLU A 1 443 ? -7.740 -8.179 14.660 1.00 85.94 443 GLU A N 1
ATOM 3411 C CA . GLU A 1 443 ? -8.837 -8.526 15.555 1.00 85.94 443 GLU A CA 1
ATOM 3412 C C . GLU A 1 443 ? -9.574 -7.277 16.004 1.00 85.94 443 GLU A C 1
ATOM 3414 O O . GLU A 1 443 ? -8.967 -6.303 16.452 1.00 85.94 443 GLU A O 1
ATOM 3419 N N . GLN A 1 444 ? -10.892 -7.331 15.861 1.00 75.81 444 GLN A N 1
ATOM 3420 C CA . GLN A 1 444 ? -11.811 -6.327 16.349 1.00 75.81 444 GLN A CA 1
ATOM 3421 C C . GLN A 1 444 ? -12.216 -6.657 17.786 1.00 75.81 444 GLN A C 1
ATOM 3423 O O . GLN A 1 444 ? -12.699 -7.758 18.061 1.00 75.81 444 GLN A O 1
ATOM 3428 N N . ARG A 1 445 ? -12.067 -5.700 18.704 1.00 68.88 445 ARG A N 1
ATOM 3429 C CA . ARG A 1 445 ? -12.570 -5.841 20.074 1.00 68.88 445 ARG A CA 1
ATOM 3430 C C . ARG A 1 445 ? -14.102 -5.849 20.052 1.00 68.88 445 ARG A C 1
ATOM 3432 O O . ARG A 1 445 ? -14.722 -4.993 19.422 1.00 68.88 445 ARG A O 1
ATOM 3439 N N . ALA A 1 446 ? -14.723 -6.781 20.774 1.00 54.41 446 ALA A N 1
ATOM 3440 C CA . ALA A 1 446 ? -16.155 -6.724 21.044 1.00 54.41 446 ALA A CA 1
ATOM 3441 C C . ALA A 1 446 ? -16.428 -5.574 22.027 1.00 54.41 446 ALA A C 1
ATOM 3443 O O . ALA A 1 446 ? -16.308 -5.750 23.239 1.00 54.41 446 ALA A O 1
ATOM 3444 N N . CYS A 1 447 ? -16.762 -4.385 21.527 1.00 45.16 447 CYS A N 1
ATOM 3445 C CA . CYS A 1 447 ? -17.334 -3.341 22.373 1.00 45.16 447 CYS A CA 1
ATOM 3446 C C . CYS A 1 447 ? -18.685 -3.847 22.886 1.00 45.16 447 CYS A C 1
ATOM 3448 O O . CYS A 1 447 ? -19.606 -4.063 22.098 1.00 45.16 447 CYS A O 1
ATOM 3450 N N . ARG A 1 448 ? -18.822 -4.070 24.197 1.00 40.12 448 ARG A N 1
ATOM 3451 C CA . ARG A 1 448 ? -20.132 -4.370 24.785 1.00 40.12 448 ARG A CA 1
ATOM 3452 C C . ARG A 1 448 ? -21.007 -3.131 24.598 1.00 40.12 448 ARG A C 1
ATOM 3454 O O . ARG A 1 448 ? -20.648 -2.055 25.063 1.00 40.12 448 ARG A O 1
ATOM 3461 N N . GLU A 1 449 ? -22.154 -3.270 23.936 1.00 36.50 449 GLU A N 1
ATOM 3462 C CA . GLU A 1 449 ? -23.099 -2.168 23.667 1.00 36.50 449 GLU A CA 1
ATOM 3463 C C . GLU A 1 449 ? -23.486 -1.378 24.933 1.00 36.50 449 GLU A C 1
ATOM 3465 O O . GLU A 1 449 ? -23.755 -0.182 24.866 1.00 36.50 449 GLU A O 1
ATOM 3470 N N . THR A 1 450 ? -23.440 -2.008 26.112 1.00 32.81 450 THR A N 1
ATOM 3471 C CA . THR A 1 450 ? -23.701 -1.367 27.411 1.00 32.81 450 THR A CA 1
ATOM 3472 C C . THR A 1 450 ? -22.597 -0.420 27.886 1.00 32.81 450 THR A C 1
ATOM 3474 O O . THR A 1 450 ? -22.852 0.420 28.743 1.00 32.81 450 THR A O 1
ATOM 3477 N N . GLU A 1 451 ? -21.384 -0.533 27.346 1.00 37.72 451 GLU A N 1
ATOM 3478 C CA . GLU A 1 451 ? -20.262 0.368 27.629 1.00 37.72 451 GLU A CA 1
ATOM 3479 C C . GLU A 1 451 ? -20.244 1.558 26.659 1.00 37.72 451 GLU A C 1
ATOM 3481 O O . GLU A 1 451 ? -19.781 2.624 27.030 1.00 37.72 451 GLU A O 1
ATOM 3486 N N . ALA A 1 452 ? -20.840 1.474 25.466 1.00 37.53 452 ALA A N 1
ATOM 3487 C CA . ALA A 1 452 ? -20.883 2.603 24.524 1.00 37.53 452 ALA A CA 1
ATOM 3488 C C . ALA A 1 452 ? -21.682 3.822 25.043 1.00 37.53 452 ALA A C 1
ATOM 3490 O O . ALA A 1 452 ? -21.453 4.945 24.599 1.00 37.53 452 ALA A O 1
ATOM 3491 N N . ALA A 1 453 ? -22.594 3.622 26.003 1.00 38.00 453 ALA A N 1
ATOM 3492 C CA . ALA A 1 453 ? -23.387 4.699 26.599 1.00 38.00 453 ALA A CA 1
ATOM 3493 C C . ALA A 1 453 ? -22.658 5.464 27.725 1.00 38.00 453 ALA A C 1
ATOM 3495 O O . ALA A 1 453 ? -23.091 6.557 28.092 1.00 38.00 453 ALA A O 1
ATOM 3496 N N . THR A 1 454 ? -21.576 4.916 28.294 1.00 38.66 454 THR A N 1
ATOM 3497 C CA . THR A 1 454 ? -20.871 5.519 29.446 1.00 38.66 454 THR A CA 1
ATOM 3498 C C . THR A 1 454 ? -19.355 5.313 29.476 1.00 38.66 454 THR A C 1
ATOM 3500 O O . THR A 1 454 ? -18.719 5.826 30.394 1.00 38.66 454 THR A O 1
ATOM 3503 N N . CYS A 1 455 ? -18.746 4.617 28.516 1.00 35.28 455 CYS A N 1
ATOM 3504 C CA . CYS A 1 455 ? -17.311 4.350 28.489 1.00 35.28 455 CYS A CA 1
ATOM 3505 C C . CYS A 1 455 ? -16.584 5.505 27.802 1.00 35.28 455 CYS A C 1
ATOM 3507 O O . CYS A 1 455 ? -16.682 5.671 26.584 1.00 35.28 455 CYS A O 1
ATOM 3509 N N . PRO A 1 456 ? -15.836 6.321 28.558 1.00 41.38 456 PRO A N 1
ATOM 3510 C CA . PRO A 1 456 ? -15.000 7.328 27.961 1.00 41.38 456 PRO A CA 1
ATOM 3511 C C . PRO A 1 456 ? -13.714 6.603 27.566 1.00 41.38 456 PRO A C 1
ATOM 3513 O O . PRO A 1 456 ? -12.889 6.332 28.436 1.00 41.38 456 PRO A O 1
ATOM 3516 N N . ALA A 1 457 ? -13.565 6.249 26.288 1.00 43.00 457 ALA A N 1
ATOM 3517 C CA . ALA A 1 457 ? -12.282 5.795 25.761 1.00 43.00 457 ALA A CA 1
ATOM 3518 C C . ALA A 1 457 ? -11.264 6.930 25.972 1.00 43.00 457 ALA A C 1
ATOM 3520 O O . ALA A 1 457 ? -11.227 7.914 25.230 1.00 43.00 457 ALA A O 1
ATOM 3521 N N . LYS A 1 458 ? -10.556 6.866 27.101 1.00 43.19 458 LYS A N 1
ATOM 3522 C CA . LYS A 1 458 ? -9.649 7.902 27.617 1.00 43.19 458 LYS A CA 1
ATOM 3523 C C . LYS A 1 458 ? -8.190 7.537 27.369 1.00 43.19 458 LYS A C 1
ATOM 3525 O O . LYS A 1 458 ? -7.334 8.400 27.538 1.00 43.19 458 LYS A O 1
ATOM 3530 N N . GLU A 1 459 ? -7.918 6.295 26.969 1.00 45.44 459 GLU A N 1
ATOM 3531 C CA . GLU A 1 459 ? -6.581 5.710 26.896 1.00 45.44 459 GLU A CA 1
ATOM 3532 C C . GLU A 1 459 ? -6.359 5.007 25.535 1.00 45.44 459 GLU A C 1
ATOM 3534 O O . GLU A 1 459 ? -7.300 4.444 24.969 1.00 45.44 459 GLU A O 1
ATOM 3539 N N . PRO A 1 460 ? -5.117 4.976 25.012 1.00 42.03 460 PRO A N 1
ATOM 3540 C CA . PRO A 1 460 ? -4.742 4.236 23.798 1.00 42.03 460 PRO A CA 1
ATOM 3541 C C . PRO A 1 460 ? -5.081 2.737 23.833 1.00 42.03 460 PRO A C 1
ATOM 3543 O O . PRO A 1 460 ? -5.195 2.098 22.786 1.00 42.03 460 PRO A O 1
ATOM 3546 N N . ASP A 1 461 ? -5.250 2.157 25.025 1.00 47.62 461 ASP A N 1
ATOM 3547 C CA . ASP A 1 461 ? -5.537 0.733 25.176 1.00 47.62 461 ASP A CA 1
ATOM 3548 C C . ASP A 1 461 ? -6.944 0.313 24.721 1.00 47.62 461 ASP A C 1
ATOM 3550 O O . ASP A 1 461 ? -7.185 -0.879 24.497 1.00 47.62 461 ASP A O 1
ATOM 3554 N N . ASP A 1 462 ? -7.822 1.280 24.444 1.00 53.12 462 ASP A N 1
ATOM 3555 C CA . ASP A 1 462 ? -9.175 1.076 23.921 1.00 53.12 462 ASP A CA 1
ATOM 3556 C C . ASP A 1 462 ? -9.249 0.900 22.390 1.00 53.12 462 ASP A C 1
ATOM 3558 O O . ASP A 1 462 ? -10.333 0.970 21.808 1.00 53.12 462 ASP A O 1
ATOM 3562 N N . ALA A 1 463 ? -8.115 0.633 21.728 1.00 58.50 463 ALA A N 1
ATOM 3563 C CA . ALA A 1 463 ? -8.028 0.343 20.294 1.00 58.50 463 ALA A CA 1
ATOM 3564 C C . ALA A 1 463 ? -9.095 -0.668 19.822 1.00 58.50 463 ALA A C 1
ATOM 3566 O O . ALA A 1 463 ? -9.163 -1.806 20.301 1.00 58.50 463 ALA A O 1
ATOM 3567 N N . LEU A 1 464 ? -9.905 -0.256 18.840 1.00 71.88 464 LEU A N 1
ATOM 3568 C CA . LEU A 1 464 ? -10.992 -1.059 18.271 1.00 71.88 464 LEU A CA 1
ATOM 3569 C C . LEU A 1 464 ? -10.459 -2.234 17.445 1.00 71.88 464 LEU A C 1
ATOM 3571 O O . LEU A 1 464 ? -11.031 -3.320 17.476 1.00 71.88 464 LEU A O 1
ATOM 3575 N N . TYR A 1 465 ? -9.363 -2.007 16.724 1.00 79.31 465 TYR A N 1
ATOM 3576 C CA . TYR A 1 465 ? -8.659 -3.015 15.939 1.00 79.31 465 TYR A CA 1
ATOM 3577 C C . TYR A 1 465 ? -7.207 -3.118 16.387 1.00 79.31 465 TYR A C 1
ATOM 3579 O O . TYR A 1 465 ? -6.527 -2.097 16.480 1.00 79.31 465 TYR A O 1
ATOM 3587 N N . ARG A 1 466 ? -6.712 -4.344 16.572 1.00 86.56 466 ARG A N 1
ATOM 3588 C CA . ARG A 1 466 ? -5.284 -4.636 16.778 1.00 86.56 466 ARG A CA 1
ATOM 3589 C C . ARG A 1 466 ? -4.811 -5.698 15.792 1.00 86.56 466 ARG A C 1
ATOM 3591 O O . ARG A 1 466 ? -5.555 -6.613 15.449 1.00 86.56 466 ARG A O 1
ATOM 3598 N N . VAL A 1 467 ? -3.569 -5.595 15.328 1.00 90.75 467 VAL A N 1
ATOM 3599 C CA . VAL A 1 467 ? -2.975 -6.619 14.458 1.00 90.75 467 VAL A CA 1
ATOM 3600 C C . VAL A 1 467 ? -2.673 -7.863 15.293 1.00 90.75 467 VAL A C 1
ATOM 3602 O O . VAL A 1 467 ? -1.885 -7.800 16.232 1.00 90.75 467 VAL A O 1
ATOM 3605 N N . ARG A 1 468 ? -3.296 -9.000 14.958 1.00 90.69 468 ARG A N 1
ATOM 3606 C CA . ARG A 1 468 ? -3.052 -10.282 15.637 1.00 90.69 468 ARG A CA 1
ATOM 3607 C C . ARG A 1 468 ? -1.940 -11.067 14.984 1.00 90.69 468 ARG A C 1
ATOM 3609 O O . ARG A 1 468 ? -1.067 -11.576 15.681 1.00 90.69 468 ARG A O 1
ATOM 3616 N N . LYS A 1 469 ? -1.995 -11.204 13.660 1.00 92.50 469 LYS A N 1
ATOM 3617 C CA . LYS A 1 469 ? -1.035 -12.001 12.894 1.00 92.50 469 LYS A CA 1
ATOM 3618 C C . LYS A 1 469 ? -0.705 -11.329 11.576 1.00 92.50 469 LYS A C 1
ATOM 3620 O O . LYS A 1 469 ? -1.592 -10.795 10.916 1.00 92.50 469 LYS A O 1
ATOM 3625 N N . VAL A 1 470 ? 0.557 -11.429 11.178 1.00 94.62 470 VAL A N 1
ATOM 3626 C CA . VAL A 1 470 ? 1.014 -11.151 9.815 1.00 94.62 470 VAL A CA 1
ATOM 3627 C C . VAL A 1 470 ? 1.688 -12.407 9.303 1.00 94.62 470 VAL A C 1
ATOM 3629 O O . VAL A 1 470 ? 2.589 -12.945 9.949 1.00 94.62 470 VAL A O 1
ATOM 3632 N N . PHE A 1 471 ? 1.262 -12.881 8.143 1.00 92.25 471 PHE A N 1
ATOM 3633 C CA . PHE A 1 471 ? 1.822 -14.068 7.529 1.00 92.25 471 PHE A CA 1
ATOM 3634 C C . PHE A 1 471 ? 1.963 -13.885 6.024 1.00 92.25 471 PHE A C 1
ATOM 3636 O O . PHE A 1 471 ? 1.110 -13.310 5.355 1.00 92.25 471 PHE A O 1
ATOM 3643 N N . GLN A 1 472 ? 3.072 -14.376 5.493 1.00 91.62 472 GLN A N 1
ATOM 3644 C CA . GLN A 1 472 ? 3.318 -14.434 4.064 1.00 91.62 472 GLN A CA 1
ATOM 3645 C C . GLN A 1 472 ? 2.777 -15.755 3.524 1.00 91.62 472 GLN A C 1
ATOM 3647 O O . GLN A 1 472 ? 2.993 -16.802 4.137 1.00 91.62 472 GLN A O 1
ATOM 3652 N N . VAL A 1 473 ? 2.083 -15.709 2.390 1.00 90.69 473 VAL A N 1
ATOM 3653 C CA . VAL A 1 473 ? 1.485 -16.883 1.750 1.00 90.69 473 VAL A CA 1
ATOM 3654 C C . VAL A 1 473 ? 1.926 -16.994 0.305 1.00 90.69 473 VAL A C 1
ATOM 3656 O O . VAL A 1 473 ? 1.901 -16.020 -0.443 1.00 90.69 473 VAL A O 1
ATOM 3659 N N . TRP A 1 474 ? 2.289 -18.207 -0.085 1.00 89.81 474 TRP A N 1
ATOM 3660 C CA . TRP A 1 474 ? 2.568 -18.586 -1.461 1.00 89.81 474 TRP A CA 1
ATOM 3661 C C . TRP A 1 474 ? 1.510 -19.583 -1.899 1.00 89.81 474 TRP A C 1
ATOM 3663 O O . TRP A 1 474 ? 1.406 -20.668 -1.323 1.00 89.81 474 TRP A O 1
ATOM 3673 N N . LEU A 1 475 ? 0.720 -19.205 -2.899 1.00 88.00 475 LEU A N 1
ATOM 3674 C CA . LEU A 1 475 ? -0.436 -19.970 -3.352 1.00 88.00 475 LEU A CA 1
ATOM 3675 C C . LEU A 1 475 ? -0.230 -20.477 -4.777 1.00 88.00 475 LEU A C 1
ATOM 3677 O O . LEU A 1 475 ? 0.170 -19.715 -5.656 1.00 88.00 475 LEU A O 1
ATOM 3681 N N . SER A 1 476 ? -0.540 -21.753 -5.005 1.00 82.81 476 SER A N 1
ATOM 3682 C CA . SER A 1 476 ? -0.545 -22.366 -6.336 1.00 82.81 476 SER A CA 1
ATOM 3683 C C . SER A 1 476 ? -1.956 -22.403 -6.923 1.00 82.81 476 SER A C 1
ATOM 3685 O O . SER A 1 476 ? -2.924 -22.679 -6.216 1.00 82.81 476 SER A O 1
ATOM 3687 N N . GLU A 1 477 ? -2.071 -22.209 -8.236 1.00 75.06 477 GLU A N 1
ATOM 3688 C CA . GLU A 1 477 ? -3.339 -22.263 -8.977 1.00 75.06 477 GLU A CA 1
ATOM 3689 C C . GLU A 1 477 ? -4.034 -23.640 -8.906 1.00 75.06 477 GLU A C 1
ATOM 3691 O O . GLU A 1 477 ? -5.256 -23.718 -8.805 1.00 75.06 477 GLU A O 1
ATOM 3696 N N . LYS A 1 478 ? -3.276 -24.746 -8.951 1.00 68.94 478 LYS A N 1
ATOM 3697 C CA . LYS A 1 478 ? -3.846 -26.107 -9.067 1.00 68.94 478 LYS A CA 1
ATOM 3698 C C . LYS A 1 478 ? -4.283 -26.726 -7.740 1.00 68.94 478 LYS A C 1
ATOM 3700 O O . LYS A 1 478 ? -5.117 -27.627 -7.740 1.00 68.94 478 LYS A O 1
ATOM 3705 N N . ALA A 1 479 ? -3.696 -26.291 -6.627 1.00 64.50 479 ALA A N 1
ATOM 3706 C CA . ALA A 1 479 ? -3.935 -26.869 -5.304 1.00 64.50 479 ALA A CA 1
ATOM 3707 C C . ALA A 1 479 ? -3.993 -25.792 -4.204 1.00 64.50 479 ALA A C 1
ATOM 3709 O O . ALA A 1 479 ? -3.311 -25.904 -3.184 1.00 64.50 479 ALA A O 1
ATOM 3710 N N . PRO A 1 480 ? -4.811 -24.741 -4.369 1.00 61.38 480 PRO A N 1
ATOM 3711 C CA . PRO A 1 480 ? -4.719 -23.561 -3.519 1.00 61.38 480 PRO A CA 1
ATOM 3712 C C . PRO A 1 480 ? -5.119 -23.794 -2.053 1.00 61.38 480 PRO A C 1
ATOM 3714 O O . PRO A 1 480 ? -4.809 -22.975 -1.194 1.00 61.38 480 PRO A O 1
ATOM 3717 N N . GLN A 1 481 ? -5.815 -24.894 -1.749 1.00 57.66 481 GLN A N 1
ATOM 3718 C CA . GLN A 1 481 ? -6.208 -25.252 -0.381 1.00 57.66 481 GLN A CA 1
ATOM 3719 C C . GLN A 1 481 ? -5.268 -26.273 0.286 1.00 57.66 481 GLN A C 1
ATOM 3721 O O . GLN A 1 481 ? -5.310 -26.429 1.502 1.00 57.66 481 GLN A O 1
ATOM 3726 N N . THR A 1 482 ? -4.420 -26.972 -0.479 1.00 55.16 482 THR A N 1
ATOM 3727 C CA . THR A 1 482 ? -3.596 -28.105 0.004 1.00 55.16 482 THR A CA 1
ATOM 3728 C C . THR A 1 482 ? -2.098 -27.963 -0.310 1.00 55.16 482 THR A C 1
ATOM 3730 O O . THR A 1 482 ? -1.280 -28.796 0.096 1.00 55.16 482 THR A O 1
ATOM 3733 N N . ALA A 1 483 ? -1.709 -26.907 -1.022 1.00 57.69 483 ALA A N 1
ATOM 3734 C CA . ALA A 1 483 ? -0.334 -26.591 -1.397 1.00 57.69 483 ALA A CA 1
ATOM 3735 C C . ALA A 1 483 ? -0.054 -25.097 -1.193 1.00 57.69 483 ALA A C 1
ATOM 3737 O O . ALA A 1 483 ? 0.403 -24.412 -2.100 1.00 57.69 483 ALA A O 1
ATOM 3738 N N . SER A 1 484 ? -0.371 -24.588 -0.006 1.00 70.94 484 SER A N 1
ATOM 3739 C CA . SER A 1 484 ? -0.011 -23.231 0.398 1.00 70.94 484 SER A CA 1
ATOM 3740 C C . SER A 1 484 ? 1.219 -23.295 1.284 1.00 70.94 484 SER A C 1
ATOM 3742 O O . SER A 1 484 ? 1.266 -24.101 2.215 1.00 70.94 484 SER A O 1
ATOM 3744 N N . TYR A 1 485 ? 2.211 -22.457 1.002 1.00 78.00 485 TYR A N 1
ATOM 3745 C CA . TYR A 1 485 ? 3.307 -22.239 1.938 1.00 78.00 485 TYR A CA 1
ATOM 3746 C C . TYR A 1 485 ? 3.015 -20.986 2.739 1.00 78.00 485 TYR A C 1
ATOM 3748 O O . TYR A 1 485 ? 2.778 -19.924 2.164 1.00 78.00 485 TYR A O 1
ATOM 3756 N N . VAL A 1 486 ? 3.017 -21.124 4.059 1.00 82.44 486 VAL A N 1
ATOM 3757 C CA . VAL A 1 486 ? 2.704 -20.052 4.995 1.00 82.44 486 VAL A CA 1
ATOM 3758 C C . VAL A 1 486 ? 3.907 -19.817 5.891 1.00 82.44 486 VAL A C 1
ATOM 3760 O O . VAL A 1 486 ? 4.444 -20.749 6.492 1.00 82.44 486 VAL A O 1
ATOM 3763 N N . THR A 1 487 ? 4.305 -18.557 6.003 1.00 86.38 487 THR A N 1
ATOM 3764 C CA . THR A 1 487 ? 5.342 -18.103 6.927 1.00 86.38 487 THR A CA 1
ATOM 3765 C C . THR A 1 487 ? 4.721 -17.103 7.888 1.00 86.38 487 THR A C 1
ATOM 3767 O O . THR A 1 487 ? 4.290 -16.033 7.463 1.00 86.38 487 THR A O 1
ATOM 3770 N N . CYS A 1 488 ? 4.675 -17.418 9.183 1.00 88.69 488 CYS A N 1
ATOM 3771 C CA . CYS A 1 488 ? 4.280 -16.439 10.195 1.00 88.69 488 CYS A CA 1
ATOM 3772 C C . CYS A 1 488 ? 5.415 -15.422 10.379 1.00 88.69 488 CYS A C 1
ATOM 3774 O O . CYS A 1 488 ? 6.521 -15.798 10.762 1.00 88.69 488 CYS A O 1
ATOM 3776 N N . LEU A 1 489 ? 5.149 -14.152 10.077 1.00 88.88 489 LEU A N 1
ATOM 3777 C CA . LEU A 1 489 ? 6.113 -13.055 10.206 1.00 88.88 489 LEU A CA 1
ATOM 3778 C C . LEU A 1 489 ? 5.950 -12.304 11.530 1.00 88.88 489 LEU A C 1
ATOM 3780 O O . LEU A 1 489 ? 6.909 -11.738 12.047 1.00 88.88 489 LEU A O 1
ATOM 3784 N N . TYR A 1 490 ? 4.731 -12.289 12.065 1.00 90.75 490 TYR A N 1
ATOM 3785 C CA . TYR A 1 490 ? 4.386 -11.619 13.309 1.00 90.75 490 TYR A CA 1
ATOM 3786 C C . TYR A 1 490 ? 3.159 -12.278 13.934 1.00 90.75 490 TYR A C 1
ATOM 3788 O O . TYR A 1 490 ? 2.192 -12.592 13.238 1.00 90.75 490 TYR A O 1
ATOM 3796 N N . GLU A 1 491 ? 3.182 -12.430 15.253 1.00 89.38 491 GLU A N 1
ATOM 3797 C CA . GLU A 1 491 ? 2.041 -12.850 16.058 1.00 89.38 491 GLU A CA 1
ATOM 3798 C C . GLU A 1 491 ? 2.072 -12.074 17.374 1.00 89.38 491 GLU A C 1
ATOM 3800 O O . GLU A 1 491 ? 3.102 -12.049 18.056 1.00 89.38 491 GLU A O 1
ATOM 3805 N N . SER A 1 492 ? 0.962 -11.417 17.715 1.00 83.88 492 SER A N 1
ATOM 3806 C CA . SER A 1 492 ? 0.869 -10.635 18.945 1.00 83.88 492 SER A CA 1
ATOM 3807 C C . SER A 1 492 ? 0.994 -11.562 20.159 1.00 83.88 492 SER A C 1
ATOM 3809 O O . SER A 1 492 ? 0.348 -12.609 20.236 1.00 83.88 492 SER A O 1
ATOM 3811 N N . SER A 1 493 ? 1.825 -11.182 21.131 1.00 65.50 493 SER A N 1
ATOM 3812 C CA . SER A 1 493 ? 2.045 -11.960 22.361 1.00 65.50 493 SER A CA 1
ATOM 3813 C C . SER A 1 493 ? 0.894 -11.865 23.365 1.00 65.50 493 SER A C 1
ATOM 3815 O O . SER A 1 493 ? 0.853 -12.633 24.322 1.00 65.50 493 SER A O 1
ATOM 3817 N N . THR A 1 494 ? -0.026 -10.924 23.170 1.00 55.03 494 THR A N 1
ATOM 3818 C CA . THR A 1 494 ? -1.200 -10.727 24.015 1.00 55.03 494 THR A CA 1
ATOM 3819 C C . THR A 1 494 ? -2.286 -11.735 23.649 1.00 55.03 494 THR A C 1
ATOM 3821 O O . THR A 1 494 ? -3.000 -11.586 22.656 1.00 55.03 494 THR A O 1
ATOM 3824 N N . GLU A 1 495 ? -2.419 -12.786 24.458 1.00 45.16 495 GLU A N 1
ATOM 3825 C CA . GLU A 1 495 ? -3.671 -13.535 24.531 1.00 45.16 495 GLU A CA 1
ATOM 3826 C C . GLU A 1 495 ? -4.720 -12.641 25.198 1.00 45.16 495 GLU A C 1
ATOM 3828 O O . GLU A 1 495 ? -4.548 -12.174 26.323 1.00 45.16 495 GLU A O 1
ATOM 3833 N N . TYR A 1 496 ? -5.812 -12.370 24.488 1.00 42.69 496 TYR A N 1
ATOM 3834 C CA . TYR A 1 496 ? -6.987 -11.744 25.078 1.00 42.69 496 TYR A CA 1
ATOM 3835 C C . TYR A 1 496 ? -7.578 -12.727 26.101 1.00 42.69 496 TYR A C 1
ATOM 3837 O O . TYR A 1 496 ? -8.180 -13.723 25.706 1.00 42.69 496 TYR A O 1
ATOM 3845 N N . GLY A 1 497 ? -7.392 -12.477 27.403 1.00 39.09 497 GLY A N 1
ATOM 3846 C CA . GLY A 1 497 ? -8.099 -13.229 28.449 1.00 39.09 497 GLY A CA 1
ATOM 3847 C C . GLY A 1 497 ? -7.301 -13.761 29.640 1.00 39.09 497 GLY A C 1
ATOM 3848 O O . GLY A 1 497 ? -7.857 -14.568 30.380 1.00 39.09 497 GLY A O 1
ATOM 3849 N N . GLN A 1 498 ? -6.064 -13.326 29.882 1.00 30.91 498 GLN A N 1
ATOM 3850 C CA . GLN A 1 498 ? -5.467 -13.468 31.214 1.00 30.91 498 GLN A CA 1
ATOM 3851 C C . GLN A 1 498 ? -5.036 -12.098 31.721 1.00 30.91 498 GLN A C 1
ATOM 3853 O O . GLN A 1 498 ? -3.993 -11.580 31.327 1.00 30.91 498 GLN A O 1
ATOM 3858 N N . ASP A 1 499 ? -5.875 -11.511 32.578 1.00 27.52 499 ASP A N 1
ATOM 3859 C CA . ASP A 1 499 ? -5.398 -10.526 33.544 1.00 27.52 499 ASP A CA 1
ATOM 3860 C C . ASP A 1 499 ? -4.207 -11.159 34.280 1.00 27.52 499 ASP A C 1
ATOM 3862 O O . ASP A 1 499 ? -4.348 -12.268 34.810 1.00 27.52 499 ASP A O 1
ATOM 3866 N N . PRO A 1 500 ? -3.027 -10.524 34.302 1.00 29.77 500 PRO A N 1
ATOM 3867 C CA . PRO A 1 500 ? -2.020 -10.896 35.273 1.00 29.77 500 PRO A CA 1
ATOM 3868 C C . PRO A 1 500 ? -2.546 -10.452 36.645 1.00 29.77 500 PRO A C 1
ATOM 3870 O O . PRO A 1 500 ? -2.563 -9.257 36.934 1.00 29.77 500 PRO A O 1
ATOM 3873 N N . GLU A 1 501 ? -3.034 -11.414 37.437 1.00 29.44 501 GLU A N 1
ATOM 3874 C CA . GLU A 1 501 ? -3.352 -11.225 38.864 1.00 29.44 501 GLU A CA 1
ATOM 3875 C C . GLU A 1 501 ? -2.192 -10.603 39.654 1.00 29.44 501 GLU A C 1
ATOM 3877 O O . GLU A 1 501 ? -1.017 -10.983 39.414 1.00 29.44 501 GLU A O 1
#

Solvent-accessible surface area (backbone atoms only — not comparable to full-atom values): 28890 Å² total; per-residue (Å²): 140,84,83,89,79,90,84,82,86,83,90,82,90,75,84,79,81,83,93,81,88,85,85,86,89,81,90,88,88,80,88,74,92,79,89,86,82,91,82,81,91,74,87,79,87,81,76,92,77,65,83,61,52,36,36,86,40,67,80,82,85,74,60,84,92,38,54,50,34,36,33,30,42,23,34,29,66,67,62,75,54,72,64,58,54,47,45,42,67,75,64,67,56,48,37,33,38,39,36,17,18,22,54,28,66,41,45,46,70,59,46,47,52,52,32,52,52,44,50,58,48,56,64,43,91,83,55,56,37,43,56,41,31,26,39,10,38,35,33,35,42,43,80,54,28,69,68,45,38,52,49,44,52,52,51,44,53,51,32,52,54,43,24,77,72,70,72,46,80,73,66,95,58,85,60,88,60,28,54,62,50,39,52,64,54,34,58,90,33,46,12,44,61,28,63,46,76,42,63,43,92,92,65,55,86,81,64,62,46,33,38,36,14,31,65,49,47,38,82,32,26,87,62,81,74,51,46,70,47,35,38,74,77,68,72,33,78,45,54,68,50,47,25,50,46,36,50,50,39,52,49,53,48,51,51,58,58,48,53,64,45,50,55,52,54,52,52,52,52,61,74,65,61,84,67,97,75,84,90,65,95,76,67,86,76,62,76,66,50,64,78,34,76,44,45,35,34,40,39,17,9,38,42,41,35,91,57,38,34,47,46,48,29,54,28,14,31,38,70,83,80,87,86,83,91,64,104,63,91,72,81,79,70,74,64,55,34,47,32,7,23,54,32,52,26,51,46,57,48,45,38,71,77,40,69,49,54,55,56,53,94,80,59,33,28,34,41,57,45,52,34,36,35,41,14,13,76,54,44,34,56,44,82,42,47,103,90,46,94,44,70,32,42,43,63,50,76,57,93,77,20,38,38,36,48,34,11,43,64,76,34,63,39,51,44,69,60,52,31,63,65,33,73,45,89,82,75,68,93,83,61,55,55,25,42,54,37,36,35,34,38,27,38,45,60,83,75,56,75,81,41,74,81,74,58,70,63,82,55,85,86,64,56,55,53,42,65,42,37,34,31,39,37,33,35,24,83,91,38,53,78,84,49,20,34,37,21,69,73,44,67,56,87,73,68,92,84,68,81,84,127

Secondary structure (DSSP, 8-state):
--------------PPPP--S------------------------S--------EE-PPPPP-TTTEEEEEEE---TT---HHHHHHIIIII--SEEEE-S--STT-HHHHHHHHHHHHHHHT-TTS--EEEE--BGGGGTTTS-HHHHHHHHHHHHHHHHHHHHH-PPPP----TTHHHHHHHHHTTTB-TTSEEEE--TTT-SSS-EEEEE--TTB--SSS---HHHHHHHH---SHHHHHHHHHHHHHHHHHHHHHHHHHHHHHHHHHH--S--PPPTTGGG----EEEEEEEEEE-SSPBSSS--STTSTTB-----S-SS-S-----S----B-SBHHHHHHHHHHHHS-----BTTTBEEEEEEEEEEE-SS-SB-S--TTSS-B---EEEETTEEEEE---SSSEE-HHHHHHHHT---PPTT-PPEEEEEEEEEEEP---TTTTTT----SGGG-SEEEEEEEEEEEESS-TTTSEEEEEEEE-S--TT----

InterPro domains:
  IPR004843 Calcineurin-like, phosphoesterase domain [PF00149] (68-168)
  IPR027629 Putative protein phosphatase DevT-like [PTHR35769] (66-249)
  IPR029052 Metallo-dependent phosphatase-like [SSF56300] (68-405)

Nearest PDB structures (foldseek):
  7x8r-assembly1_A  TM=3.462E-01  e=5.207E+00  Bos taurus

Foldseek 3Di:
DDDDDDDDDDDDDDDDDDDPDPPDDDDDDDDDDDDDDDDDDDPPPDDPPDPLFWDQDFDDDDDPQWKQKEWEDFQCQCPDDVLVLCCCVPRSNGLEYEYFANQHQLPLVSLLVVLVSQCVQPPPPPFQHAYAYFHEQSNCVCVLDVVNVVVLVVQQVVQVVCCVVPVDDGDDHDDPCSSVSSCVSCVPRYQALAKDWRDGPSRCPLATEMEHEAHGSDPFDDDPGRQVVCCVPPVARDLQSRLVSSVVRVLVVVLVSVVVSVVVVVVVVVVPPPDDDDDDPPCPPDPQAELEEHEYEYHHQFAAFPQAFALQTQQWDQDDQDDDDDPDRPPPPPSTGGRGRPSNVCNVVCCVVPQPQSPNVVHHGYGYDYQEYEHENSEQWHPDDPVDTHGHQQWDDDPNYIYGYFHHPPQWAQPVVSCVSNVNPDDDPPFDIWGKIKMWIKTADPDDPVCSVPPRPPDNVPDRIHTAWIKMWTATSPCRRRRITIGTSDGDPDDPDDDPD

pLDDT: mean 72.3, std 24.1, range [22.73, 98.81]

Organism: Cyanidioschyzon merolae (strain NIES-3377 / 10D) (NCBI:txid280699)